Protein AF-A0A949HTH0-F1 (afdb_monomer)

Mean predicted aligned error: 7.53 Å

Secondary structure (DSSP, 8-state):
-EES----SSS-EEE-SSSEEEEEESSPP--SS-EEE-SSEEEEEEEES-----SS-EEESSEEEEEESSEEEE-S-EESSPEEEE--TT-EEEE-S-----S-EEE-TT-EEEE-STTTT-SSSPPEEE-TT-EEE-TT--B-S-EEEEES-GGGS-SEE--SS-B-SSSS-BSBSEEEEEEEEEEEESS-B-EE-TT---EEEESSSEEEEEEEEEEEEEES-EE-TTEEEEEEEEEEEEEETT---S-TTSEEEE-GGGT-EEEEESS--EE-SEEEE-TT-EEEE-SSEEEE-S-EEE-SSEEEEEE-TT-EEEE-SPEEBS-EEEE-S---EEEE-S-BTTB-S-EEESSSEEEE-SEESS-EEE-TT-EEEES-EESSEEEESSEEEESSTT---EEEESSEEEE-TT-EEEEEE-SS---SBTTB-EEEESSEEEEES--EEEEE-SSPPPSEEEEEEEESS-EEEE---EE-SS-BS-EEEEE--STTEEEEEEE--PPEEEE--TTSS-B--SSS---EEETTT-SEE---BT-EEEE-SGGGGSSS---EEE--TT-EE--SEEEE--SS-EEEEEEEEE-TT-EEEE-SSSEEEEEEEE---S-EEE-SSEEEE-S---TTS-TTS-TTSPEEE-TT-EEEE---S----

Radius of gyration: 35.37 Å; Cα contacts (8 Å, |Δi|>4): 2377; chains: 1; bounding box: 90×40×100 Å

Nearest PDB structures (foldseek):
  5awg-assembly2_F  TM=1.395E-01  e=2.732E+00  Escherichia coli K-12

Sequence (661 aa):
FTGSGSISGPTALLKQGSGALLIDNSGSNDFSGGVTIAAGTLQVGNNDTAGNLPAGAVTDNGALAFNRTDSVTVGNAVSGSGSLTQAGAAGTLLLNGANTFAGPVLVTNGSTLKLGGSSALGSGSASLTVANGSTLDANGYTASKTVILSGSGVGGNGAIVNSGGPIYDNPGPGLATNLILAGDATFSFPTRTDLGSASGGSVLTADGPHNLTLNGSGYFEWRNLSVLPPLAGITVGAGTLGVTGSTTFGDPNAALTLNGASGAALQLYGPGVFVNKQVDFQNGATIYNSSGANTMNGAMTLESGYCTFNVGNNTSLSLSNVLSGPGVFYLTGGTGTTVLWGNSPSFTGGVQLYNGQLVLNGLIGSGITSQPGTTVSGSGTANGLVDVSGELLPGGEGAAGTFTAGVGLTLESSATLTMDLSSTAGVGGGTNDLLAVTGDLTVNGNNIVINPIKGSLADGTYTLFTYTGNLNGAFGAAATAGPSRYTFTLDTGTPHQVNLVVAGQPDLLEWNNGANNGQWDVAGSLNWSNLTTHTQDQFLIPDTVLLDDSILTAANPTTSITIPAGQVVVPNVLTNDSTTNYTIGGAGKISGGASLVKLGSSTLTLSTTNDFTGNVTIGAGAVQINGVLKPTASPVGTTNGTLIVANGASLIVNLQGSYPA

Solvent-accessible surface area (backbone atoms only — not comparable to full-atom values): 29063 Å² total; per-residue (Å²): 82,71,51,73,60,57,54,72,50,78,57,55,50,75,41,67,56,75,59,76,45,53,35,36,16,68,23,75,29,60,24,58,46,19,38,35,29,68,25,25,34,43,31,32,18,80,60,33,86,28,31,60,80,42,63,47,49,31,40,29,51,24,30,45,34,38,18,29,36,47,80,44,78,40,67,41,34,34,28,45,64,16,31,42,36,40,44,4,48,70,6,33,41,32,34,49,14,77,22,50,19,31,27,37,37,40,29,24,62,29,7,34,42,30,42,56,44,77,34,32,79,29,36,61,80,39,44,34,36,27,35,62,32,2,19,38,28,32,40,40,36,50,47,80,32,39,36,36,32,13,24,37,9,46,95,63,57,11,24,35,28,32,83,35,56,63,31,45,25,70,97,39,50,14,42,35,47,35,40,33,29,76,36,45,29,24,39,24,26,78,30,40,52,12,36,8,14,87,86,36,88,15,37,40,36,30,84,44,81,25,37,40,38,36,36,28,74,41,61,30,38,34,26,23,19,44,30,35,56,38,22,27,37,37,32,35,52,19,17,31,47,32,38,23,49,72,31,50,66,24,22,44,87,27,42,39,33,28,34,11,90,54,51,3,30,43,32,37,38,47,54,64,30,55,44,52,28,20,31,40,37,28,35,52,14,38,42,36,35,68,32,35,50,30,40,38,50,22,43,32,38,26,32,72,43,53,30,36,38,29,31,20,70,91,15,34,40,35,34,60,22,38,45,30,41,58,11,24,44,31,31,33,96,20,61,10,38,37,35,37,53,23,65,10,70,72,17,59,30,33,36,39,33,67,28,19,30,42,33,35,56,19,34,37,32,18,26,39,40,36,31,66,84,16,39,43,27,17,44,16,35,28,48,18,48,31,38,34,21,12,37,42,25,35,30,33,93,85,31,37,8,37,23,32,22,48,46,13,37,35,39,38,65,72,18,43,37,47,41,27,33,31,50,54,70,51,71,20,87,54,48,9,21,18,41,41,26,36,27,37,40,35,36,47,48,31,42,38,35,45,42,45,30,72,37,62,54,51,66,44,61,34,48,44,33,39,30,73,46,53,81,42,78,44,68,49,58,55,42,50,95,53,61,48,59,58,46,60,43,79,41,72,81,52,85,50,36,34,32,38,39,37,37,60,60,60,53,50,30,32,55,33,27,67,64,68,72,40,56,55,54,70,77,73,55,34,25,22,32,27,72,83,81,73,40,77,27,53,56,38,43,42,22,29,38,36,40,51,58,66,26,81,75,34,97,39,64,67,49,62,36,29,23,49,72,87,33,75,45,34,35,28,34,41,35,34,55,12,72,59,60,34,35,41,28,45,72,13,34,43,28,56,27,22,22,41,38,31,59,15,67,19,43,42,33,42,42,34,51,45,62,15,42,14,37,28,37,31,60,23,23,31,43,33,38,52,44,79,64,50,100,87,42,37,81,70,33,31,100,85,35,55,82,45,74,35,91,88,29,45,81,45,76,52,84,71,77,96,69,89,131

Foldseek 3Di:
DAEADEAEDAAEAEADDAEEDEFFYAHYHAHNRYYEDCEHEYEAHDLEAGGDGHDEAYEDAYEYEYQYLAEDEDQHAYAYAYEYEYARANYEYEQQYQYAHAEEYEYDNLYEYEYNDQCSRHDHAYEYEQEAQAAYACQQYADEYAYEYEYCHRPSQWNYEHPHEAFDQVVDQWRYQHYEYAAATEYEYQDATEHGHPVGNREHEYPAAYEYEYHYPEEYEYENYHYAQRDAEYEDQAYEYEYEDNYEDHNQAHEHEANQVRQGEYEYDDAEAEASHEYEQEARYEYHDADYEYEYAREYEAEDHEREYEYAEPYEYEYCHAYAYQYEQEYDDHAEEYEYNHAHLHHENEYEAPHHEYEYAEEHNEEYAYADHYEYEYAYEYLYEYHDLYEYYYHDALWFHEYEYNAEYAHPPNYEYEKEAEQDQDAGPRRIHEYEYEEEYEYDQYEYAYFYAQFKHHFDKHWHYFYDYYYHDDYHYYYHPAFAQWDWDWDPPPPRTIMIGIDGIAFEWEFQCPQLPLEQASPWRQRTQGPVVRHGDHDGPAHAYEYECVLVVHPRRDQEHEYEAPGEYEYSEYEYAYQDEHEYAYAYEYAGNYEYHYQHQEEYEYHYHYQHAEEYAFNHHEYEYRYADDPQGDSRHDPRYYYHHDPHYYYHYDDDDDDDD

Structure (mmCIF, N/CA/C/O backbone):
data_AF-A0A949HTH0-F1
#
_entry.id   AF-A0A949HTH0-F1
#
loop_
_atom_site.group_PDB
_atom_site.id
_atom_site.type_symbol
_atom_site.label_atom_id
_atom_site.label_alt_id
_atom_site.label_comp_id
_atom_site.label_asym_id
_atom_site.label_entity_id
_atom_site.label_seq_id
_atom_site.pdbx_PDB_ins_code
_atom_site.Cartn_x
_atom_site.Cartn_y
_atom_site.Cartn_z
_atom_site.occupancy
_atom_site.B_iso_or_equiv
_atom_site.auth_seq_id
_atom_site.auth_comp_id
_atom_site.auth_asym_id
_atom_site.auth_atom_id
_atom_site.pdbx_PDB_model_num
ATOM 1 N N . PHE A 1 1 ? 33.588 7.694 -49.223 1.00 90.19 1 PHE A N 1
ATOM 2 C CA . PHE A 1 1 ? 34.162 9.045 -49.262 1.00 90.19 1 PHE A CA 1
ATOM 3 C C . PHE A 1 1 ? 34.963 9.237 -47.997 1.00 90.19 1 PHE A C 1
ATOM 5 O O . PHE A 1 1 ? 34.368 9.287 -46.935 1.00 90.19 1 PHE A O 1
ATOM 12 N N . THR A 1 2 ? 36.288 9.251 -48.113 1.00 90.56 2 THR A N 1
ATOM 13 C CA . THR A 1 2 ? 37.229 9.469 -47.005 1.00 90.56 2 TH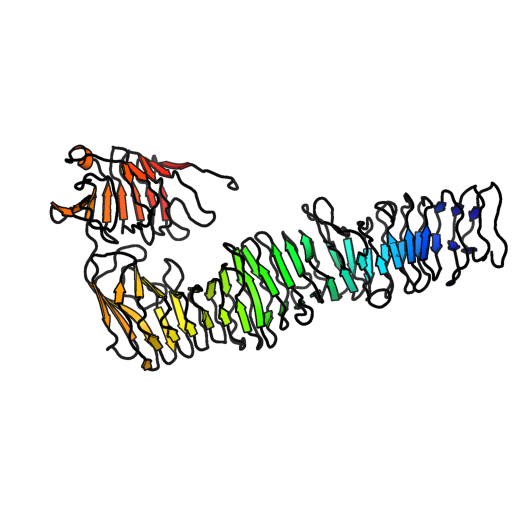R A CA 1
ATOM 14 C C . THR A 1 2 ? 38.191 10.596 -47.393 1.00 90.56 2 THR A C 1
ATOM 16 O O . THR A 1 2 ? 38.306 10.928 -48.577 1.00 90.56 2 THR A O 1
ATOM 19 N N . GLY A 1 3 ? 38.871 11.201 -46.418 1.00 91.50 3 GLY A N 1
ATOM 20 C CA . GLY A 1 3 ? 39.836 12.287 -46.643 1.00 91.50 3 GLY A CA 1
ATOM 21 C C . GLY A 1 3 ? 39.314 13.674 -46.254 1.00 91.50 3 GLY A C 1
ATOM 22 O O . GLY A 1 3 ? 38.280 13.799 -45.605 1.00 91.50 3 GLY A O 1
ATOM 23 N N . SER A 1 4 ? 40.045 14.730 -46.621 1.00 93.94 4 SER A N 1
ATOM 24 C CA . SER A 1 4 ? 39.819 16.090 -46.100 1.00 93.94 4 SER A CA 1
ATOM 25 C C . SER A 1 4 ? 38.832 16.962 -46.885 1.00 93.94 4 SER A C 1
ATOM 27 O O . SER A 1 4 ? 38.474 18.039 -46.416 1.00 93.94 4 SER A O 1
ATOM 29 N N . GLY A 1 5 ? 38.406 16.532 -48.077 1.00 93.25 5 GLY A N 1
ATOM 30 C CA . GLY A 1 5 ? 37.496 17.297 -48.941 1.00 93.25 5 GLY A CA 1
ATOM 31 C C . GLY A 1 5 ? 36.029 17.264 -48.495 1.00 93.25 5 GLY A C 1
ATOM 32 O O . GLY A 1 5 ? 35.670 16.528 -47.576 1.00 93.25 5 GLY A O 1
ATOM 33 N N . SER A 1 6 ? 35.178 18.036 -49.180 1.00 94.06 6 SER A N 1
ATOM 34 C CA . SER A 1 6 ? 33.712 18.031 -49.056 1.00 94.06 6 SER A CA 1
ATOM 35 C C . SER A 1 6 ? 33.036 17.511 -50.331 1.00 94.06 6 SER A C 1
ATOM 37 O O . SER A 1 6 ? 33.578 17.622 -51.433 1.00 94.06 6 SER A O 1
ATOM 39 N N . ILE A 1 7 ? 31.831 16.959 -50.190 1.00 93.81 7 ILE A N 1
ATOM 40 C CA . ILE A 1 7 ? 30.883 16.751 -51.290 1.00 93.81 7 ILE A CA 1
ATOM 41 C C . ILE A 1 7 ? 29.990 17.995 -51.360 1.00 93.81 7 ILE A C 1
ATOM 43 O O . ILE A 1 7 ? 29.326 18.331 -50.379 1.00 93.81 7 ILE A O 1
ATOM 47 N N . SER A 1 8 ? 29.959 18.653 -52.519 1.00 94.25 8 SER A N 1
ATOM 48 C CA . SER A 1 8 ? 29.321 19.962 -52.707 1.00 94.25 8 SER A CA 1
ATOM 49 C C . SER A 1 8 ? 28.568 20.042 -54.038 1.00 94.25 8 SER A C 1
ATOM 51 O O . SER A 1 8 ? 28.896 19.330 -54.988 1.00 94.25 8 SER A O 1
ATOM 53 N N . GLY A 1 9 ? 27.572 20.930 -54.131 1.00 94.25 9 GLY A N 1
ATOM 54 C CA . GLY A 1 9 ? 26.823 21.210 -55.367 1.00 94.25 9 GLY A CA 1
ATOM 55 C C . GLY A 1 9 ? 25.294 21.164 -55.213 1.00 94.25 9 GLY A C 1
ATOM 56 O O . GLY A 1 9 ? 24.780 20.779 -54.168 1.00 94.25 9 GLY A O 1
ATOM 57 N N . PRO A 1 10 ? 24.528 21.549 -56.250 1.00 94.12 10 PRO A N 1
ATOM 58 C CA . PRO A 1 10 ? 23.078 21.743 -56.132 1.00 94.12 10 PRO A CA 1
ATOM 59 C C . PRO A 1 10 ? 22.246 20.451 -56.216 1.00 94.12 10 PRO A C 1
ATOM 61 O O . PRO A 1 10 ? 21.024 20.500 -56.123 1.00 94.12 10 PRO A O 1
ATOM 64 N N . THR A 1 11 ? 22.876 19.302 -56.471 1.00 93.94 11 THR A N 1
ATOM 65 C CA . THR A 1 11 ? 22.174 18.041 -56.769 1.00 93.94 11 THR A CA 1
ATOM 66 C C . THR A 1 11 ? 22.086 17.122 -55.552 1.00 93.94 11 THR A C 1
ATOM 68 O O . THR A 1 11 ? 22.760 17.339 -54.545 1.00 93.94 11 THR A O 1
ATOM 71 N N . ALA A 1 12 ? 21.208 16.120 -55.630 1.00 94.81 12 ALA A N 1
ATOM 72 C CA . ALA A 1 12 ? 20.982 15.153 -54.562 1.00 94.81 12 ALA A CA 1
ATOM 73 C C . ALA A 1 12 ? 22.012 14.016 -54.589 1.00 94.81 12 ALA A C 1
ATOM 75 O O . ALA A 1 12 ? 22.471 13.604 -55.658 1.00 94.81 12 ALA A O 1
ATOM 76 N N . LEU A 1 13 ? 22.293 13.431 -53.422 1.00 97.12 13 LEU A N 1
ATOM 77 C CA . LEU A 1 13 ? 22.980 12.142 -53.339 1.00 97.12 13 LEU A CA 1
ATOM 78 C C . LEU A 1 13 ? 21.956 11.006 -53.475 1.00 97.12 13 LEU A C 1
ATOM 80 O O . LEU A 1 13 ? 21.126 10.815 -52.589 1.00 97.12 13 LEU A O 1
ATOM 84 N N . LEU A 1 14 ? 22.046 10.221 -54.552 1.00 97.06 14 LEU A N 1
ATOM 85 C CA . LEU A 1 14 ? 21.239 9.014 -54.757 1.00 97.06 14 LEU A CA 1
ATOM 86 C C . LEU A 1 14 ? 22.082 7.751 -54.520 1.00 97.06 14 LEU A C 1
ATOM 88 O O . LEU A 1 14 ? 22.918 7.380 -55.347 1.00 97.06 14 LEU A O 1
ATOM 92 N N . LYS A 1 15 ? 21.835 7.055 -53.408 1.00 97.94 15 LYS A N 1
ATOM 93 C CA . LYS A 1 15 ? 22.457 5.768 -53.084 1.00 97.94 15 LYS A CA 1
ATOM 94 C C . LYS A 1 15 ? 21.632 4.611 -53.662 1.00 97.94 15 LYS A C 1
ATOM 96 O O . LYS A 1 15 ? 20.517 4.353 -53.220 1.00 97.94 15 LYS A O 1
ATOM 101 N N . GLN A 1 16 ? 22.208 3.893 -54.629 1.00 96.62 16 GLN A N 1
ATOM 102 C CA . GLN A 1 16 ? 21.619 2.710 -55.279 1.00 96.62 16 GLN A CA 1
ATOM 103 C C . GLN A 1 16 ? 22.417 1.430 -54.964 1.00 96.62 16 GLN A C 1
ATOM 105 O O . GLN A 1 16 ? 23.535 1.496 -54.444 1.00 96.62 16 GLN A O 1
ATOM 110 N N . GLY A 1 17 ? 21.850 0.262 -55.289 1.00 96.81 17 GLY A N 1
ATOM 111 C CA . GLY A 1 17 ? 22.484 -1.053 -55.109 1.00 96.81 17 GLY A CA 1
ATOM 112 C C . GLY A 1 17 ? 22.542 -1.536 -53.653 1.00 96.81 17 GLY A C 1
ATOM 113 O O . GLY A 1 17 ? 22.360 -0.759 -52.723 1.00 96.81 17 GLY A O 1
ATOM 114 N N . SER A 1 18 ? 22.808 -2.825 -53.439 1.00 96.75 18 SER A N 1
ATOM 115 C CA . SER A 1 18 ? 22.728 -3.468 -52.114 1.00 96.75 18 SER A CA 1
ATOM 116 C C . SER A 1 18 ? 23.899 -3.173 -51.167 1.00 96.75 18 SER A C 1
ATOM 118 O O . SER A 1 18 ? 23.766 -3.383 -49.967 1.00 96.75 18 SER A O 1
ATOM 120 N N . GLY A 1 19 ? 25.038 -2.687 -51.674 1.00 97.62 19 GLY A N 1
ATOM 121 C CA . GLY A 1 19 ? 26.237 -2.426 -50.866 1.00 97.62 19 GLY A CA 1
ATOM 122 C C . GLY A 1 19 ? 26.130 -1.203 -49.946 1.00 97.62 19 GLY A C 1
ATOM 123 O O . GLY A 1 19 ? 25.167 -0.436 -50.017 1.00 97.62 19 GLY A O 1
ATOM 124 N N . ALA A 1 20 ? 27.151 -0.990 -49.116 1.00 97.75 20 ALA A N 1
ATOM 125 C CA . ALA A 1 20 ? 27.270 0.189 -48.262 1.00 97.75 20 ALA A CA 1
ATOM 126 C C . ALA A 1 20 ? 28.015 1.331 -48.972 1.00 97.75 20 ALA A C 1
ATOM 128 O O . ALA A 1 20 ? 29.019 1.110 -49.649 1.00 97.75 20 ALA A O 1
ATOM 129 N N . LEU A 1 21 ? 27.537 2.561 -48.793 1.00 97.88 21 LEU A N 1
ATOM 130 C CA . LEU A 1 21 ? 28.259 3.783 -49.123 1.00 97.88 21 LEU A CA 1
ATOM 131 C C . LEU A 1 21 ? 28.668 4.476 -47.827 1.00 97.88 21 LEU A C 1
ATOM 133 O O . LEU A 1 21 ? 27.811 4.884 -47.050 1.00 97.88 21 LEU A O 1
ATOM 137 N N . LEU A 1 22 ? 29.973 4.619 -47.623 1.00 97.81 22 LEU A N 1
ATOM 138 C CA . LEU A 1 22 ? 30.549 5.284 -46.459 1.00 97.81 22 LEU A CA 1
ATOM 139 C C . LEU A 1 22 ? 30.788 6.777 -46.742 1.00 97.81 22 LEU A C 1
ATOM 141 O O . LEU A 1 22 ? 31.447 7.109 -47.733 1.00 97.81 22 LEU A O 1
ATOM 145 N N . ILE A 1 23 ? 30.295 7.660 -45.874 1.00 97.62 23 ILE A N 1
ATOM 146 C CA . ILE A 1 23 ? 30.608 9.094 -45.800 1.00 97.62 23 ILE A CA 1
ATOM 147 C C . ILE A 1 23 ? 31.412 9.327 -44.523 1.00 97.62 23 ILE A C 1
ATOM 149 O O . ILE A 1 23 ? 30.853 9.332 -43.435 1.00 97.62 23 ILE A O 1
ATOM 153 N N . ASP A 1 24 ? 32.715 9.519 -44.674 1.00 97.19 24 ASP A N 1
ATOM 154 C CA . ASP A 1 24 ? 33.711 9.533 -43.597 1.00 97.19 24 ASP A CA 1
ATOM 155 C C . ASP A 1 24 ? 34.837 10.539 -43.911 1.00 97.19 24 ASP A C 1
ATOM 157 O O . ASP A 1 24 ? 36.018 10.358 -43.627 1.00 97.19 24 ASP A O 1
ATOM 161 N N . ASN A 1 25 ? 34.489 11.603 -44.632 1.00 96.25 25 ASN A N 1
ATOM 162 C CA . ASN A 1 25 ? 35.382 12.717 -44.905 1.00 96.25 25 ASN A CA 1
ATOM 163 C C . ASN A 1 25 ? 35.319 13.744 -43.767 1.00 96.25 25 ASN A C 1
ATOM 165 O O . ASN A 1 25 ? 34.270 13.941 -43.156 1.00 96.25 25 ASN A O 1
ATOM 169 N N . SER A 1 26 ? 36.436 14.412 -43.478 1.00 94.62 26 SER A N 1
ATOM 170 C CA . SER A 1 26 ? 36.498 15.418 -42.409 1.00 94.62 26 SER A CA 1
ATOM 171 C C . SER A 1 26 ? 35.981 16.792 -42.847 1.00 94.62 26 SER A C 1
ATOM 173 O O . SER A 1 26 ? 35.695 17.636 -42.002 1.00 94.62 26 SER A O 1
ATOM 175 N N . GLY A 1 27 ? 35.901 17.048 -44.158 1.00 94.44 27 GLY A N 1
ATOM 176 C CA . GLY A 1 27 ? 35.299 18.265 -44.701 1.00 94.44 27 GLY A CA 1
ATOM 177 C C . GLY A 1 27 ? 33.772 18.217 -44.625 1.00 94.44 27 GLY A C 1
ATOM 178 O O . GLY A 1 27 ? 33.173 17.167 -44.833 1.00 94.44 27 GLY A O 1
ATOM 179 N N . SER A 1 28 ? 33.126 19.355 -44.360 1.00 94.06 28 SER A N 1
ATOM 180 C CA . SER A 1 28 ? 31.662 19.419 -44.268 1.00 94.06 28 SER A CA 1
ATOM 181 C C . SER A 1 28 ? 31.017 19.270 -45.644 1.00 94.06 28 SER A C 1
ATOM 183 O O . SER A 1 28 ? 31.195 20.127 -46.505 1.00 94.06 28 SER A O 1
ATOM 185 N N . ASN A 1 29 ? 30.230 18.218 -45.842 1.00 95.94 29 ASN A N 1
ATOM 186 C CA . ASN A 1 29 ? 29.376 18.058 -47.018 1.00 95.94 29 ASN A CA 1
ATOM 187 C C . ASN A 1 29 ? 28.229 19.083 -46.987 1.00 95.94 29 ASN A C 1
ATOM 189 O O . ASN A 1 29 ? 27.552 19.198 -45.963 1.00 95.94 29 ASN A O 1
ATOM 193 N N . ASP A 1 30 ? 28.003 19.803 -48.089 1.00 95.19 30 ASP A N 1
ATOM 194 C CA . ASP A 1 30 ? 27.068 20.943 -48.180 1.00 95.19 30 ASP A CA 1
ATOM 195 C C . ASP A 1 30 ? 26.184 20.926 -49.444 1.00 95.19 30 ASP A C 1
ATOM 197 O O . ASP A 1 30 ? 25.551 21.925 -49.792 1.00 95.19 30 ASP A O 1
ATOM 201 N N . PHE A 1 31 ? 26.110 19.788 -50.138 1.00 95.31 31 PHE A N 1
ATOM 202 C CA . PHE A 1 31 ? 25.226 19.640 -51.292 1.00 95.31 31 PHE A CA 1
ATOM 203 C C . PHE A 1 31 ? 23.745 19.813 -50.911 1.00 95.31 31 PHE A C 1
ATOM 205 O O . PHE A 1 31 ? 23.287 19.290 -49.899 1.00 95.31 31 PHE A O 1
ATOM 212 N N . SER A 1 32 ? 22.976 20.546 -51.720 1.00 94.25 32 SER A N 1
ATOM 213 C CA . SER A 1 32 ? 21.646 21.038 -51.318 1.00 94.25 32 SER A CA 1
ATOM 214 C C . SER A 1 32 ? 20.459 20.207 -51.811 1.00 94.25 32 SER A C 1
ATOM 216 O O . SER A 1 32 ? 19.329 20.453 -51.389 1.00 94.25 32 SER A O 1
ATOM 218 N N . GLY A 1 33 ? 20.677 19.213 -52.679 1.00 93.88 33 GLY A N 1
ATOM 219 C CA . GLY A 1 33 ? 19.592 18.394 -53.233 1.00 93.88 33 GLY A CA 1
ATOM 220 C C . GLY A 1 33 ? 19.018 17.343 -52.273 1.00 93.88 33 GLY A C 1
ATOM 221 O O . GLY A 1 33 ? 18.095 16.625 -52.649 1.00 93.88 33 GLY A O 1
ATOM 222 N N . GLY A 1 34 ? 19.550 17.232 -51.052 1.00 96.19 34 GLY A N 1
ATOM 223 C CA . GLY A 1 34 ? 19.162 16.205 -50.085 1.00 96.19 34 GLY A CA 1
ATOM 224 C C . GLY A 1 34 ? 19.714 14.816 -50.421 1.00 96.19 34 GLY A C 1
ATOM 225 O O . GLY A 1 34 ? 20.602 14.654 -51.265 1.00 96.19 34 GLY A O 1
ATOM 226 N N . VAL A 1 35 ? 19.202 13.799 -49.729 1.00 98.44 35 VAL A N 1
ATOM 227 C CA . VAL A 1 35 ? 19.693 12.416 -49.819 1.00 98.44 35 VAL A CA 1
ATOM 228 C C . VAL A 1 35 ? 18.541 11.462 -50.115 1.00 98.44 35 VAL A C 1
ATOM 230 O O . VAL A 1 35 ? 17.493 11.517 -49.477 1.00 98.44 35 VAL A O 1
ATOM 233 N N . THR A 1 36 ? 18.738 10.542 -51.055 1.00 98.44 36 THR A N 1
ATOM 234 C CA . THR A 1 36 ? 17.836 9.410 -51.300 1.00 98.44 36 THR A CA 1
ATOM 235 C C . THR A 1 36 ? 18.615 8.103 -51.227 1.00 98.44 36 THR A C 1
ATOM 237 O O . THR A 1 36 ? 19.572 7.900 -51.974 1.00 98.44 36 THR A O 1
ATOM 240 N N . ILE A 1 37 ? 18.190 7.191 -50.357 1.00 98.75 37 ILE A N 1
ATOM 241 C CA . ILE A 1 37 ? 18.724 5.834 -50.229 1.00 98.75 37 ILE A CA 1
ATOM 242 C C . ILE A 1 37 ? 17.697 4.892 -50.852 1.00 98.75 37 ILE A C 1
ATOM 244 O O . ILE A 1 37 ? 16.689 4.563 -50.238 1.00 98.75 37 ILE A O 1
ATOM 248 N N . ALA A 1 38 ? 17.925 4.486 -52.099 1.00 98.50 38 ALA A N 1
ATOM 249 C CA . ALA A 1 38 ? 17.022 3.582 -52.809 1.00 98.50 38 ALA A CA 1
ATOM 250 C C . ALA A 1 38 ? 17.222 2.113 -52.395 1.00 98.50 38 ALA A C 1
ATOM 252 O O . ALA A 1 38 ? 16.267 1.344 -52.412 1.00 98.50 38 ALA A O 1
ATOM 253 N N . ALA A 1 39 ? 18.457 1.723 -52.054 1.00 97.94 39 ALA A N 1
ATOM 254 C CA . ALA A 1 39 ? 18.810 0.387 -51.570 1.00 97.94 39 ALA A CA 1
ATOM 255 C C . ALA A 1 39 ? 20.175 0.386 -50.851 1.00 97.94 39 ALA A C 1
ATOM 257 O O . ALA A 1 39 ? 21.004 1.287 -51.045 1.00 97.94 39 ALA A O 1
ATOM 258 N N . GLY A 1 40 ? 20.434 -0.670 -50.072 1.00 98.38 40 GLY A N 1
ATOM 259 C CA . GLY A 1 40 ? 21.675 -0.847 -49.309 1.00 98.38 40 GLY A CA 1
ATOM 260 C C . GLY A 1 40 ? 21.826 0.180 -48.186 1.00 98.38 40 GLY A C 1
ATOM 261 O O . GLY A 1 40 ? 20.846 0.792 -47.769 1.00 98.38 40 GLY A O 1
ATOM 262 N N . THR A 1 41 ? 23.056 0.386 -47.717 1.00 98.69 41 THR A N 1
ATOM 263 C CA . THR A 1 41 ? 23.335 1.258 -46.563 1.00 98.69 41 THR A CA 1
ATOM 264 C C . THR A 1 41 ? 24.002 2.562 -46.989 1.00 98.69 41 THR A C 1
ATOM 266 O O . THR A 1 41 ? 24.933 2.548 -47.797 1.00 98.69 41 THR A O 1
ATOM 269 N N . LEU A 1 42 ? 23.580 3.685 -46.413 1.00 98.62 42 LEU A N 1
ATOM 270 C CA . LEU A 1 42 ? 24.378 4.905 -46.316 1.00 98.62 42 LEU A CA 1
ATOM 271 C C . LEU A 1 42 ? 24.884 5.034 -44.877 1.00 98.62 42 LEU A C 1
ATOM 273 O O . LEU A 1 42 ? 24.077 5.171 -43.962 1.00 98.62 42 LEU A O 1
ATOM 277 N N . GLN A 1 43 ? 26.199 4.982 -44.681 1.00 98.62 43 GLN A N 1
ATOM 278 C CA . GLN A 1 43 ? 26.822 5.112 -43.366 1.00 98.62 43 GLN A CA 1
ATOM 279 C C . GLN A 1 43 ? 27.534 6.459 -43.245 1.00 98.62 43 GLN A C 1
ATOM 281 O O . GLN A 1 43 ? 28.334 6.811 -44.109 1.00 98.62 43 GLN A O 1
ATOM 286 N N . VAL A 1 44 ? 27.260 7.186 -42.167 1.00 98.38 44 VAL A N 1
ATOM 287 C CA . VAL A 1 44 ? 27.903 8.451 -41.801 1.00 98.38 44 VAL A CA 1
ATOM 288 C C . VAL A 1 44 ? 28.862 8.194 -40.639 1.00 98.38 44 VAL A C 1
ATOM 290 O O . VAL A 1 44 ? 28.420 7.804 -39.557 1.00 98.38 44 VAL A O 1
ATOM 293 N N . GLY A 1 45 ? 30.153 8.413 -40.874 1.00 97.50 45 GLY A N 1
ATOM 294 C CA . GLY A 1 45 ? 31.255 8.116 -39.958 1.00 97.50 45 GLY A CA 1
ATOM 295 C C . GLY A 1 45 ? 31.686 6.649 -39.956 1.00 97.50 45 GLY A C 1
ATOM 296 O O . GLY A 1 45 ? 30.981 5.765 -40.465 1.00 97.50 45 GLY A O 1
ATOM 297 N N . ASN A 1 46 ? 32.855 6.378 -39.374 1.00 96.38 46 ASN A N 1
ATOM 298 C CA . ASN A 1 46 ? 33.421 5.034 -39.253 1.00 96.38 46 ASN A CA 1
ATOM 299 C C . ASN A 1 46 ? 33.978 4.738 -37.846 1.00 96.38 46 ASN A C 1
ATOM 301 O O . ASN A 1 46 ? 35.096 4.250 -37.683 1.00 96.38 46 ASN A O 1
ATOM 305 N N . ASN A 1 47 ? 33.158 5.004 -36.828 1.00 96.62 47 ASN A N 1
ATOM 306 C CA . ASN A 1 47 ? 33.485 4.958 -35.401 1.00 96.62 47 ASN A CA 1
ATOM 307 C C . ASN A 1 47 ? 34.561 5.983 -35.008 1.00 96.62 47 ASN A C 1
ATOM 309 O O . ASN A 1 47 ? 35.480 5.701 -34.239 1.00 96.62 47 ASN A O 1
ATOM 313 N N . ASP A 1 48 ? 34.412 7.193 -35.536 1.00 95.38 48 ASP A N 1
ATOM 314 C CA . ASP A 1 48 ? 35.234 8.368 -35.269 1.00 95.38 48 ASP A CA 1
ATOM 315 C C . ASP A 1 48 ? 34.362 9.642 -35.299 1.00 95.38 48 ASP A C 1
ATOM 317 O O . ASP A 1 48 ? 33.147 9.576 -35.110 1.00 95.38 48 ASP A O 1
ATOM 321 N N . THR A 1 49 ? 34.966 10.813 -35.509 1.00 96.62 49 THR A N 1
ATOM 322 C CA . THR A 1 49 ? 34.262 12.101 -35.601 1.00 96.62 49 THR A CA 1
ATOM 323 C C . THR A 1 49 ? 34.175 12.643 -37.035 1.00 96.62 49 THR A C 1
ATOM 325 O O . THR A 1 49 ? 33.915 13.837 -37.232 1.00 96.62 49 THR A O 1
ATOM 328 N N . ALA A 1 50 ? 34.374 11.815 -38.064 1.00 96.44 50 ALA A N 1
ATOM 329 C CA . ALA A 1 50 ? 34.302 12.224 -39.467 1.00 96.44 50 ALA A CA 1
ATOM 330 C C . ALA A 1 50 ? 32.934 11.912 -40.112 1.00 96.44 50 ALA A C 1
ATOM 332 O O . ALA A 1 50 ? 32.114 11.157 -39.590 1.00 96.44 50 ALA A O 1
ATOM 333 N N . GLY A 1 51 ? 32.642 12.582 -41.231 1.00 96.50 51 GLY A N 1
ATOM 334 C CA . GLY A 1 51 ? 31.416 12.412 -42.017 1.00 96.50 51 GLY A CA 1
ATOM 335 C C . GLY A 1 51 ? 30.185 13.161 -41.494 1.00 96.50 51 GLY A C 1
ATOM 336 O O . GLY A 1 51 ? 29.836 13.093 -40.323 1.00 96.50 51 GLY A O 1
ATOM 337 N N . ASN A 1 52 ? 29.455 13.838 -42.378 1.00 96.00 52 ASN A N 1
ATOM 338 C CA . ASN A 1 52 ? 28.184 14.489 -42.050 1.00 96.00 52 ASN A CA 1
ATOM 339 C C . ASN A 1 52 ? 27.159 14.324 -43.179 1.00 96.00 52 ASN A C 1
ATOM 341 O O . ASN A 1 52 ? 27.526 14.167 -44.349 1.00 96.00 52 ASN A O 1
ATOM 345 N N . LEU A 1 53 ? 25.874 14.429 -42.827 1.00 96.81 53 LEU A N 1
ATOM 346 C CA . LEU A 1 53 ? 24.813 14.724 -43.790 1.00 96.81 53 LEU A CA 1
ATOM 347 C C . LEU A 1 53 ? 24.757 16.240 -44.045 1.00 96.81 53 LEU A C 1
ATOM 349 O O . LEU A 1 53 ? 25.002 17.014 -43.112 1.00 96.81 53 LEU A O 1
ATOM 353 N N . PRO A 1 54 ? 24.432 16.688 -45.269 1.00 94.38 54 PRO A N 1
ATOM 354 C CA . PRO A 1 54 ? 24.139 18.094 -45.519 1.00 94.38 54 PRO A CA 1
ATOM 355 C C . PRO A 1 54 ? 22.739 18.462 -45.003 1.00 94.38 54 PRO A C 1
ATOM 357 O O . PRO A 1 54 ? 21.970 17.607 -44.556 1.00 94.38 54 PRO A O 1
ATOM 360 N N . ALA A 1 55 ? 22.367 19.738 -45.122 1.00 91.69 55 ALA A N 1
ATOM 361 C CA . ALA A 1 55 ? 20.985 20.168 -44.927 1.00 91.69 55 ALA A CA 1
ATOM 362 C C . ALA A 1 55 ? 20.042 19.575 -45.999 1.00 91.69 55 ALA A C 1
ATOM 364 O O . ALA A 1 55 ? 20.453 19.297 -47.124 1.00 91.69 55 ALA A O 1
ATOM 365 N N . GLY A 1 56 ? 18.757 19.422 -45.660 1.00 94.94 56 GLY A N 1
ATOM 366 C CA . GLY A 1 56 ? 17.713 18.939 -46.576 1.00 94.94 56 GLY A CA 1
ATOM 367 C C . GLY A 1 56 ? 17.032 17.647 -46.116 1.00 94.94 56 GLY A C 1
ATOM 368 O O . GLY A 1 56 ? 17.332 17.112 -45.050 1.00 94.94 56 GLY A O 1
ATOM 369 N N . ALA A 1 57 ? 16.075 17.153 -46.901 1.00 97.44 57 ALA A N 1
ATOM 370 C CA . ALA A 1 57 ? 15.359 15.917 -46.585 1.00 97.44 57 ALA A CA 1
ATOM 371 C C . ALA A 1 57 ? 16.213 14.669 -46.865 1.00 97.44 57 ALA A C 1
ATOM 373 O O . ALA A 1 57 ? 17.059 14.663 -47.767 1.00 97.44 57 ALA A O 1
ATOM 374 N N . VAL A 1 58 ? 15.949 13.602 -46.108 1.00 98.69 58 VAL A N 1
ATOM 375 C CA . VAL A 1 58 ? 16.488 12.261 -46.352 1.00 98.69 58 VAL A CA 1
ATOM 376 C C . VAL A 1 58 ? 15.319 11.317 -46.628 1.00 98.69 58 VAL A C 1
ATOM 378 O O . VAL A 1 58 ? 14.448 11.120 -45.781 1.00 98.69 58 VAL A O 1
ATOM 381 N N . THR A 1 59 ? 15.285 10.721 -47.815 1.00 98.62 59 THR A N 1
ATOM 382 C CA . THR A 1 59 ? 14.357 9.630 -48.142 1.00 98.62 59 THR A CA 1
ATOM 383 C C . THR A 1 59 ? 15.110 8.311 -48.047 1.00 98.62 59 THR A C 1
ATOM 385 O O . THR A 1 59 ? 15.921 7.996 -48.916 1.00 98.62 59 THR A O 1
ATOM 388 N N . ASP A 1 60 ? 14.862 7.552 -46.987 1.00 98.62 60 ASP A N 1
ATOM 389 C CA . ASP A 1 60 ? 15.490 6.266 -46.710 1.00 98.62 60 ASP A CA 1
ATOM 390 C C . ASP A 1 60 ? 14.544 5.099 -47.022 1.00 98.62 60 ASP A C 1
ATOM 392 O O . ASP A 1 60 ? 13.566 4.864 -46.316 1.00 98.62 60 ASP A O 1
ATOM 396 N N . ASN A 1 61 ? 14.846 4.349 -48.083 1.00 98.38 61 ASN A N 1
ATOM 397 C CA . ASN A 1 61 ? 14.196 3.080 -48.429 1.00 98.38 61 ASN A CA 1
ATOM 398 C C . ASN A 1 61 ? 15.156 1.881 -48.290 1.00 98.38 61 ASN A C 1
ATOM 400 O O . ASN A 1 61 ? 14.812 0.771 -48.693 1.00 98.38 61 ASN A O 1
ATOM 404 N N . GLY A 1 62 ? 16.361 2.104 -47.755 1.00 98.50 62 GLY A N 1
ATOM 405 C CA . GLY A 1 62 ? 17.370 1.084 -47.488 1.00 98.50 62 GLY A CA 1
ATOM 406 C C . GLY A 1 62 ? 17.732 1.095 -46.008 1.00 98.50 62 GLY A C 1
ATOM 407 O O . GLY A 1 62 ? 16.916 0.717 -45.168 1.00 98.50 62 GLY A O 1
ATOM 408 N N . ALA A 1 63 ? 18.957 1.511 -45.697 1.00 98.69 63 ALA A N 1
ATOM 409 C CA . ALA A 1 63 ? 19.390 1.756 -44.331 1.00 98.69 63 ALA A CA 1
ATOM 410 C C . ALA A 1 63 ? 20.225 3.036 -44.215 1.00 98.69 63 ALA A C 1
ATOM 412 O O . ALA A 1 63 ? 21.202 3.218 -44.948 1.00 98.69 63 ALA A O 1
ATOM 413 N N . LEU A 1 64 ? 19.903 3.871 -43.230 1.00 98.81 64 LEU A N 1
ATOM 414 C CA . LEU A 1 64 ? 20.716 4.999 -42.788 1.00 98.81 64 LEU A CA 1
ATOM 415 C C . LEU A 1 64 ? 21.430 4.650 -41.476 1.00 98.81 64 LEU A C 1
ATOM 417 O O . LEU A 1 64 ? 20.788 4.413 -40.455 1.00 98.81 64 LEU A O 1
ATOM 421 N N . ALA A 1 65 ? 22.760 4.643 -41.483 1.00 98.69 65 ALA A N 1
ATOM 422 C CA . ALA A 1 65 ? 23.573 4.335 -40.311 1.00 98.69 65 ALA A CA 1
ATOM 423 C C . ALA A 1 65 ? 24.442 5.526 -39.895 1.00 98.69 65 ALA A C 1
ATOM 425 O O . ALA A 1 65 ? 25.096 6.150 -40.727 1.00 98.69 65 ALA A O 1
ATOM 426 N N . PHE A 1 66 ? 24.501 5.795 -38.597 1.00 98.75 66 PHE A N 1
ATOM 427 C CA . PHE A 1 66 ? 25.428 6.729 -37.974 1.00 98.75 66 PHE A CA 1
ATOM 428 C C . PHE A 1 66 ? 26.416 5.931 -37.131 1.00 98.75 66 PHE A C 1
ATOM 430 O O . PHE A 1 66 ? 26.033 5.196 -36.223 1.00 98.75 66 PHE A O 1
ATOM 437 N N . ASN A 1 67 ? 27.697 6.055 -37.448 1.00 98.31 67 ASN A N 1
ATOM 438 C CA . ASN A 1 67 ? 28.784 5.418 -36.725 1.00 98.31 67 ASN A CA 1
ATOM 439 C C . ASN A 1 67 ? 29.783 6.501 -36.313 1.00 98.31 67 ASN A C 1
ATOM 441 O O . ASN A 1 67 ? 30.892 6.572 -36.831 1.00 98.31 67 ASN A O 1
ATOM 445 N N . ARG A 1 68 ? 29.330 7.402 -35.437 1.00 97.81 68 ARG A N 1
ATOM 446 C CA . ARG A 1 68 ? 30.093 8.553 -34.949 1.00 97.81 68 ARG A CA 1
ATOM 447 C C . ARG A 1 68 ? 30.252 8.518 -33.436 1.00 97.81 68 ARG A C 1
ATOM 449 O O . ARG A 1 68 ? 29.275 8.250 -32.744 1.00 97.81 68 ARG A O 1
ATOM 456 N N . THR A 1 69 ? 31.456 8.779 -32.935 1.00 97.62 69 THR A N 1
ATOM 457 C CA . THR A 1 69 ? 31.803 8.694 -31.501 1.00 97.62 69 THR A CA 1
ATOM 458 C C . THR A 1 69 ? 31.528 9.979 -30.723 1.00 97.62 69 THR A C 1
ATOM 460 O O . THR A 1 69 ? 31.577 9.981 -29.495 1.00 97.62 69 THR A O 1
ATOM 463 N N . ASP A 1 70 ? 31.223 11.078 -31.411 1.00 97.38 70 ASP A N 1
ATOM 464 C CA . ASP A 1 70 ? 30.813 12.341 -30.809 1.00 97.38 70 ASP A CA 1
ATOM 465 C C . ASP A 1 70 ? 29.284 12.510 -30.775 1.00 97.38 70 ASP A C 1
ATOM 467 O O . ASP A 1 70 ? 28.511 11.599 -31.079 1.00 97.38 70 ASP A O 1
ATOM 471 N N . SER A 1 71 ? 28.831 13.683 -30.327 1.00 97.38 71 SER A N 1
ATOM 472 C CA . SER A 1 71 ? 27.409 14.030 -30.312 1.00 97.38 71 SER A CA 1
ATOM 473 C C . SER A 1 71 ? 27.003 14.707 -31.616 1.00 97.38 71 SER A C 1
ATOM 475 O O . SER A 1 71 ? 27.549 15.750 -31.971 1.00 97.38 71 SER A O 1
ATOM 477 N N . VAL A 1 72 ? 26.012 14.146 -32.303 1.00 96.94 72 VAL A N 1
ATOM 478 C CA . VAL A 1 72 ? 25.559 14.601 -33.622 1.00 96.94 72 VAL A CA 1
ATOM 479 C C . VAL A 1 72 ? 24.075 14.916 -33.581 1.00 96.94 72 VAL A C 1
ATOM 481 O O . VAL A 1 72 ? 23.262 14.066 -33.225 1.00 96.94 72 VAL A O 1
ATOM 484 N N . THR A 1 73 ? 23.708 16.122 -34.009 1.00 97.56 73 THR A N 1
ATOM 485 C CA . THR A 1 73 ? 22.308 16.508 -34.207 1.00 97.56 73 THR A CA 1
ATOM 486 C C . THR A 1 73 ? 21.902 16.274 -35.653 1.00 97.56 73 THR A C 1
ATOM 488 O O . THR A 1 73 ? 22.444 16.897 -36.565 1.00 97.56 73 THR A O 1
ATOM 491 N N . VAL A 1 74 ? 20.894 15.430 -35.864 1.00 97.56 74 VAL A N 1
ATOM 492 C CA . VAL A 1 74 ? 20.272 15.219 -37.175 1.00 97.56 74 VAL A CA 1
ATOM 493 C C . VAL A 1 74 ? 18.969 15.999 -37.227 1.00 97.56 74 VAL A C 1
ATOM 495 O O . VAL A 1 74 ? 17.945 15.572 -36.693 1.00 97.56 74 VAL A O 1
ATOM 498 N N . GLY A 1 75 ? 19.027 17.172 -37.860 1.00 96.94 75 GLY A N 1
ATOM 499 C CA . GLY A 1 75 ? 17.860 18.023 -38.117 1.00 96.94 75 GLY A CA 1
ATOM 500 C C . GLY A 1 75 ? 17.105 17.673 -39.404 1.00 96.94 75 GLY A C 1
ATOM 501 O O . GLY A 1 75 ? 16.050 18.244 -39.668 1.00 96.94 75 GLY A O 1
ATOM 502 N N . ASN A 1 76 ? 17.637 16.761 -40.221 1.00 97.88 76 ASN A N 1
ATOM 503 C CA . ASN A 1 76 ? 17.009 16.335 -41.467 1.00 97.88 76 ASN A CA 1
ATOM 504 C C . ASN A 1 76 ? 15.666 15.646 -41.196 1.00 97.88 76 ASN A C 1
ATOM 506 O O . ASN A 1 76 ? 15.580 14.793 -40.317 1.00 97.88 76 ASN A O 1
ATOM 510 N N . ALA A 1 77 ? 14.644 15.950 -41.998 1.00 98.12 77 ALA A N 1
ATOM 511 C CA . ALA A 1 77 ? 13.428 15.144 -42.026 1.00 98.12 77 ALA A CA 1
ATOM 512 C C . ALA A 1 77 ? 13.724 13.813 -42.732 1.00 98.12 77 ALA A C 1
ATOM 514 O O . ALA A 1 77 ? 13.993 13.797 -43.938 1.00 98.12 77 ALA A O 1
ATOM 515 N N . VAL A 1 78 ? 13.691 12.713 -41.977 1.00 98.62 78 VAL A N 1
ATOM 516 C CA . VAL A 1 78 ? 13.905 11.354 -42.488 1.00 98.62 78 VAL A CA 1
ATOM 517 C C . VAL A 1 78 ? 12.554 10.694 -42.777 1.00 98.62 78 VAL A C 1
ATOM 519 O O . VAL A 1 78 ? 11.683 10.619 -41.910 1.00 98.62 78 VAL A O 1
ATOM 522 N N . SER A 1 79 ? 12.371 10.214 -44.003 1.00 98.62 79 SER A N 1
ATOM 523 C CA . SER A 1 79 ? 11.143 9.584 -44.518 1.00 98.62 79 SER A CA 1
ATOM 524 C C . SER A 1 79 ? 11.455 8.242 -45.188 1.00 98.62 79 SER A C 1
ATOM 526 O O . SER A 1 79 ? 12.621 7.950 -45.421 1.00 98.62 79 SER A O 1
ATOM 528 N N . GLY A 1 80 ? 10.435 7.449 -45.535 1.00 98.31 80 GLY A N 1
ATOM 529 C CA . GLY A 1 80 ? 10.589 6.190 -46.284 1.00 98.31 80 GLY A CA 1
ATOM 530 C C . GLY A 1 80 ? 10.449 4.920 -45.435 1.00 98.31 80 GLY A C 1
ATOM 531 O O . GLY A 1 80 ? 10.054 4.972 -44.271 1.00 98.31 80 GLY A O 1
ATOM 532 N N . SER A 1 81 ? 10.694 3.755 -46.036 1.00 97.19 81 SER A N 1
ATOM 533 C CA . SER A 1 81 ? 10.508 2.444 -45.386 1.00 97.19 81 SER A CA 1
ATOM 534 C C . SER A 1 81 ? 11.775 1.857 -44.752 1.00 97.19 81 SER A C 1
ATOM 536 O O . SER A 1 81 ? 11.708 0.777 -44.168 1.00 97.19 81 SER A O 1
ATOM 538 N N . GLY A 1 82 ? 12.919 2.522 -44.914 1.00 98.06 82 GLY A N 1
ATOM 539 C CA . GLY A 1 82 ? 14.237 2.048 -44.500 1.00 98.06 82 GLY A CA 1
ATOM 540 C C . GLY A 1 82 ? 14.474 2.064 -42.990 1.00 98.06 82 GLY A C 1
ATOM 541 O O . GLY A 1 82 ? 13.668 2.584 -42.212 1.00 98.06 82 GLY A O 1
ATOM 542 N N . SER A 1 83 ? 15.578 1.440 -42.579 1.00 98.44 83 SER A N 1
ATOM 543 C CA . SER A 1 83 ? 15.987 1.311 -41.175 1.00 98.44 83 SER A CA 1
ATOM 544 C C . SER A 1 83 ? 17.006 2.369 -40.759 1.00 98.44 83 SER A C 1
ATOM 546 O O . SER A 1 83 ? 17.964 2.615 -41.492 1.00 98.44 83 SER A O 1
ATOM 548 N N . LEU A 1 84 ? 16.908 2.866 -39.525 1.00 98.75 84 LEU A N 1
ATOM 549 C CA . LEU A 1 84 ? 17.913 3.751 -38.930 1.00 98.75 84 LEU A CA 1
ATOM 550 C C . LEU A 1 84 ? 18.800 2.986 -37.938 1.00 98.75 84 LEU A C 1
ATOM 552 O O . LEU A 1 84 ? 18.299 2.249 -37.095 1.00 98.75 84 LEU A O 1
ATOM 556 N N . THR A 1 85 ? 20.119 3.168 -38.002 1.00 98.75 85 THR A N 1
ATOM 557 C CA . THR A 1 85 ? 21.078 2.571 -37.055 1.00 98.75 85 THR A CA 1
ATOM 558 C C . THR A 1 85 ? 21.959 3.639 -36.411 1.00 98.75 85 THR A C 1
ATOM 560 O O . THR A 1 85 ? 22.565 4.438 -37.118 1.00 98.75 85 THR A O 1
ATOM 563 N N . GLN A 1 86 ? 22.078 3.623 -35.084 1.00 98.56 86 GLN A N 1
ATOM 564 C CA . GLN A 1 86 ? 23.065 4.376 -34.306 1.00 98.56 86 GLN A CA 1
ATOM 565 C C . GLN A 1 86 ? 24.079 3.388 -33.709 1.00 98.56 86 GLN A C 1
ATOM 567 O O . GLN A 1 86 ? 23.695 2.470 -32.987 1.00 98.56 86 GLN A O 1
ATOM 572 N N . ALA A 1 87 ? 25.357 3.527 -34.069 1.00 97.88 87 ALA A N 1
ATOM 573 C CA . ALA A 1 87 ? 26.395 2.514 -33.836 1.00 97.88 87 ALA A CA 1
ATOM 574 C C . ALA A 1 87 ? 27.771 3.073 -33.432 1.00 97.88 87 ALA A C 1
ATOM 576 O O . ALA A 1 87 ? 28.714 2.299 -33.297 1.00 97.88 87 ALA A O 1
ATOM 577 N N . GLY A 1 88 ? 27.930 4.386 -33.257 1.00 96.44 88 GLY A N 1
ATOM 578 C CA . GLY A 1 88 ? 29.222 4.951 -32.855 1.00 96.44 88 GLY A CA 1
ATOM 579 C C . GLY A 1 88 ? 29.447 4.860 -31.349 1.00 96.44 88 GLY A C 1
ATOM 580 O O . GLY A 1 88 ? 28.638 5.369 -30.574 1.00 96.44 88 GLY A O 1
ATOM 581 N N . ALA A 1 89 ? 30.533 4.212 -30.929 1.00 95.19 89 ALA A N 1
ATOM 582 C CA . ALA A 1 89 ? 30.786 3.920 -29.520 1.00 95.19 89 ALA A CA 1
ATOM 583 C C . ALA A 1 89 ? 30.873 5.196 -28.674 1.00 95.19 89 ALA A C 1
ATOM 585 O O . ALA A 1 89 ? 31.576 6.137 -29.039 1.00 95.19 89 ALA A O 1
ATOM 586 N N . ALA A 1 90 ? 30.136 5.222 -27.557 1.00 94.00 90 ALA A N 1
ATOM 587 C CA . ALA A 1 90 ? 29.924 6.379 -26.678 1.00 94.00 90 ALA A CA 1
ATOM 588 C C . ALA A 1 90 ? 29.311 7.630 -27.350 1.00 94.00 90 ALA A C 1
ATOM 590 O O . ALA A 1 90 ? 29.014 8.613 -26.667 1.00 94.00 90 ALA A O 1
ATOM 591 N N . GLY A 1 91 ? 29.076 7.595 -28.664 1.00 97.56 91 GLY A N 1
ATOM 592 C CA . GLY A 1 91 ? 28.501 8.691 -29.424 1.00 97.56 91 GLY A CA 1
ATOM 593 C C . GLY A 1 91 ? 27.007 8.838 -29.179 1.00 97.56 91 GLY A C 1
ATOM 594 O O . GLY A 1 91 ? 26.288 7.863 -28.937 1.00 97.56 91 GLY A O 1
ATOM 595 N N . THR A 1 92 ? 26.527 10.075 -29.272 1.00 98.62 92 THR A N 1
ATOM 596 C CA . THR A 1 92 ? 25.111 10.407 -29.076 1.00 98.62 92 THR A CA 1
ATOM 597 C C . THR A 1 92 ? 24.511 10.940 -30.364 1.00 98.62 92 THR A C 1
ATOM 599 O O . THR A 1 92 ? 24.930 11.978 -30.866 1.00 98.62 92 THR A O 1
ATOM 602 N N . LEU A 1 93 ? 23.480 10.277 -30.877 1.00 98.69 93 LEU A N 1
ATOM 603 C CA . LEU A 1 93 ? 22.692 10.781 -31.995 1.00 98.69 93 LEU A CA 1
ATOM 604 C C . LEU A 1 93 ? 21.443 11.485 -31.464 1.00 98.69 93 LEU A C 1
ATOM 606 O O . LEU A 1 93 ? 20.520 10.822 -30.998 1.00 98.69 93 LEU A O 1
ATOM 610 N N . LEU A 1 94 ? 21.394 12.814 -31.549 1.00 98.62 94 LEU A N 1
ATOM 611 C CA . LEU A 1 94 ? 20.179 13.587 -31.301 1.00 98.62 94 LEU A CA 1
ATOM 612 C C . LEU A 1 94 ? 19.333 13.630 -32.576 1.00 98.62 94 LEU A C 1
ATOM 614 O O . LEU A 1 94 ? 19.645 14.351 -33.528 1.00 98.62 94 LEU A O 1
ATOM 618 N N . LEU A 1 95 ? 18.242 12.871 -32.588 1.00 98.19 95 LEU A N 1
ATOM 619 C CA . LEU A 1 95 ? 17.346 12.765 -33.733 1.00 98.19 95 LEU A CA 1
ATOM 620 C C . LEU A 1 95 ? 16.227 13.815 -33.624 1.00 98.19 95 LEU A C 1
ATOM 622 O O . LEU A 1 95 ? 15.236 13.609 -32.926 1.00 98.19 95 LEU A O 1
ATOM 626 N N . ASN A 1 96 ? 16.419 14.961 -34.285 1.00 96.62 96 ASN A N 1
ATOM 627 C CA . ASN A 1 96 ? 15.631 16.189 -34.094 1.00 96.62 96 ASN A CA 1
ATOM 628 C C . ASN A 1 96 ? 14.740 16.568 -35.293 1.00 96.62 96 ASN A C 1
ATOM 630 O O . ASN A 1 96 ? 14.026 17.568 -35.255 1.00 96.62 96 ASN A O 1
ATOM 634 N N . GLY A 1 97 ? 14.804 15.801 -36.380 1.00 96.31 97 GLY A N 1
ATOM 635 C CA . GLY A 1 97 ? 13.975 16.014 -37.562 1.00 96.31 97 GLY A CA 1
ATOM 636 C C . GLY A 1 97 ? 12.488 15.707 -37.349 1.00 96.31 97 GLY A C 1
ATOM 637 O O . GLY A 1 97 ? 12.095 14.912 -36.490 1.00 96.31 97 GLY A O 1
ATOM 638 N N . ALA A 1 98 ? 11.648 16.288 -38.211 1.00 96.75 98 ALA A N 1
ATOM 639 C CA . ALA A 1 98 ? 10.242 15.913 -38.367 1.00 96.75 98 ALA A CA 1
ATOM 640 C C . ALA A 1 98 ? 10.130 14.577 -39.127 1.00 96.75 98 ALA A C 1
ATOM 642 O O . ALA A 1 98 ? 9.781 14.537 -40.309 1.00 96.75 98 ALA A O 1
ATOM 643 N N . ASN A 1 99 ? 10.529 13.486 -38.475 1.00 98.31 99 ASN A N 1
ATOM 644 C CA . ASN A 1 99 ? 10.685 12.197 -39.136 1.00 98.31 99 ASN A CA 1
ATOM 645 C C . ASN A 1 99 ? 9.346 11.487 -39.361 1.00 98.31 99 ASN A C 1
ATOM 647 O O . ASN A 1 99 ? 8.423 11.562 -38.554 1.00 98.31 99 ASN A O 1
ATOM 651 N N . THR A 1 100 ? 9.268 10.752 -40.468 1.00 98.00 100 THR A N 1
ATOM 652 C CA . THR A 1 100 ? 8.103 9.953 -40.880 1.00 98.00 100 THR A CA 1
ATOM 653 C C . THR A 1 100 ? 8.480 8.548 -41.347 1.00 98.00 100 THR A C 1
ATOM 655 O O . THR A 1 100 ? 7.591 7.795 -41.741 1.00 98.00 100 THR A O 1
ATOM 658 N N . PHE A 1 101 ? 9.761 8.163 -41.292 1.00 98.38 101 PHE A N 1
ATOM 659 C CA . PHE A 1 101 ? 10.197 6.822 -41.691 1.00 98.38 101 PHE A CA 1
ATOM 660 C C . PHE A 1 101 ? 9.463 5.726 -40.903 1.00 98.38 101 PHE A C 1
ATOM 662 O O . PHE A 1 101 ? 9.163 5.899 -39.723 1.00 98.38 101 PHE A O 1
ATOM 669 N N . ALA A 1 102 ? 9.152 4.613 -41.567 1.00 97.38 102 ALA A N 1
ATOM 670 C CA . ALA A 1 102 ? 8.339 3.536 -40.999 1.00 97.38 102 ALA A CA 1
ATOM 671 C C . ALA A 1 102 ? 9.164 2.367 -40.435 1.00 97.38 102 ALA A C 1
ATOM 673 O O . ALA A 1 102 ? 8.649 1.579 -39.635 1.00 97.38 102 ALA A O 1
ATOM 674 N N . GLY A 1 103 ? 10.423 2.235 -40.863 1.00 98.25 103 GLY A N 1
ATOM 675 C CA . GLY A 1 103 ? 11.267 1.086 -40.555 1.00 98.25 103 GLY A CA 1
ATOM 676 C C . GLY A 1 103 ? 11.768 1.024 -39.107 1.00 98.25 103 GLY A C 1
ATOM 677 O O . GLY A 1 103 ? 11.416 1.865 -38.267 1.00 98.25 103 GLY A O 1
ATOM 67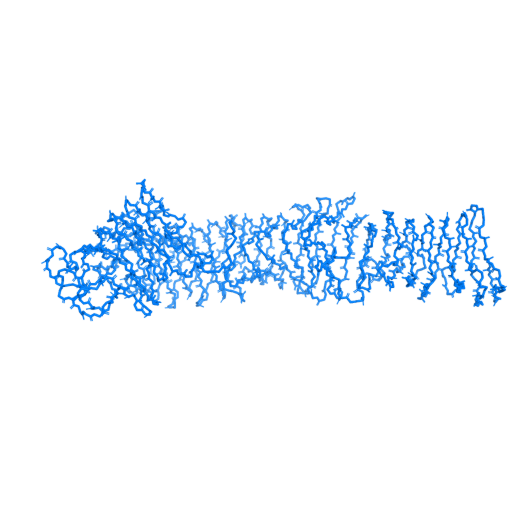8 N N . PRO A 1 104 ? 12.544 -0.026 -38.786 1.00 98.44 104 PRO A N 1
ATOM 679 C CA . PRO A 1 104 ? 13.070 -0.244 -37.447 1.00 98.44 104 PRO A CA 1
ATOM 680 C C . PRO A 1 104 ? 14.218 0.716 -37.126 1.00 98.44 104 PRO A C 1
ATOM 682 O O . PRO A 1 104 ? 14.895 1.233 -38.020 1.00 98.44 104 PRO A O 1
ATOM 685 N N . VAL A 1 105 ? 14.457 0.903 -35.830 1.00 98.81 105 VAL A N 1
ATOM 686 C CA . VAL A 1 105 ? 15.605 1.651 -35.310 1.00 98.81 105 VAL A CA 1
ATOM 687 C C . VAL A 1 105 ? 16.481 0.711 -34.490 1.00 98.81 105 VAL A C 1
ATOM 689 O O . VAL A 1 105 ? 15.969 0.001 -33.629 1.00 98.81 105 VAL A O 1
ATOM 692 N N . LEU A 1 106 ? 17.790 0.710 -34.728 1.00 98.88 106 LEU A N 1
ATOM 693 C CA . LEU A 1 106 ? 18.767 -0.058 -33.955 1.00 98.88 106 LEU A CA 1
ATOM 694 C C . LEU A 1 106 ? 19.758 0.885 -33.269 1.00 98.88 106 LEU A C 1
ATOM 696 O O . LEU A 1 106 ? 20.402 1.693 -33.931 1.00 98.88 106 LEU A O 1
ATOM 700 N N . VAL A 1 107 ? 19.921 0.745 -31.957 1.00 98.94 107 VAL A N 1
ATOM 701 C CA . VAL A 1 107 ? 20.959 1.414 -31.162 1.00 98.94 107 VAL A CA 1
ATOM 702 C C . VAL A 1 107 ? 21.917 0.340 -30.671 1.00 98.94 107 VAL A C 1
ATOM 704 O O . VAL A 1 107 ? 21.492 -0.614 -30.021 1.00 98.94 107 VAL A O 1
ATOM 707 N N . THR A 1 108 ? 23.191 0.443 -31.033 1.00 98.75 108 THR A N 1
ATOM 708 C CA . THR A 1 108 ? 24.175 -0.621 -30.802 1.00 98.75 108 THR A CA 1
ATOM 709 C C . THR A 1 108 ? 25.569 -0.078 -30.500 1.00 98.75 108 THR A C 1
ATOM 711 O O . THR A 1 108 ? 25.797 1.129 -30.542 1.00 98.75 108 THR A O 1
ATOM 714 N N . ASN A 1 109 ? 26.513 -0.976 -30.210 1.00 97.50 109 ASN A N 1
ATOM 715 C CA . ASN A 1 109 ? 27.933 -0.675 -30.011 1.00 97.50 109 ASN A CA 1
ATOM 716 C C . ASN A 1 109 ? 28.203 0.350 -28.890 1.00 97.50 109 ASN A C 1
ATOM 718 O O . ASN A 1 109 ? 29.093 1.185 -29.002 1.00 97.50 109 ASN A O 1
ATOM 722 N N . GLY A 1 110 ? 27.418 0.314 -27.810 1.00 97.88 110 GLY A N 1
ATOM 723 C CA . GLY A 1 110 ? 27.614 1.216 -26.673 1.00 97.88 110 GLY A CA 1
ATOM 724 C C . GLY A 1 110 ? 27.350 2.683 -27.009 1.00 97.88 110 GLY A C 1
ATOM 725 O O . GLY A 1 110 ? 28.034 3.567 -26.496 1.00 97.88 110 GLY A O 1
ATOM 726 N N . SER A 1 111 ? 26.405 2.934 -27.914 1.00 98.69 111 SER A N 1
ATOM 727 C CA . SER A 1 111 ? 26.004 4.273 -28.348 1.00 98.69 111 SER A CA 1
ATOM 728 C C . SER A 1 111 ? 24.703 4.727 -27.681 1.00 98.69 111 SER A C 1
ATOM 730 O O . SER A 1 111 ? 23.962 3.924 -27.105 1.00 98.69 111 SER A O 1
ATOM 732 N N . THR A 1 112 ? 24.411 6.023 -27.790 1.00 98.88 112 THR A N 1
ATOM 733 C CA . THR A 1 112 ? 23.173 6.630 -27.292 1.00 98.88 112 THR A CA 1
ATOM 734 C C . THR A 1 112 ? 22.345 7.189 -28.445 1.00 98.88 112 THR A C 1
ATOM 736 O O . THR A 1 112 ? 22.841 7.973 -29.257 1.00 98.88 112 THR A O 1
ATOM 739 N N . LEU A 1 113 ? 21.060 6.839 -28.501 1.00 98.81 113 LEU A N 1
ATOM 740 C CA . LEU A 1 113 ? 20.064 7.550 -29.306 1.00 98.81 113 LEU A CA 1
ATOM 741 C C . LEU A 1 113 ? 19.278 8.488 -28.395 1.00 98.81 113 LEU A C 1
ATOM 743 O O . LEU A 1 113 ? 18.642 8.032 -27.449 1.00 98.81 113 LEU A O 1
ATOM 747 N N . LYS A 1 114 ? 19.284 9.782 -28.705 1.00 98.81 114 LYS A N 1
ATOM 748 C CA . LYS A 1 114 ? 18.558 10.815 -27.968 1.00 98.81 114 LYS A CA 1
ATOM 749 C C . LYS A 1 114 ? 17.404 11.364 -28.801 1.00 98.81 114 LYS A C 1
ATOM 751 O O . LYS A 1 114 ? 17.602 11.772 -29.948 1.00 98.81 114 LYS A O 1
ATOM 756 N N . LEU A 1 115 ? 16.199 11.404 -28.234 1.00 98.69 115 LEU A N 1
ATOM 757 C CA . LEU A 1 115 ? 15.024 11.939 -28.928 1.00 98.69 115 LEU A CA 1
ATOM 758 C C . LEU A 1 115 ? 15.043 13.476 -28.930 1.00 98.69 115 LEU A C 1
ATOM 760 O O . LEU A 1 115 ? 15.200 14.108 -27.887 1.00 98.69 115 LEU A O 1
ATOM 764 N N . GLY A 1 116 ? 14.878 14.094 -30.101 1.00 98.00 116 GLY A N 1
ATOM 765 C CA . GLY A 1 116 ? 14.765 15.554 -30.228 1.00 98.00 116 GLY A CA 1
ATOM 766 C C . GLY A 1 116 ? 13.328 16.083 -30.217 1.00 98.00 116 GLY A C 1
ATOM 767 O O . GLY A 1 116 ? 13.118 17.267 -29.974 1.00 98.00 116 GLY A O 1
ATOM 768 N N . GLY A 1 117 ? 12.335 15.215 -30.429 1.00 96.75 117 GLY A N 1
ATOM 769 C CA . GLY A 1 117 ? 10.919 15.578 -30.493 1.00 96.75 117 GLY A CA 1
ATOM 770 C C . GLY A 1 117 ? 9.998 14.359 -30.552 1.00 96.75 117 GLY A C 1
ATOM 771 O O . GLY A 1 117 ? 10.458 13.227 -30.697 1.00 96.75 117 GLY A O 1
ATOM 772 N N . SER A 1 118 ? 8.682 14.585 -30.513 1.00 94.31 118 SER A N 1
ATOM 773 C CA . SER A 1 118 ? 7.660 13.521 -30.557 1.00 94.31 118 SER A CA 1
ATOM 774 C C . SER A 1 118 ? 7.666 12.699 -31.852 1.00 94.31 118 SER A C 1
ATOM 776 O O . SER A 1 118 ? 7.264 11.540 -31.851 1.00 94.31 118 SER A O 1
ATOM 778 N N . SER A 1 119 ? 8.150 13.274 -32.955 1.00 96.06 119 SER A N 1
ATOM 779 C CA . SER A 1 119 ? 8.316 12.591 -34.240 1.00 96.06 119 SER A CA 1
ATOM 780 C C . SER A 1 119 ? 9.685 11.935 -34.413 1.00 96.06 119 SER A C 1
ATOM 782 O O . SER A 1 119 ? 9.949 11.411 -35.488 1.00 96.06 119 SER A O 1
ATOM 784 N N . ALA A 1 120 ? 10.584 11.978 -33.419 1.00 97.81 120 ALA A N 1
ATOM 785 C CA . ALA A 1 120 ? 11.979 11.560 -33.589 1.00 97.81 120 ALA A CA 1
ATOM 786 C C . ALA A 1 120 ? 12.103 10.136 -34.152 1.00 97.81 120 ALA A C 1
ATOM 788 O O . ALA A 1 120 ? 12.830 9.926 -35.118 1.00 97.81 120 ALA A O 1
ATOM 789 N N . LEU A 1 121 ? 11.338 9.180 -33.620 1.00 97.62 121 LEU A N 1
ATOM 790 C CA . LEU A 1 121 ? 11.365 7.782 -34.061 1.00 97.62 121 LEU A CA 1
ATOM 791 C C . LEU A 1 121 ? 10.594 7.519 -35.365 1.00 97.62 121 LEU A C 1
ATOM 793 O O . LEU A 1 121 ? 10.509 6.372 -35.785 1.00 97.62 121 LEU A O 1
ATOM 797 N N . GLY A 1 122 ? 10.043 8.541 -36.019 1.00 97.00 122 GLY A N 1
ATOM 798 C CA . GLY A 1 122 ? 9.245 8.365 -37.225 1.00 97.00 122 GLY A CA 1
ATOM 799 C C . GLY A 1 122 ? 7.855 7.793 -36.944 1.00 97.00 122 GLY A C 1
ATOM 800 O O . GLY A 1 122 ? 7.283 7.976 -35.866 1.00 97.00 122 GLY A O 1
ATOM 801 N N . SER A 1 123 ? 7.298 7.118 -37.947 1.00 92.94 123 SER A N 1
ATOM 802 C CA . SER A 1 123 ? 5.957 6.533 -37.921 1.00 92.94 123 SER A CA 1
ATOM 803 C C . SER A 1 123 ? 6.007 4.997 -37.947 1.00 92.94 123 SER A C 1
ATOM 805 O O . SER A 1 123 ? 7.078 4.385 -37.973 1.00 92.94 123 SER A O 1
ATOM 807 N N . GLY A 1 124 ? 4.840 4.350 -37.921 1.00 89.00 124 GLY A N 1
ATOM 808 C CA . GLY A 1 124 ? 4.715 2.898 -38.079 1.00 89.00 124 GLY A CA 1
ATOM 809 C C . GLY A 1 124 ? 5.095 2.066 -36.848 1.00 89.00 124 GLY A C 1
ATOM 810 O O . GLY A 1 124 ? 5.649 2.558 -35.868 1.00 89.00 124 GLY A O 1
ATOM 811 N N . SER A 1 125 ? 4.790 0.769 -36.920 1.00 90.19 125 SER A N 1
ATOM 812 C CA . SER A 1 125 ? 4.841 -0.163 -35.780 1.00 90.19 125 SER A CA 1
ATOM 813 C C . SER A 1 125 ? 6.125 -0.997 -35.684 1.00 90.19 125 SER A C 1
ATOM 815 O O . SER A 1 125 ? 6.201 -1.890 -34.844 1.00 90.19 125 SER A O 1
ATOM 817 N N . ALA A 1 126 ? 7.125 -0.750 -36.540 1.00 96.62 126 ALA A N 1
ATOM 818 C CA . ALA A 1 126 ? 8.424 -1.417 -36.430 1.00 96.62 126 ALA A CA 1
ATOM 819 C C . ALA A 1 126 ? 9.103 -1.085 -35.090 1.00 96.62 126 ALA A C 1
ATOM 821 O O . ALA A 1 126 ? 8.865 -0.017 -34.527 1.00 96.62 126 ALA A O 1
ATOM 822 N N . SER A 1 127 ? 9.950 -1.983 -34.588 1.00 97.75 127 SER A N 1
ATOM 823 C CA . SER A 1 127 ? 10.576 -1.842 -33.272 1.00 97.75 127 SER A CA 1
ATOM 824 C C . SER A 1 127 ? 11.735 -0.842 -33.248 1.00 97.75 127 SER A C 1
ATOM 826 O O . SER A 1 127 ? 12.423 -0.614 -34.246 1.00 97.75 127 SER A O 1
ATOM 828 N N . LEU A 1 128 ? 11.978 -0.294 -32.060 1.00 98.75 128 LEU A N 1
ATOM 829 C CA . LEU A 1 128 ? 13.253 0.277 -31.644 1.00 98.75 128 LEU A CA 1
ATOM 830 C C . LEU A 1 128 ? 13.987 -0.780 -30.810 1.00 98.75 128 LEU A C 1
ATOM 832 O O . LEU A 1 128 ? 13.473 -1.208 -29.782 1.00 98.75 128 LEU A O 1
ATOM 836 N N . THR A 1 129 ? 15.177 -1.196 -31.230 1.00 98.88 129 THR A N 1
ATOM 837 C CA . THR A 1 129 ? 16.012 -2.150 -30.495 1.00 98.88 129 THR A CA 1
ATOM 838 C C . THR A 1 129 ? 17.224 -1.442 -29.903 1.00 98.88 129 THR A C 1
ATOM 840 O O . THR A 1 129 ? 18.010 -0.845 -30.634 1.00 98.88 129 THR A O 1
ATOM 843 N N . VAL A 1 130 ? 17.395 -1.536 -28.588 1.00 98.88 130 VAL A N 1
ATOM 844 C CA . VAL A 1 130 ? 18.556 -1.047 -27.841 1.00 98.88 130 VAL A CA 1
ATOM 845 C C . VAL A 1 130 ? 19.394 -2.255 -27.431 1.00 98.88 130 VAL A C 1
ATOM 847 O O . VAL A 1 130 ? 19.035 -3.011 -26.528 1.00 98.88 130 VAL A O 1
ATOM 850 N N . ALA A 1 131 ? 20.497 -2.481 -28.140 1.00 98.62 131 ALA A N 1
ATOM 851 C CA . ALA A 1 131 ? 21.392 -3.593 -27.859 1.00 98.62 131 ALA A CA 1
ATOM 852 C C . ALA A 1 131 ? 22.091 -3.414 -26.504 1.00 98.62 131 ALA A C 1
ATOM 854 O O . ALA A 1 131 ? 22.259 -2.293 -26.015 1.00 98.62 131 ALA A O 1
ATOM 855 N N . ASN A 1 132 ? 22.549 -4.528 -25.932 1.00 98.25 132 ASN A N 1
ATOM 856 C CA . ASN A 1 132 ? 23.253 -4.541 -24.655 1.00 98.25 132 ASN A CA 1
ATOM 857 C C . ASN A 1 132 ? 24.393 -3.502 -24.624 1.00 98.25 132 ASN A C 1
ATOM 859 O O . ASN A 1 132 ? 25.174 -3.382 -25.570 1.00 98.25 132 ASN A O 1
ATOM 863 N N . GLY A 1 133 ? 24.441 -2.719 -23.545 1.00 97.94 133 GLY A N 1
ATOM 864 C CA . GLY A 1 133 ? 25.423 -1.651 -23.340 1.00 97.94 133 GLY A CA 1
ATOM 865 C C . GLY A 1 133 ? 25.103 -0.328 -24.045 1.00 97.94 133 GLY A C 1
ATOM 866 O O . GLY A 1 133 ? 25.831 0.637 -23.839 1.00 97.94 133 GLY A O 1
ATOM 867 N N . SER A 1 134 ? 24.027 -0.250 -24.836 1.00 98.81 134 SER A N 1
ATOM 868 C CA . SER A 1 134 ? 23.578 0.976 -25.523 1.00 98.81 134 SER A CA 1
ATOM 869 C C . SER A 1 134 ? 22.405 1.635 -24.788 1.00 98.81 134 SER A C 1
ATOM 871 O O . SER A 1 134 ? 21.769 1.002 -23.946 1.00 98.81 134 SER A O 1
ATOM 873 N N . THR A 1 135 ? 22.098 2.897 -25.099 1.00 98.88 135 THR A N 1
ATOM 874 C CA . THR A 1 135 ? 21.082 3.679 -24.371 1.00 98.88 135 THR A CA 1
ATOM 875 C C . THR A 1 135 ? 20.086 4.362 -25.306 1.00 98.88 135 THR A C 1
ATOM 877 O O . THR A 1 135 ? 20.460 5.003 -26.289 1.00 98.88 135 THR A O 1
ATOM 880 N N . LEU A 1 136 ? 18.803 4.288 -24.954 1.00 98.88 136 LEU A N 1
ATOM 881 C CA . LEU A 1 136 ? 17.782 5.238 -25.393 1.00 98.88 136 LEU A CA 1
ATOM 882 C C . LEU A 1 136 ? 17.664 6.366 -24.359 1.00 98.88 136 LEU A C 1
ATOM 884 O O . LEU A 1 136 ? 17.288 6.116 -23.217 1.00 98.88 136 LEU A O 1
ATOM 888 N N . ASP A 1 137 ? 17.934 7.603 -24.766 1.00 98.69 137 ASP A N 1
ATOM 889 C CA . ASP A 1 137 ? 17.624 8.807 -23.994 1.00 98.69 137 ASP A CA 1
ATOM 890 C C . ASP A 1 137 ? 16.316 9.427 -24.508 1.00 98.69 137 ASP A C 1
ATOM 892 O O . ASP A 1 137 ? 16.268 10.058 -25.569 1.00 98.69 137 ASP A O 1
ATOM 896 N N . ALA A 1 138 ? 15.243 9.233 -23.743 1.00 98.25 138 ALA A N 1
ATOM 897 C CA . ALA A 1 138 ? 13.899 9.709 -24.050 1.00 98.25 138 ALA A CA 1
ATOM 898 C C . ALA A 1 138 ? 13.809 11.240 -24.090 1.00 98.25 138 ALA A C 1
ATOM 900 O O . ALA A 1 138 ? 12.980 11.785 -24.814 1.00 98.25 138 ALA A O 1
ATOM 901 N N . ASN A 1 139 ? 14.674 11.935 -23.342 1.00 97.88 139 ASN A N 1
ATOM 902 C CA . ASN A 1 139 ? 14.797 13.392 -23.359 1.00 97.88 139 ASN A CA 1
ATOM 903 C C . ASN A 1 139 ? 13.457 14.156 -23.221 1.00 97.88 139 ASN A C 1
ATOM 905 O O . ASN A 1 139 ? 13.249 15.193 -23.848 1.00 97.88 139 ASN A O 1
ATOM 909 N N . GLY A 1 140 ? 12.538 13.647 -22.400 1.00 96.94 140 GLY A N 1
ATOM 910 C CA . GLY A 1 140 ? 11.211 14.219 -22.163 1.00 96.94 140 GLY A CA 1
ATOM 911 C C . GLY A 1 140 ? 10.150 13.857 -23.203 1.00 96.94 140 GLY A C 1
ATOM 912 O O . GLY A 1 140 ? 9.060 14.423 -23.175 1.00 96.94 140 GLY A O 1
ATOM 913 N N . TYR A 1 141 ? 10.439 12.922 -24.110 1.00 97.25 141 TYR A N 1
ATOM 914 C CA . TYR A 1 141 ? 9.522 12.477 -25.155 1.00 97.25 141 TYR A CA 1
ATOM 915 C C . TYR A 1 141 ? 9.173 10.992 -25.024 1.00 97.25 141 TYR A C 1
ATOM 917 O O . TYR A 1 141 ? 10.015 10.155 -24.708 1.00 97.25 141 TYR A O 1
ATOM 925 N N . THR A 1 142 ? 7.923 10.656 -25.334 1.00 95.94 142 THR A N 1
ATOM 926 C CA . THR A 1 142 ? 7.448 9.273 -25.460 1.00 95.94 142 THR A CA 1
ATOM 927 C C . THR A 1 142 ? 8.085 8.582 -26.671 1.00 95.94 142 THR A C 1
ATOM 929 O O . THR A 1 142 ? 8.149 9.147 -27.765 1.00 95.94 142 THR A O 1
ATOM 932 N N . ALA A 1 143 ? 8.488 7.324 -26.506 1.00 95.88 143 ALA A N 1
ATOM 933 C CA . ALA A 1 143 ? 8.876 6.445 -27.598 1.00 95.88 143 ALA A CA 1
ATOM 934 C C . ALA A 1 143 ? 7.625 5.878 -28.297 1.00 95.88 143 ALA A C 1
ATOM 936 O O . ALA A 1 143 ? 6.854 5.115 -27.717 1.00 95.88 143 ALA A O 1
ATOM 937 N N . SER A 1 144 ? 7.428 6.243 -29.566 1.00 93.00 144 SER A N 1
ATOM 938 C CA . SER A 1 144 ? 6.262 5.847 -30.374 1.00 93.00 144 SER A CA 1
ATOM 939 C C . SER A 1 144 ? 6.312 4.411 -30.916 1.00 93.00 144 SER A C 1
ATOM 941 O O . SER A 1 144 ? 5.312 3.914 -31.432 1.00 93.00 144 SER A O 1
ATOM 943 N N . LYS A 1 145 ? 7.464 3.741 -30.812 1.00 96.00 145 LYS A N 1
ATOM 944 C CA . LYS A 1 145 ? 7.693 2.361 -31.266 1.00 96.00 145 LYS A CA 1
ATOM 945 C C . LYS A 1 145 ? 7.768 1.412 -30.073 1.00 96.00 145 LYS A C 1
ATOM 947 O O . LYS A 1 145 ? 8.163 1.819 -28.984 1.00 96.00 145 LYS A O 1
ATOM 952 N N . THR A 1 146 ? 7.469 0.131 -30.296 1.00 97.56 146 THR A N 1
ATOM 953 C CA . THR A 1 146 ? 7.807 -0.926 -29.329 1.00 97.56 146 THR A CA 1
ATOM 954 C C . THR A 1 146 ? 9.311 -0.916 -29.080 1.00 97.56 146 THR A C 1
ATOM 956 O O . THR A 1 146 ? 10.083 -1.005 -30.039 1.00 97.56 146 THR A O 1
ATOM 959 N N . VAL A 1 147 ? 9.721 -0.822 -27.816 1.00 98.69 147 VAL A N 1
ATOM 960 C CA . VAL A 1 147 ? 11.137 -0.786 -27.434 1.00 98.69 147 VAL A CA 1
ATOM 961 C C . VAL A 1 147 ? 11.561 -2.163 -26.940 1.00 98.69 147 VAL A C 1
ATOM 963 O O . VAL A 1 147 ? 10.999 -2.682 -25.980 1.00 98.69 147 VAL A O 1
ATOM 966 N N . ILE A 1 148 ? 12.561 -2.745 -27.594 1.00 98.81 148 ILE A N 1
ATOM 967 C CA . ILE A 1 148 ? 13.210 -4.000 -27.205 1.00 98.81 148 ILE A CA 1
ATOM 968 C C . ILE A 1 148 ? 14.597 -3.643 -26.685 1.00 98.81 148 ILE A C 1
ATOM 970 O O . ILE A 1 148 ? 15.349 -2.983 -27.398 1.00 98.81 148 ILE A O 1
ATOM 974 N N . LEU A 1 149 ? 14.954 -4.034 -25.469 1.00 98.75 149 LEU A N 1
ATOM 975 C CA . LEU A 1 149 ? 16.174 -3.534 -24.834 1.00 98.75 149 LEU A CA 1
ATOM 976 C C . LEU A 1 149 ? 16.826 -4.544 -23.896 1.00 98.75 149 LEU A C 1
ATOM 978 O O . LEU A 1 149 ? 16.167 -5.437 -23.376 1.00 98.75 149 LEU A O 1
ATOM 982 N N . SER A 1 150 ? 18.122 -4.375 -23.649 1.00 98.38 150 SER A N 1
ATOM 983 C CA . SER A 1 150 ? 18.856 -5.146 -22.642 1.00 98.38 150 SER A CA 1
ATOM 984 C C . SER A 1 150 ? 20.052 -4.359 -22.105 1.00 98.38 150 SER A C 1
ATOM 986 O O . SER A 1 150 ? 20.546 -3.422 -22.736 1.00 98.38 150 SER A O 1
ATOM 988 N N . GLY A 1 151 ? 20.559 -4.783 -20.954 1.00 98.38 151 GLY A N 1
ATOM 989 C CA . GLY A 1 151 ? 21.778 -4.287 -20.333 1.00 98.38 151 GLY A CA 1
ATOM 990 C C . GLY A 1 151 ? 21.595 -3.030 -19.482 1.00 98.38 151 GLY A C 1
ATOM 991 O O . GLY A 1 151 ? 20.512 -2.467 -19.328 1.00 98.38 151 GLY A O 1
ATOM 992 N N . SER A 1 152 ? 22.711 -2.573 -18.925 1.00 97.50 152 SER A N 1
ATOM 993 C CA . SER A 1 152 ? 22.787 -1.383 -18.076 1.00 97.50 152 SER A CA 1
ATOM 994 C C . SER A 1 152 ? 23.038 -0.091 -18.861 1.00 97.50 152 SER A C 1
ATOM 996 O O . SER A 1 152 ? 23.205 0.962 -18.258 1.00 97.50 152 SER A O 1
ATOM 998 N N . GLY A 1 153 ? 23.066 -0.153 -20.194 1.00 98.19 153 GLY A N 1
ATOM 999 C CA . GLY A 1 153 ? 23.341 0.977 -21.081 1.00 98.19 153 GLY A CA 1
ATOM 1000 C C . GLY A 1 153 ? 24.735 1.596 -20.951 1.00 98.19 153 GLY A C 1
ATOM 1001 O O . GLY A 1 153 ? 25.631 1.059 -20.292 1.00 98.19 153 GLY A O 1
ATOM 1002 N N . VAL A 1 154 ? 24.930 2.737 -21.613 1.00 97.69 154 VAL A N 1
ATOM 1003 C CA . VAL A 1 154 ? 26.232 3.402 -21.735 1.00 97.69 154 VAL A CA 1
ATOM 1004 C C . VAL A 1 154 ? 26.716 3.871 -20.363 1.00 97.69 154 VAL A C 1
ATOM 1006 O O . VAL A 1 154 ? 26.054 4.652 -19.676 1.00 97.69 154 VAL A O 1
ATOM 1009 N N . GLY A 1 155 ? 27.886 3.378 -19.951 1.00 96.00 155 GLY A N 1
ATOM 1010 C CA . GLY A 1 155 ? 28.481 3.692 -18.648 1.00 96.00 155 GLY A CA 1
ATOM 1011 C C . GLY A 1 155 ? 27.705 3.146 -17.443 1.00 96.00 155 GLY A C 1
ATOM 1012 O O . GLY A 1 155 ? 27.962 3.584 -16.328 1.00 96.00 155 GLY A O 1
ATOM 1013 N N . GLY A 1 156 ? 26.758 2.222 -17.649 1.00 95.75 156 GLY A N 1
ATOM 1014 C CA . GLY A 1 156 ? 25.904 1.694 -16.581 1.00 95.75 156 GLY A CA 1
ATOM 1015 C C . GLY A 1 156 ? 24.755 2.620 -16.169 1.00 95.75 156 GLY A C 1
ATOM 1016 O O . GLY A 1 156 ? 24.114 2.379 -15.150 1.00 95.75 156 GLY A O 1
ATOM 1017 N N . ASN A 1 157 ? 24.485 3.674 -16.947 1.00 94.25 157 ASN A N 1
ATOM 1018 C CA . ASN A 1 157 ? 23.500 4.702 -16.601 1.00 94.25 157 ASN A CA 1
ATOM 1019 C C . ASN A 1 157 ? 22.054 4.342 -16.960 1.00 94.25 157 ASN A C 1
ATOM 1021 O O . ASN A 1 157 ? 21.155 5.107 -16.639 1.00 94.25 157 ASN A O 1
ATOM 1025 N N . GLY A 1 158 ? 21.807 3.205 -17.601 1.00 97.75 158 GLY A N 1
ATOM 1026 C CA . GLY A 1 158 ? 20.493 2.719 -18.010 1.00 97.75 158 GLY A CA 1
ATOM 1027 C C . GLY A 1 158 ? 20.413 2.446 -19.511 1.00 97.75 158 GLY A C 1
ATOM 1028 O O . GLY A 1 158 ? 20.837 3.264 -20.331 1.00 97.75 158 GLY A O 1
ATOM 1029 N N . ALA A 1 159 ? 19.822 1.309 -19.886 1.00 98.69 159 ALA A N 1
ATOM 1030 C CA . ALA A 1 159 ? 19.401 1.057 -21.267 1.00 98.69 159 ALA A CA 1
ATOM 1031 C C . ALA A 1 159 ? 18.295 2.035 -21.701 1.00 98.69 159 ALA A C 1
ATOM 1033 O O . ALA A 1 159 ? 18.166 2.349 -22.885 1.00 98.69 159 ALA A O 1
ATOM 1034 N N . ILE A 1 160 ? 17.544 2.566 -20.732 1.00 98.56 160 ILE A N 1
ATOM 1035 C CA . ILE A 1 160 ? 16.674 3.730 -20.890 1.00 98.56 160 ILE A CA 1
ATOM 1036 C C . ILE A 1 160 ? 17.083 4.800 -19.879 1.00 98.56 160 ILE A C 1
ATOM 1038 O O . ILE A 1 160 ? 17.234 4.513 -18.689 1.00 98.56 160 ILE A O 1
ATOM 1042 N N . VAL A 1 161 ? 17.182 6.039 -20.360 1.00 98.19 161 VAL A N 1
ATOM 1043 C CA . VAL A 1 161 ? 17.326 7.253 -19.553 1.00 98.19 161 VAL A CA 1
ATOM 1044 C C . VAL A 1 161 ? 16.301 8.294 -20.002 1.00 98.19 161 VAL A C 1
ATOM 1046 O O . VAL A 1 161 ? 15.932 8.343 -21.172 1.00 98.19 161 VAL A O 1
ATOM 1049 N N . ASN A 1 162 ? 15.850 9.156 -19.092 1.00 97.38 162 ASN A N 1
ATOM 1050 C CA . ASN A 1 162 ? 15.168 10.400 -19.448 1.00 97.38 162 ASN A CA 1
ATOM 1051 C C . ASN A 1 162 ? 15.973 11.600 -18.942 1.00 97.38 162 ASN A C 1
ATOM 1053 O O . ASN A 1 162 ? 15.855 11.979 -17.781 1.00 97.38 162 ASN A O 1
ATOM 1057 N N . SER A 1 163 ? 16.798 12.200 -19.800 1.00 96.50 163 SER A N 1
ATOM 1058 C CA . SER A 1 163 ? 17.583 13.386 -19.422 1.00 96.50 163 SER A CA 1
ATOM 1059 C C . SER A 1 163 ? 16.832 14.717 -19.575 1.00 96.50 163 SER A C 1
ATOM 1061 O O . SER A 1 163 ? 17.386 15.770 -19.257 1.00 96.50 163 SER A O 1
ATOM 1063 N N . GLY A 1 164 ? 15.601 14.683 -20.096 1.00 96.19 164 GLY A N 1
ATOM 1064 C CA . GLY A 1 164 ? 14.796 15.867 -20.380 1.00 96.19 164 GLY A CA 1
ATOM 1065 C C . GLY A 1 164 ? 13.707 16.109 -19.338 1.00 96.19 164 GLY A C 1
ATOM 1066 O O . GLY A 1 164 ? 13.828 15.732 -18.172 1.00 96.19 164 GLY A O 1
ATOM 1067 N N . GLY A 1 165 ? 12.629 16.771 -19.768 1.00 96.12 165 GLY A N 1
ATOM 1068 C CA . GLY A 1 165 ? 11.471 17.058 -18.919 1.00 96.12 165 GLY A CA 1
ATOM 1069 C C . GLY A 1 165 ? 10.716 15.802 -18.454 1.00 96.12 165 GLY A C 1
ATOM 1070 O O . GLY A 1 165 ? 10.995 14.694 -18.917 1.00 96.12 165 GLY A O 1
ATOM 1071 N N . PRO A 1 166 ? 9.750 15.963 -17.535 1.00 96.81 166 PRO A N 1
ATOM 1072 C CA . PRO A 1 166 ? 8.964 14.844 -17.039 1.00 96.81 166 PRO A CA 1
ATOM 1073 C C . PRO A 1 166 ? 8.098 14.224 -18.143 1.00 96.81 166 PRO A C 1
ATOM 1075 O O . PRO A 1 166 ? 7.532 14.939 -18.972 1.00 96.81 166 PRO A O 1
ATOM 1078 N N . ILE A 1 167 ? 7.960 12.899 -18.111 1.00 96.88 167 ILE A N 1
ATOM 1079 C CA . ILE A 1 167 ? 7.040 12.139 -18.962 1.00 96.88 167 ILE A CA 1
ATOM 1080 C C . ILE A 1 167 ? 5.928 11.590 -18.070 1.00 96.88 167 ILE A C 1
ATOM 1082 O O . ILE A 1 167 ? 6.209 10.828 -17.147 1.00 96.88 167 ILE A O 1
ATOM 1086 N N . TYR A 1 168 ? 4.685 11.974 -18.363 1.00 96.06 168 TYR A N 1
ATOM 1087 C CA . TYR A 1 168 ? 3.506 11.606 -17.580 1.00 96.06 168 TYR A CA 1
ATOM 1088 C C . TYR A 1 168 ? 2.651 10.538 -18.273 1.00 96.06 168 TYR A C 1
ATOM 1090 O O . TYR A 1 168 ? 2.481 10.535 -19.495 1.00 96.06 168 TYR A O 1
ATOM 1098 N N . ASP A 1 169 ? 2.038 9.688 -17.460 1.00 91.44 169 ASP A N 1
ATOM 1099 C CA . ASP A 1 169 ? 1.029 8.673 -17.798 1.00 91.44 169 ASP A CA 1
ATOM 1100 C C . ASP A 1 169 ? -0.413 9.234 -17.869 1.00 91.44 169 ASP A C 1
ATOM 1102 O O . ASP A 1 169 ? -1.389 8.516 -18.112 1.00 91.44 169 ASP A O 1
ATOM 1106 N N . ASN A 1 170 ? -0.566 10.542 -17.637 1.00 88.75 170 ASN A N 1
ATOM 1107 C CA . ASN A 1 170 ? -1.820 11.267 -17.796 1.00 88.75 170 ASN A CA 1
ATOM 1108 C C . ASN A 1 170 ? -1.557 12.730 -18.206 1.00 88.75 170 ASN A C 1
ATOM 1110 O O . ASN A 1 170 ? -0.872 13.444 -17.471 1.00 88.75 170 ASN A O 1
ATOM 1114 N N . PRO A 1 171 ? -2.093 13.216 -19.345 1.00 83.81 171 PRO A N 1
ATOM 1115 C CA . PRO A 1 171 ? -2.965 12.517 -20.300 1.00 83.81 171 PRO A CA 1
ATOM 1116 C C . PRO A 1 171 ? -2.231 11.574 -21.280 1.00 83.81 171 PRO A C 1
ATOM 1118 O O . PRO A 1 171 ? -2.875 11.011 -22.161 1.00 83.81 171 PRO A O 1
ATOM 1121 N N . GLY A 1 172 ? -0.901 11.440 -21.190 1.00 80.38 172 GLY A N 1
ATOM 1122 C CA . GLY A 1 172 ? -0.079 10.654 -22.124 1.00 80.38 172 GLY A CA 1
ATOM 1123 C C . GLY A 1 172 ? 0.004 9.152 -21.801 1.00 80.38 172 GLY A C 1
ATOM 1124 O O . GLY A 1 172 ? -0.457 8.726 -20.753 1.00 80.38 172 GLY A O 1
ATOM 1125 N N . PRO A 1 173 ? 0.608 8.322 -22.671 1.00 86.50 173 PRO A N 1
ATOM 1126 C CA . PRO A 1 173 ? 0.782 6.883 -22.435 1.00 86.50 173 PRO A CA 1
ATOM 1127 C C . PRO A 1 173 ? 2.048 6.541 -21.621 1.00 86.50 173 PRO A C 1
ATOM 1129 O O . PRO A 1 173 ? 2.548 5.413 -21.702 1.00 86.50 173 PRO A O 1
ATOM 1132 N N . GLY A 1 174 ? 2.616 7.520 -20.908 1.00 95.38 174 GLY A N 1
ATOM 1133 C CA . GLY A 1 174 ? 3.929 7.401 -20.288 1.00 95.38 174 GLY A CA 1
ATOM 1134 C C . GLY A 1 174 ? 5.053 7.326 -21.326 1.00 95.38 174 GLY A C 1
ATOM 1135 O O . GLY A 1 174 ? 4.942 7.839 -22.446 1.00 95.38 174 GLY A O 1
ATOM 1136 N N . LEU A 1 175 ? 6.163 6.693 -20.948 1.00 97.25 175 LEU A N 1
ATOM 1137 C CA . LEU A 1 175 ? 7.363 6.568 -21.776 1.00 97.25 175 LEU A CA 1
ATOM 1138 C C . LEU A 1 175 ? 7.138 5.792 -23.077 1.00 97.25 175 LEU A C 1
ATOM 1140 O O . LEU A 1 175 ? 7.665 6.187 -24.112 1.00 97.25 175 LEU A O 1
ATOM 1144 N N . ALA A 1 176 ? 6.415 4.675 -23.026 1.00 95.94 176 ALA A N 1
ATOM 1145 C CA . ALA A 1 176 ? 6.162 3.810 -24.173 1.00 95.94 176 ALA A CA 1
ATOM 1146 C C . ALA A 1 176 ? 4.955 2.908 -23.899 1.00 95.94 176 ALA A C 1
ATOM 1148 O O . ALA A 1 176 ? 4.711 2.508 -22.760 1.00 95.94 176 ALA A O 1
ATOM 1149 N N . THR A 1 177 ? 4.240 2.525 -24.957 1.00 94.75 177 THR A N 1
ATOM 1150 C CA . THR A 1 177 ? 3.140 1.557 -24.843 1.00 94.75 177 THR A CA 1
ATOM 1151 C C . THR A 1 177 ? 3.649 0.127 -24.687 1.00 94.75 177 THR A C 1
ATOM 1153 O O . THR A 1 177 ? 3.040 -0.641 -23.961 1.00 94.75 177 THR A O 1
ATOM 1156 N N . ASN A 1 178 ? 4.757 -0.247 -25.334 1.00 96.69 178 ASN A N 1
ATOM 1157 C CA . ASN A 1 178 ? 5.294 -1.608 -25.263 1.00 96.69 178 ASN A CA 1
ATOM 1158 C C . ASN A 1 178 ? 6.799 -1.586 -24.999 1.00 96.69 178 ASN A C 1
ATOM 1160 O O . ASN A 1 178 ? 7.566 -1.055 -25.808 1.00 96.69 178 ASN A O 1
ATOM 1164 N N . LEU A 1 179 ? 7.200 -2.204 -23.892 1.00 98.50 179 LEU A N 1
ATOM 1165 C CA . LEU A 1 179 ? 8.590 -2.426 -23.504 1.00 98.50 179 LEU A CA 1
ATOM 1166 C C . LEU A 1 179 ? 8.847 -3.934 -23.383 1.00 98.50 179 LEU A C 1
ATOM 1168 O O . LEU A 1 179 ? 8.095 -4.638 -22.707 1.00 98.50 179 LEU A O 1
ATOM 1172 N N . ILE A 1 180 ? 9.907 -4.420 -24.026 1.00 98.75 180 ILE A N 1
ATOM 1173 C CA . ILE A 1 180 ? 10.326 -5.826 -24.010 1.00 98.75 180 ILE A CA 1
ATOM 1174 C C . ILE A 1 180 ? 11.789 -5.898 -23.572 1.00 98.75 180 ILE A C 1
ATOM 1176 O O . ILE A 1 180 ? 12.673 -5.358 -24.238 1.00 98.75 180 ILE A O 1
ATOM 1180 N N . LEU A 1 181 ? 12.051 -6.582 -22.464 1.00 98.81 181 LEU A N 1
ATOM 1181 C CA . LEU A 1 181 ? 13.403 -6.916 -22.029 1.00 98.81 181 LEU A CA 1
ATOM 1182 C C . LEU A 1 181 ? 13.894 -8.137 -22.817 1.00 98.81 181 LEU A C 1
ATOM 1184 O O . LEU A 1 181 ? 13.323 -9.214 -22.682 1.00 98.81 181 LEU A O 1
ATOM 1188 N N . ALA A 1 182 ? 14.952 -7.957 -23.607 1.00 98.56 182 ALA A N 1
ATOM 1189 C CA . ALA A 1 182 ? 15.692 -9.022 -24.302 1.00 98.56 182 ALA A CA 1
ATOM 1190 C C . ALA A 1 182 ? 16.857 -9.593 -23.459 1.00 98.56 182 ALA A C 1
ATOM 1192 O O . ALA A 1 182 ? 17.801 -10.200 -23.965 1.00 98.56 182 ALA A O 1
ATOM 1193 N N . GLY A 1 183 ? 16.874 -9.236 -22.178 1.00 98.62 183 GLY A N 1
ATOM 1194 C CA . GLY A 1 183 ? 17.940 -9.457 -21.215 1.00 98.62 183 GLY A CA 1
ATOM 1195 C C . GLY A 1 183 ? 17.715 -8.574 -19.991 1.00 98.62 183 GLY A C 1
ATOM 1196 O O . GLY A 1 183 ? 16.899 -7.649 -20.036 1.00 98.62 183 GLY A O 1
ATOM 1197 N N . ASP A 1 184 ? 18.458 -8.826 -18.915 1.00 98.75 184 ASP A N 1
ATOM 1198 C CA . ASP A 1 184 ? 18.412 -7.985 -17.714 1.00 98.75 184 ASP A CA 1
ATOM 1199 C C . ASP A 1 184 ? 18.686 -6.523 -18.074 1.00 98.75 184 ASP A C 1
ATOM 1201 O O . ASP A 1 184 ? 19.597 -6.240 -18.858 1.00 98.75 184 ASP A O 1
ATOM 1205 N N . ALA A 1 185 ? 17.904 -5.598 -17.523 1.00 98.69 185 ALA A N 1
ATOM 1206 C CA . ALA A 1 185 ? 17.927 -4.202 -17.936 1.00 98.69 185 ALA A CA 1
ATOM 1207 C C . ALA A 1 185 ? 17.870 -3.220 -16.767 1.00 98.69 185 ALA A C 1
ATOM 1209 O O . ALA A 1 185 ? 17.258 -3.487 -15.733 1.00 98.69 185 ALA A O 1
ATOM 1210 N N . THR A 1 186 ? 18.451 -2.040 -16.981 1.00 98.69 186 THR A N 1
ATOM 1211 C CA . THR A 1 186 ? 18.367 -0.909 -16.050 1.00 98.69 186 THR A CA 1
ATOM 1212 C C . THR A 1 186 ? 17.643 0.265 -16.697 1.00 98.69 186 THR A C 1
ATOM 1214 O O . THR A 1 186 ? 18.013 0.687 -17.796 1.00 98.69 186 THR A O 1
ATOM 1217 N N . PHE A 1 187 ? 16.662 0.834 -15.999 1.00 98.50 187 PHE A N 1
ATOM 1218 C CA . PHE A 1 187 ? 16.064 2.130 -16.318 1.00 98.50 187 PHE A CA 1
ATOM 1219 C C . PHE A 1 187 ? 16.502 3.167 -15.291 1.00 98.50 187 PHE A C 1
ATOM 1221 O O . PHE A 1 187 ? 16.436 2.907 -14.088 1.00 98.50 187 PHE A O 1
ATOM 1228 N N . SER A 1 188 ? 16.895 4.350 -15.760 1.00 96.88 188 SER A N 1
ATOM 1229 C CA . SER A 1 188 ? 17.271 5.457 -14.881 1.00 96.88 188 SER A CA 1
ATOM 1230 C C . SER A 1 188 ? 16.471 6.715 -15.191 1.00 96.88 188 SER A C 1
ATOM 1232 O O . SER A 1 188 ? 16.503 7.249 -16.301 1.00 96.88 188 SER A O 1
ATOM 1234 N N . PHE A 1 189 ? 15.771 7.214 -14.182 1.00 96.06 189 PHE A N 1
ATOM 1235 C CA . PHE A 1 189 ? 14.821 8.315 -14.262 1.00 96.06 189 PHE A CA 1
ATOM 1236 C C . PHE A 1 189 ? 15.294 9.471 -13.368 1.00 96.06 189 PHE A C 1
ATOM 1238 O O . PHE A 1 189 ? 14.806 9.641 -12.247 1.00 96.06 189 PHE A O 1
ATOM 1245 N N . PRO A 1 190 ? 16.275 10.275 -13.829 1.00 93.94 190 PRO A N 1
ATOM 1246 C CA . PRO A 1 190 ? 16.715 11.459 -13.093 1.00 93.94 190 PRO A CA 1
ATOM 1247 C C . PRO A 1 190 ? 15.640 12.558 -13.070 1.00 93.94 190 PRO A C 1
ATOM 1249 O O . PRO A 1 190 ? 15.716 13.470 -12.247 1.00 93.94 190 PRO A O 1
ATOM 1252 N N . THR A 1 191 ? 14.630 12.456 -13.937 1.00 93.88 191 THR A N 1
ATOM 1253 C CA . THR A 1 191 ? 13.372 13.205 -13.897 1.00 93.88 191 THR A CA 1
ATOM 1254 C C . THR A 1 191 ? 12.190 12.232 -13.935 1.00 93.88 191 THR A C 1
ATOM 1256 O O . THR A 1 191 ? 12.331 11.088 -14.384 1.00 93.88 191 THR A O 1
ATOM 1259 N N . ARG A 1 192 ? 11.016 12.669 -13.449 1.00 95.62 192 ARG A N 1
ATOM 1260 C CA . ARG A 1 192 ? 9.806 11.829 -13.388 1.00 95.62 192 ARG A CA 1
ATOM 1261 C C . ARG A 1 192 ? 9.508 11.212 -14.755 1.00 95.62 192 ARG A C 1
ATOM 1263 O O . ARG A 1 192 ? 9.353 11.931 -15.740 1.00 95.62 192 ARG A O 1
ATOM 1270 N N . THR A 1 193 ? 9.441 9.887 -14.801 1.00 97.56 193 THR A N 1
ATOM 1271 C CA . THR A 1 193 ? 9.218 9.128 -16.033 1.00 97.56 193 THR A CA 1
ATOM 1272 C C . THR A 1 193 ? 8.248 8.001 -15.750 1.00 97.56 193 THR A C 1
ATOM 1274 O O . THR A 1 193 ? 8.623 6.971 -15.195 1.00 97.56 193 THR A O 1
ATOM 1277 N N . ASP A 1 194 ? 6.996 8.220 -16.120 1.00 97.50 194 ASP A N 1
ATOM 1278 C CA . ASP A 1 194 ? 5.919 7.292 -15.819 1.00 97.50 194 ASP A CA 1
ATOM 1279 C C . ASP A 1 194 ? 5.769 6.240 -16.930 1.00 97.50 194 ASP A C 1
ATOM 1281 O O . ASP A 1 194 ? 6.073 6.485 -18.104 1.00 97.50 194 ASP A O 1
ATOM 1285 N N . LEU A 1 195 ? 5.278 5.059 -16.561 1.00 97.81 195 LEU A N 1
ATOM 1286 C CA . LEU A 1 195 ? 4.871 3.992 -17.470 1.00 97.81 195 LEU A CA 1
ATOM 1287 C C . LEU A 1 195 ? 3.369 3.738 -17.326 1.00 97.81 195 LEU A C 1
ATOM 1289 O O . LEU A 1 195 ? 2.821 3.749 -16.225 1.00 97.81 195 LEU A O 1
ATOM 1293 N N . GLY A 1 196 ? 2.714 3.411 -18.436 1.00 96.69 196 GLY A N 1
ATOM 1294 C CA . GLY A 1 196 ? 1.283 3.129 -18.423 1.00 96.69 196 GLY A CA 1
ATOM 1295 C C . GLY A 1 196 ? 0.421 4.338 -18.756 1.00 96.69 196 GLY A C 1
ATOM 1296 O O . GLY A 1 196 ? 0.917 5.368 -19.201 1.00 96.69 196 GLY A O 1
ATOM 1297 N N . SER A 1 197 ? -0.894 4.175 -18.633 1.00 95.06 197 SER A N 1
ATOM 1298 C CA . SER A 1 197 ? -1.851 5.216 -19.014 1.00 95.06 197 SER A CA 1
ATOM 1299 C C . SER A 1 197 ? -3.154 5.115 -18.229 1.00 95.06 197 SER A C 1
ATOM 1301 O O . SER A 1 197 ? -3.542 4.040 -17.760 1.00 95.06 197 SER A O 1
ATOM 1303 N N . ALA A 1 198 ? -3.899 6.218 -18.150 1.00 92.75 198 ALA A N 1
ATOM 1304 C CA . ALA A 1 198 ? -5.229 6.231 -17.535 1.00 92.75 198 ALA A CA 1
ATOM 1305 C C . ALA A 1 198 ? -6.219 5.230 -18.163 1.00 92.75 198 ALA A C 1
ATOM 1307 O O . ALA A 1 198 ? -7.069 4.700 -17.452 1.00 92.75 198 ALA A O 1
ATOM 1308 N N . SER A 1 199 ? -6.086 4.926 -19.457 1.00 91.50 199 SER A N 1
ATOM 1309 C CA . SER A 1 199 ? -6.925 3.950 -20.170 1.00 91.50 199 SER A CA 1
ATOM 1310 C C . SER A 1 199 ? -6.390 2.512 -20.142 1.00 91.50 199 SER A C 1
ATOM 1312 O O . SER A 1 199 ? -7.054 1.612 -20.652 1.00 91.50 199 SER A O 1
ATOM 1314 N N . GLY A 1 200 ? -5.193 2.283 -19.593 1.00 92.69 200 GLY A N 1
ATOM 1315 C CA . GLY A 1 200 ? -4.491 1.002 -19.694 1.00 92.69 200 GLY A CA 1
ATOM 1316 C C . GLY A 1 200 ? -3.928 0.732 -21.095 1.00 92.69 200 GLY A C 1
ATOM 1317 O O . GLY A 1 200 ? -3.720 1.651 -21.889 1.00 92.69 200 GLY A O 1
ATOM 1318 N N . GLY A 1 201 ? -3.637 -0.539 -21.386 1.00 92.25 201 GLY A N 1
ATOM 1319 C CA . GLY A 1 201 ? -3.146 -1.002 -22.692 1.00 92.25 201 GLY A CA 1
ATOM 1320 C C . GLY A 1 201 ? -1.625 -0.971 -22.879 1.00 92.25 201 GLY A C 1
ATOM 1321 O O . GLY A 1 201 ? -1.136 -1.556 -23.842 1.00 92.25 201 GLY A O 1
ATOM 1322 N N . SER A 1 202 ? -0.872 -0.350 -21.965 1.00 96.81 202 SER A N 1
ATOM 1323 C CA . SER A 1 202 ? 0.590 -0.439 -21.975 1.00 96.81 202 SER A CA 1
ATOM 1324 C C . SER A 1 202 ? 1.073 -1.753 -21.356 1.00 96.81 202 SER A C 1
ATOM 1326 O O . SER A 1 202 ? 0.530 -2.217 -20.347 1.00 96.81 202 SER A O 1
ATOM 1328 N N . VAL A 1 203 ? 2.125 -2.325 -21.936 1.00 98.00 203 VAL A N 1
ATOM 1329 C CA . VAL A 1 203 ? 2.701 -3.618 -21.568 1.00 98.00 203 VAL A CA 1
ATOM 1330 C C . VAL A 1 203 ? 4.197 -3.477 -21.302 1.00 98.00 203 VAL A C 1
ATOM 1332 O O . VAL A 1 203 ? 4.941 -2.904 -22.101 1.00 98.00 203 VAL A O 1
ATOM 1335 N N . LEU A 1 204 ? 4.641 -4.069 -20.196 1.00 98.56 204 LEU A N 1
ATOM 1336 C CA . LEU A 1 204 ? 6.046 -4.313 -19.895 1.00 98.56 204 LEU A CA 1
ATOM 1337 C C . LEU A 1 204 ? 6.250 -5.828 -19.782 1.00 98.56 204 LEU A C 1
ATOM 1339 O O . LEU A 1 204 ? 5.592 -6.504 -18.994 1.00 98.56 204 LEU A O 1
ATOM 1343 N N . THR A 1 205 ? 7.137 -6.387 -20.594 1.00 98.44 205 THR A N 1
ATOM 1344 C CA . THR A 1 205 ? 7.382 -7.833 -20.634 1.00 98.44 205 THR A CA 1
ATOM 1345 C C . THR A 1 205 ? 8.852 -8.138 -20.908 1.00 98.44 205 THR A C 1
ATOM 1347 O O . THR A 1 205 ? 9.675 -7.230 -21.006 1.00 98.44 205 THR A O 1
ATOM 1350 N N . ALA A 1 206 ? 9.181 -9.418 -21.010 1.00 98.44 206 ALA A N 1
ATOM 1351 C CA . ALA A 1 206 ? 10.507 -9.926 -21.311 1.00 98.44 206 ALA A CA 1
ATOM 1352 C C . ALA A 1 206 ? 10.396 -11.145 -22.246 1.00 98.44 206 ALA A C 1
ATOM 1354 O O . ALA A 1 206 ? 9.366 -11.824 -22.250 1.00 98.44 206 ALA A O 1
ATOM 1355 N N . ASP A 1 207 ? 11.430 -11.425 -23.039 1.00 97.38 207 ASP A N 1
ATOM 1356 C CA . ASP A 1 207 ? 11.512 -12.633 -23.885 1.00 97.38 207 ASP A CA 1
ATOM 1357 C C . ASP A 1 207 ? 12.099 -13.859 -23.150 1.00 97.38 207 ASP A C 1
ATOM 1359 O O . ASP A 1 207 ? 12.199 -14.951 -23.711 1.00 97.38 207 ASP A O 1
ATOM 1363 N N . GLY A 1 208 ? 12.403 -13.690 -21.863 1.00 97.06 208 GLY A N 1
ATOM 1364 C CA . GLY A 1 208 ? 12.886 -14.694 -20.924 1.00 97.06 208 GLY A CA 1
ATOM 1365 C C . GLY A 1 208 ? 12.779 -14.183 -19.481 1.00 97.06 208 GLY A C 1
ATOM 1366 O O . GLY A 1 208 ? 12.317 -13.060 -19.279 1.00 97.06 208 GLY A O 1
ATOM 1367 N N . PRO A 1 209 ? 13.185 -14.979 -18.471 1.00 97.38 209 PRO A N 1
ATOM 1368 C CA . PRO A 1 209 ? 13.147 -14.597 -17.057 1.00 97.38 209 PRO A CA 1
ATOM 1369 C C . PRO A 1 209 ? 14.211 -13.536 -16.742 1.00 97.38 209 PRO A C 1
ATOM 1371 O O . PRO A 1 209 ? 15.270 -13.840 -16.194 1.00 97.38 209 PRO A O 1
ATOM 1374 N N . HIS A 1 210 ? 13.934 -12.294 -17.128 1.00 98.50 210 HIS A N 1
ATOM 1375 C CA . HIS A 1 210 ? 14.869 -11.176 -17.031 1.00 98.50 210 HIS A CA 1
ATOM 1376 C C . HIS A 1 210 ? 14.521 -10.231 -15.893 1.00 98.50 210 HIS A C 1
ATOM 1378 O O . HIS A 1 210 ? 13.347 -9.975 -15.609 1.00 98.50 210 HIS A O 1
ATOM 1384 N N . ASN A 1 211 ? 15.565 -9.704 -15.259 1.00 98.50 211 ASN A N 1
ATOM 1385 C CA . ASN A 1 211 ? 15.448 -8.769 -14.153 1.00 98.50 211 ASN A CA 1
ATOM 1386 C C . ASN A 1 211 ? 15.419 -7.322 -14.648 1.00 98.50 211 ASN A C 1
ATOM 1388 O O . ASN A 1 211 ? 16.125 -6.945 -15.586 1.00 98.50 211 ASN A O 1
ATOM 1392 N N . LEU A 1 212 ? 14.647 -6.489 -13.959 1.00 98.69 212 LEU A N 1
ATOM 1393 C CA . LEU A 1 212 ? 14.579 -5.053 -14.188 1.00 98.69 212 LEU A CA 1
ATOM 1394 C C . LEU A 1 212 ? 15.090 -4.296 -12.963 1.00 98.69 212 LEU A C 1
ATOM 1396 O O . LEU A 1 212 ? 14.578 -4.475 -11.863 1.00 98.69 212 LEU A O 1
ATOM 1400 N N . THR A 1 213 ? 16.054 -3.402 -13.162 1.00 98.62 213 THR A N 1
ATOM 1401 C CA . THR A 1 213 ? 16.488 -2.430 -12.149 1.00 98.62 213 THR A CA 1
ATOM 1402 C C . THR A 1 213 ? 15.949 -1.043 -12.487 1.00 98.62 213 THR A C 1
ATOM 1404 O O . THR A 1 213 ? 16.096 -0.575 -13.614 1.00 98.62 213 THR A O 1
ATOM 1407 N N . LEU A 1 214 ? 15.346 -0.375 -11.508 1.00 98.38 214 LEU A N 1
ATOM 1408 C CA . LEU A 1 214 ? 14.749 0.955 -11.611 1.00 98.38 214 LEU A CA 1
ATOM 1409 C C . LEU A 1 214 ? 15.498 1.922 -10.693 1.00 98.38 214 LEU A C 1
ATOM 1411 O O . LEU A 1 214 ? 15.527 1.722 -9.480 1.00 98.38 214 LEU A O 1
ATOM 1415 N N . ASN A 1 215 ? 16.067 2.983 -11.255 1.00 95.94 215 ASN A N 1
ATOM 1416 C CA . ASN A 1 215 ? 16.800 4.004 -10.509 1.00 95.94 215 ASN A CA 1
ATOM 1417 C C . ASN A 1 215 ? 16.156 5.378 -10.720 1.00 95.94 215 ASN A C 1
ATOM 1419 O O . ASN A 1 215 ? 16.354 6.002 -11.760 1.00 95.94 215 ASN A O 1
ATOM 1423 N N . GLY A 1 216 ? 15.395 5.868 -9.745 1.00 91.00 216 GLY A N 1
ATOM 1424 C CA . GLY A 1 216 ? 14.824 7.217 -9.748 1.00 91.00 216 GLY A CA 1
ATOM 1425 C C . GLY A 1 216 ? 15.565 8.172 -8.811 1.00 91.00 216 GLY A C 1
ATOM 1426 O O . GLY A 1 216 ? 16.052 7.766 -7.760 1.00 91.00 216 GLY A O 1
ATOM 1427 N N . SER A 1 217 ? 15.607 9.462 -9.151 1.00 87.12 217 SER A N 1
ATOM 1428 C CA . SER A 1 217 ? 16.021 10.535 -8.219 1.00 87.12 217 SER A CA 1
ATOM 1429 C C . SER A 1 217 ? 14.868 11.042 -7.333 1.00 87.12 217 SER A C 1
ATOM 1431 O O . SER A 1 217 ? 15.075 11.859 -6.439 1.00 87.12 217 SER A O 1
ATOM 1433 N N . GLY A 1 218 ? 13.645 10.570 -7.590 1.00 92.44 218 GLY A N 1
ATOM 1434 C CA . GLY A 1 218 ? 12.410 10.987 -6.935 1.00 92.44 218 GLY A CA 1
ATOM 1435 C C . GLY A 1 218 ? 11.260 10.057 -7.318 1.00 92.44 218 GLY A C 1
ATOM 1436 O O . GLY A 1 218 ? 11.448 8.845 -7.384 1.00 92.44 218 GLY A O 1
ATOM 1437 N N . TYR A 1 219 ? 10.081 10.619 -7.586 1.00 96.00 219 TYR A N 1
ATOM 1438 C CA . TYR A 1 219 ? 8.874 9.860 -7.923 1.00 96.00 219 TYR A CA 1
ATOM 1439 C C . TYR A 1 219 ? 8.772 9.517 -9.417 1.00 96.00 219 TYR A C 1
ATOM 1441 O O . TYR A 1 219 ? 8.986 10.381 -10.273 1.00 96.00 219 TYR A O 1
ATOM 1449 N N . PHE A 1 220 ? 8.370 8.283 -9.717 1.00 97.00 220 PHE A N 1
ATOM 1450 C CA . PHE A 1 220 ? 7.948 7.809 -11.038 1.00 97.00 220 PHE A CA 1
ATOM 1451 C C . PHE A 1 220 ? 6.795 6.810 -10.879 1.00 97.00 220 PHE A C 1
ATOM 1453 O O . PHE A 1 220 ? 6.764 6.075 -9.898 1.00 97.00 220 PHE A O 1
ATOM 1460 N N . GLU A 1 221 ? 5.837 6.783 -11.804 1.00 97.00 221 GLU A N 1
ATOM 1461 C CA . GLU A 1 221 ? 4.565 6.060 -11.629 1.00 97.00 221 GLU A CA 1
ATOM 1462 C C . GLU A 1 221 ? 4.355 4.936 -12.646 1.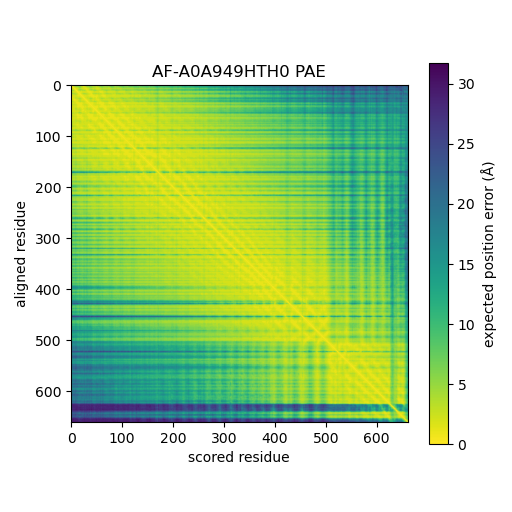00 97.00 221 GLU A C 1
ATOM 1464 O O . GLU A 1 221 ? 4.674 5.081 -13.824 1.00 97.00 221 GLU A O 1
ATOM 1469 N N . TRP A 1 222 ? 3.753 3.832 -12.204 1.00 97.94 222 TRP A N 1
ATOM 1470 C CA . TRP A 1 222 ? 3.147 2.806 -13.047 1.00 97.94 222 TRP A CA 1
ATOM 1471 C C . TRP A 1 222 ? 1.623 2.829 -12.901 1.00 97.94 222 TRP A C 1
ATOM 1473 O O . TRP A 1 222 ? 1.081 2.466 -11.849 1.00 97.94 222 TRP A O 1
ATOM 1483 N N . ARG A 1 223 ? 0.918 3.188 -13.979 1.00 97.44 223 ARG A N 1
ATOM 1484 C CA . ARG A 1 223 ? -0.550 3.260 -14.011 1.00 97.44 223 ARG A CA 1
ATOM 1485 C C . ARG A 1 223 ? -1.161 2.264 -14.981 1.00 97.44 223 ARG A C 1
ATOM 1487 O O . ARG A 1 223 ? -0.911 2.336 -16.183 1.00 97.44 223 ARG A O 1
ATOM 1494 N N . ASN A 1 224 ? -2.041 1.395 -14.477 1.00 96.81 224 ASN A N 1
ATOM 1495 C CA . ASN A 1 224 ? -2.730 0.374 -15.280 1.00 96.81 224 ASN A CA 1
ATOM 1496 C C . ASN A 1 224 ? -1.764 -0.403 -16.202 1.00 96.81 224 ASN A C 1
ATOM 1498 O O . ASN A 1 224 ? -2.108 -0.752 -17.336 1.00 96.81 224 ASN A O 1
ATOM 1502 N N . LEU A 1 225 ? -0.525 -0.607 -15.744 1.00 97.75 225 LEU A N 1
ATOM 1503 C CA . LEU A 1 225 ? 0.544 -1.201 -16.536 1.00 97.75 225 LEU A CA 1
ATOM 1504 C C . LEU A 1 225 ? 0.461 -2.726 -16.445 1.00 97.75 225 LEU A C 1
ATOM 1506 O O . LEU A 1 225 ? 0.535 -3.297 -15.357 1.00 97.75 225 LEU A O 1
ATOM 1510 N N . SER A 1 226 ? 0.355 -3.395 -17.591 1.00 97.94 226 SER A N 1
ATOM 1511 C CA . SER A 1 226 ? 0.403 -4.858 -17.650 1.00 97.94 226 SER A CA 1
ATOM 1512 C C . SER A 1 226 ? 1.856 -5.333 -17.659 1.00 97.94 226 SER A C 1
ATOM 1514 O O . SER A 1 226 ? 2.470 -5.467 -18.718 1.00 97.94 226 SER A O 1
ATOM 1516 N N . VAL A 1 227 ? 2.418 -5.578 -16.475 1.00 98.38 227 VAL A N 1
ATOM 1517 C CA . VAL A 1 227 ? 3.720 -6.237 -16.318 1.00 98.38 227 VAL A CA 1
ATOM 1518 C C . VAL A 1 227 ? 3.518 -7.751 -16.374 1.00 98.38 227 VAL A C 1
ATOM 1520 O O . VAL A 1 227 ? 2.891 -8.330 -15.480 1.00 98.38 227 VAL A O 1
ATOM 1523 N N . LEU A 1 228 ? 3.997 -8.384 -17.445 1.00 97.88 228 LEU A N 1
ATOM 1524 C CA . LEU A 1 228 ? 3.688 -9.781 -17.765 1.00 97.88 228 LEU A CA 1
ATOM 1525 C C . LEU A 1 228 ? 4.645 -10.786 -17.096 1.00 97.88 228 LEU A C 1
ATOM 1527 O O . LEU A 1 228 ? 5.802 -10.443 -16.850 1.00 97.88 228 LEU A O 1
ATOM 1531 N N . PRO A 1 229 ? 4.204 -12.045 -16.874 1.00 95.44 229 PRO A N 1
ATOM 1532 C CA . PRO A 1 229 ? 4.945 -13.054 -16.109 1.00 95.44 229 PRO A CA 1
ATOM 1533 C C . PRO A 1 229 ? 6.401 -13.334 -16.509 1.00 95.44 229 PRO A C 1
ATOM 1535 O O . PRO A 1 229 ? 7.164 -13.663 -15.613 1.00 95.44 229 PRO A O 1
ATOM 1538 N N . PRO A 1 230 ? 6.840 -13.211 -17.780 1.00 96.50 230 PRO A N 1
ATOM 1539 C CA . PRO A 1 230 ? 8.255 -13.398 -18.108 1.00 96.50 230 PRO A CA 1
ATOM 1540 C C . PRO A 1 230 ? 9.199 -12.436 -17.378 1.00 96.50 230 PRO A C 1
ATOM 1542 O O . PRO A 1 230 ? 10.368 -12.752 -17.203 1.00 96.50 230 PRO A O 1
ATOM 1545 N N . LEU A 1 231 ? 8.720 -11.270 -16.934 1.00 98.00 231 LEU A N 1
ATOM 1546 C CA . LEU A 1 231 ? 9.547 -10.356 -16.158 1.00 98.00 231 LEU A CA 1
ATOM 1547 C C . LEU A 1 231 ? 9.752 -10.916 -14.740 1.00 98.00 231 LEU A C 1
ATOM 1549 O O . LEU A 1 231 ? 8.805 -10.999 -13.950 1.00 98.00 231 LEU A O 1
ATOM 1553 N N . ALA A 1 232 ? 10.999 -11.290 -14.443 1.00 97.94 232 ALA A N 1
ATOM 1554 C CA . ALA A 1 232 ? 11.420 -11.920 -13.198 1.00 97.94 232 ALA A CA 1
ATOM 1555 C C . ALA A 1 232 ? 11.602 -10.871 -12.088 1.00 97.94 232 ALA A C 1
ATOM 1557 O O . ALA A 1 232 ? 10.627 -10.235 -11.690 1.00 97.94 232 ALA A O 1
ATOM 1558 N N . GLY A 1 233 ? 12.804 -10.696 -11.535 1.00 98.19 233 GLY A N 1
ATOM 1559 C CA . GLY A 1 233 ? 13.047 -9.765 -10.435 1.00 98.19 233 GLY A CA 1
ATOM 1560 C C . GLY A 1 233 ? 12.831 -8.303 -10.832 1.00 98.19 233 GLY A C 1
ATOM 1561 O O . GLY A 1 233 ? 13.178 -7.887 -11.937 1.00 98.19 233 GLY A O 1
ATOM 1562 N N . ILE A 1 234 ? 12.278 -7.510 -9.915 1.00 98.56 234 ILE A N 1
ATOM 1563 C CA . ILE A 1 234 ? 12.200 -6.050 -10.029 1.00 98.56 234 ILE A CA 1
ATOM 1564 C C . ILE A 1 234 ? 12.963 -5.461 -8.850 1.00 98.56 234 ILE A C 1
ATOM 1566 O O . ILE A 1 234 ? 12.594 -5.695 -7.705 1.00 98.56 234 ILE A O 1
ATOM 1570 N N . THR A 1 235 ? 13.981 -4.655 -9.116 1.00 98.44 235 THR A N 1
ATOM 1571 C CA . THR A 1 235 ? 14.724 -3.931 -8.083 1.00 98.44 235 THR A CA 1
ATOM 1572 C C . THR A 1 235 ? 14.423 -2.448 -8.196 1.00 98.44 235 THR A C 1
ATOM 1574 O O . THR A 1 235 ? 14.757 -1.827 -9.204 1.00 98.44 235 THR A O 1
ATOM 1577 N N . VAL A 1 236 ? 13.844 -1.854 -7.154 1.00 98.44 236 VAL A N 1
ATOM 1578 C CA . VAL A 1 236 ? 13.840 -0.398 -6.976 1.00 98.44 236 VAL A CA 1
ATOM 1579 C C . VAL A 1 236 ? 15.157 -0.040 -6.298 1.00 98.44 236 VAL A C 1
ATOM 1581 O O . VAL A 1 236 ? 15.326 -0.218 -5.091 1.00 98.44 236 VAL A O 1
ATOM 1584 N N . GLY A 1 237 ? 16.124 0.383 -7.108 1.00 96.38 237 GLY A N 1
ATOM 1585 C CA . GLY A 1 237 ? 17.477 0.706 -6.672 1.00 96.38 237 GLY A CA 1
ATOM 1586 C C . GLY A 1 237 ? 17.565 2.062 -5.979 1.00 96.38 237 GLY A C 1
ATOM 1587 O O . GLY A 1 237 ? 18.338 2.191 -5.040 1.00 96.38 237 GLY A O 1
ATOM 1588 N N . ALA A 1 238 ? 16.766 3.042 -6.408 1.00 95.00 238 ALA A N 1
ATOM 1589 C CA . ALA A 1 238 ? 16.645 4.368 -5.797 1.00 95.00 238 ALA A CA 1
ATOM 1590 C C . ALA A 1 238 ? 15.313 5.033 -6.192 1.00 95.00 238 ALA A C 1
ATOM 1592 O O . ALA A 1 238 ? 14.728 4.690 -7.225 1.00 95.00 238 ALA A O 1
ATOM 1593 N N . GLY A 1 239 ? 14.865 6.012 -5.403 1.00 96.38 239 GLY A N 1
ATOM 1594 C CA . GLY A 1 239 ? 13.641 6.776 -5.668 1.00 96.38 239 GLY A CA 1
ATOM 1595 C C . GLY A 1 239 ? 12.357 6.052 -5.254 1.00 96.38 239 GLY A C 1
ATOM 1596 O O . GLY A 1 239 ? 12.384 5.030 -4.571 1.00 96.38 239 GLY A O 1
ATOM 1597 N N . THR A 1 240 ? 11.213 6.600 -5.656 1.00 97.88 240 THR A N 1
ATOM 1598 C CA . THR A 1 240 ? 9.883 6.101 -5.287 1.00 97.88 240 THR A CA 1
ATOM 1599 C C . THR A 1 240 ? 9.138 5.607 -6.519 1.00 97.88 240 THR A C 1
ATOM 1601 O O . THR A 1 240 ? 8.762 6.410 -7.374 1.00 97.88 240 THR A O 1
ATOM 1604 N N . LEU A 1 241 ? 8.885 4.298 -6.576 1.00 98.38 241 LEU A N 1
ATOM 1605 C CA . LEU A 1 241 ? 7.971 3.699 -7.544 1.00 98.38 241 LEU A CA 1
ATOM 1606 C C . LEU A 1 241 ? 6.531 3.879 -7.046 1.00 98.38 241 LEU A C 1
ATOM 1608 O O . LEU A 1 241 ? 6.100 3.208 -6.110 1.00 98.38 241 LEU A O 1
ATOM 1612 N N . GLY A 1 242 ? 5.792 4.786 -7.669 1.00 98.12 242 GLY A N 1
ATOM 1613 C CA . GLY A 1 242 ? 4.350 4.930 -7.522 1.00 98.12 242 GLY A CA 1
ATOM 1614 C C . GLY A 1 242 ? 3.596 3.883 -8.333 1.00 98.12 242 GLY A C 1
ATOM 1615 O O . GLY A 1 242 ? 3.973 3.576 -9.460 1.00 98.12 242 GLY A O 1
ATOM 1616 N N . VAL A 1 243 ? 2.519 3.335 -7.781 1.00 98.38 243 VAL A N 1
ATOM 1617 C CA . VAL A 1 243 ? 1.687 2.322 -8.436 1.00 98.38 243 VAL A CA 1
ATOM 1618 C C . VAL A 1 243 ? 0.220 2.652 -8.217 1.00 98.38 243 VAL A C 1
ATOM 1620 O O . VAL A 1 243 ? -0.213 2.887 -7.087 1.00 98.38 243 VAL A O 1
ATOM 1623 N N . THR A 1 244 ? -0.552 2.659 -9.303 1.00 96.88 244 THR A N 1
ATOM 1624 C CA . THR A 1 244 ? -1.987 2.949 -9.263 1.00 96.88 244 THR A CA 1
ATOM 1625 C C . THR A 1 244 ? -2.783 2.142 -10.287 1.00 96.88 244 THR A C 1
ATOM 1627 O O . THR A 1 244 ? -2.254 1.660 -11.295 1.00 96.88 244 THR A O 1
ATOM 1630 N N . GLY A 1 245 ? -4.083 2.012 -10.026 1.00 95.25 245 GLY A N 1
ATOM 1631 C CA . GLY A 1 245 ? -5.016 1.291 -10.879 1.00 95.25 245 GLY A CA 1
ATOM 1632 C C . GLY A 1 245 ? -4.692 -0.200 -10.968 1.00 95.25 245 GLY A C 1
ATOM 1633 O O . GLY A 1 245 ? -4.287 -0.819 -9.987 1.00 95.25 245 GLY A O 1
ATOM 1634 N N . SER A 1 246 ? -4.866 -0.786 -12.151 1.00 95.62 246 SER A N 1
ATOM 1635 C CA . SER A 1 246 ? -4.769 -2.236 -12.370 1.00 95.62 246 SER A CA 1
ATOM 1636 C C . SER A 1 246 ? -3.351 -2.741 -12.683 1.00 95.62 246 SER A C 1
ATOM 1638 O O . SER A 1 246 ? -3.198 -3.705 -13.435 1.00 95.62 246 SER A O 1
ATOM 1640 N N . THR A 1 247 ? -2.308 -2.063 -12.200 1.00 97.75 247 THR A N 1
ATOM 1641 C CA . THR A 1 247 ? -0.911 -2.431 -12.487 1.00 97.75 247 THR A CA 1
ATOM 1642 C C . THR A 1 247 ? -0.555 -3.813 -11.917 1.00 97.75 247 THR A C 1
ATOM 1644 O O . THR A 1 247 ? -0.843 -4.097 -10.756 1.00 97.75 247 THR A O 1
ATOM 1647 N N . THR A 1 248 ? 0.100 -4.662 -12.720 1.00 97.19 248 THR A N 1
ATOM 1648 C CA . THR A 1 248 ? 0.612 -5.992 -12.318 1.00 97.19 248 THR A CA 1
ATOM 1649 C C . THR A 1 248 ? 2.137 -5.983 -12.116 1.00 97.19 248 THR A C 1
ATOM 1651 O O . THR A 1 248 ? 2.786 -4.980 -12.396 1.00 97.19 248 THR A O 1
ATOM 1654 N N . PHE A 1 249 ? 2.736 -7.083 -11.626 1.00 96.25 249 PHE A N 1
ATOM 1655 C CA . PHE A 1 249 ? 4.154 -7.128 -11.197 1.00 96.25 249 PHE A CA 1
ATOM 1656 C C . PHE A 1 249 ? 4.990 -8.298 -11.768 1.00 96.25 249 PHE A C 1
ATOM 1658 O O . PHE A 1 249 ? 5.987 -8.713 -11.170 1.00 96.25 249 PHE A O 1
ATOM 1665 N N . GLY A 1 250 ? 4.634 -8.834 -12.937 1.00 96.56 250 GLY A N 1
ATOM 1666 C CA . GLY A 1 250 ? 5.394 -9.919 -13.572 1.00 96.56 250 GLY A CA 1
ATOM 1667 C C . GLY A 1 250 ? 5.272 -11.255 -12.834 1.00 96.56 250 GLY A C 1
ATOM 1668 O O . GLY A 1 250 ? 4.191 -11.577 -12.343 1.00 96.56 250 GLY A O 1
ATOM 1669 N N . ASP A 1 251 ? 6.350 -12.046 -12.775 1.00 97.25 251 ASP A N 1
ATOM 1670 C CA . ASP A 1 251 ? 6.356 -13.343 -12.079 1.00 97.25 251 ASP A CA 1
ATOM 1671 C C . ASP A 1 251 ? 6.129 -13.157 -10.567 1.00 97.25 251 ASP A C 1
ATOM 1673 O O . ASP A 1 251 ? 6.992 -12.577 -9.898 1.00 97.25 251 ASP A O 1
ATOM 1677 N N . PRO A 1 252 ? 5.024 -13.655 -9.984 1.00 96.31 252 PRO A N 1
ATOM 1678 C CA . PRO A 1 252 ? 4.774 -13.524 -8.552 1.00 96.31 252 PRO A CA 1
ATOM 1679 C C . PRO A 1 252 ? 5.779 -14.291 -7.674 1.00 96.31 252 PRO A C 1
ATOM 1681 O O . PRO A 1 252 ? 5.865 -14.007 -6.482 1.00 96.31 252 PRO A O 1
ATOM 1684 N N . ASN A 1 253 ? 6.541 -15.241 -8.232 1.00 95.44 253 ASN A N 1
ATOM 1685 C CA . ASN A 1 253 ? 7.539 -16.023 -7.492 1.00 95.44 253 ASN A CA 1
ATOM 1686 C C . ASN A 1 253 ? 8.916 -15.350 -7.422 1.00 95.44 253 ASN A C 1
ATOM 1688 O O . ASN A 1 253 ? 9.745 -15.742 -6.603 1.00 95.44 253 ASN A O 1
ATOM 1692 N N . ALA A 1 254 ? 9.169 -14.350 -8.268 1.00 97.12 254 ALA A N 1
ATOM 1693 C CA . ALA A 1 254 ? 10.384 -13.547 -8.217 1.00 97.12 254 ALA A CA 1
ATOM 1694 C C . ALA A 1 254 ? 10.239 -12.389 -7.217 1.00 97.12 254 ALA A C 1
ATOM 1696 O O . ALA A 1 254 ? 9.127 -12.047 -6.822 1.00 97.12 254 ALA A O 1
ATOM 1697 N N . ALA A 1 255 ? 11.352 -11.764 -6.830 1.00 97.06 255 ALA A N 1
ATOM 1698 C CA . ALA A 1 255 ? 11.361 -10.687 -5.840 1.00 97.06 255 ALA A CA 1
ATOM 1699 C C . ALA A 1 255 ? 11.089 -9.295 -6.444 1.00 97.06 255 ALA A C 1
ATOM 1701 O O . ALA A 1 255 ? 11.558 -8.967 -7.535 1.00 97.06 255 ALA A O 1
ATOM 1702 N N . LEU A 1 256 ? 10.345 -8.473 -5.706 1.00 98.25 256 LEU A N 1
ATOM 1703 C CA . LEU A 1 256 ? 10.388 -7.018 -5.702 1.00 98.25 256 LEU A CA 1
ATOM 1704 C C . LEU A 1 256 ? 11.358 -6.609 -4.589 1.00 98.25 256 LEU A C 1
ATOM 1706 O O . LEU A 1 256 ? 11.005 -6.696 -3.415 1.00 98.25 256 LEU A O 1
ATOM 1710 N N . THR A 1 257 ? 12.558 -6.168 -4.943 1.00 98.25 257 THR A N 1
ATOM 1711 C CA . THR A 1 257 ? 13.558 -5.699 -3.980 1.00 98.25 257 THR A CA 1
ATOM 1712 C C . THR A 1 257 ? 13.484 -4.183 -3.842 1.00 98.25 257 THR A C 1
ATOM 1714 O O . THR A 1 257 ? 13.596 -3.459 -4.835 1.00 98.25 257 THR A O 1
ATOM 1717 N N . LEU A 1 258 ? 13.335 -3.690 -2.612 1.00 97.69 258 LEU A N 1
ATOM 1718 C CA . LEU A 1 258 ? 13.428 -2.266 -2.285 1.00 97.69 258 LEU A CA 1
ATOM 1719 C C . LEU A 1 258 ? 14.786 -1.989 -1.631 1.00 97.69 258 LEU A C 1
ATOM 1721 O O . LEU A 1 258 ? 15.004 -2.381 -0.487 1.00 97.69 258 LEU A O 1
ATOM 1725 N N . ASN A 1 259 ? 15.700 -1.317 -2.337 1.00 95.38 259 ASN A N 1
ATOM 1726 C CA . ASN A 1 259 ? 17.037 -1.009 -1.820 1.00 95.38 259 ASN A CA 1
ATOM 1727 C C . ASN A 1 259 ? 17.020 0.179 -0.842 1.00 95.38 259 ASN A C 1
ATOM 1729 O O . ASN A 1 259 ? 17.149 1.349 -1.221 1.00 95.38 259 ASN A O 1
ATOM 1733 N N . GLY A 1 260 ? 16.890 -0.127 0.445 1.00 87.69 260 GLY A N 1
ATOM 1734 C CA . GLY A 1 260 ? 16.780 0.884 1.490 1.00 87.69 260 GLY A CA 1
ATOM 1735 C C . GLY A 1 260 ? 18.032 1.742 1.709 1.00 87.69 260 GLY A C 1
ATOM 1736 O O . GLY A 1 260 ? 17.901 2.896 2.114 1.00 87.69 260 GLY A O 1
ATOM 1737 N N . ALA A 1 261 ? 19.231 1.272 1.333 1.00 89.75 261 ALA A N 1
ATOM 1738 C CA . ALA A 1 261 ? 20.465 2.065 1.441 1.00 89.75 261 ALA A CA 1
ATOM 1739 C C . ALA A 1 261 ? 20.457 3.323 0.551 1.00 89.75 261 ALA A C 1
ATOM 1741 O O . ALA A 1 261 ? 21.194 4.273 0.810 1.00 89.75 261 ALA A O 1
ATOM 1742 N N . SER A 1 262 ? 19.608 3.334 -0.480 1.00 87.00 262 SER A N 1
ATOM 1743 C CA . SER A 1 262 ? 19.445 4.451 -1.420 1.00 87.00 262 SER A CA 1
ATOM 1744 C C . SER A 1 262 ? 18.094 5.163 -1.266 1.00 87.00 262 SER A C 1
ATOM 1746 O O . SER A 1 262 ? 17.705 5.937 -2.141 1.00 87.00 262 SER A O 1
ATOM 1748 N N . GLY A 1 263 ? 17.354 4.890 -0.181 1.00 88.19 263 GLY A N 1
ATOM 1749 C CA . GLY A 1 263 ? 16.031 5.471 0.066 1.00 88.19 263 GLY A CA 1
ATOM 1750 C C . GLY A 1 263 ? 14.949 4.990 -0.904 1.00 88.19 263 GLY A C 1
ATOM 1751 O O . GLY A 1 263 ? 14.024 5.744 -1.204 1.00 88.19 263 GLY A O 1
ATOM 1752 N N . ALA A 1 264 ? 15.072 3.767 -1.435 1.00 96.00 264 ALA A N 1
ATOM 1753 C CA . ALA A 1 264 ? 14.060 3.200 -2.318 1.00 96.00 264 ALA A CA 1
ATOM 1754 C C . ALA A 1 264 ? 12.706 3.067 -1.609 1.00 96.00 264 ALA A C 1
ATOM 1756 O O . ALA A 1 264 ? 12.623 2.622 -0.460 1.00 96.00 264 ALA A O 1
ATOM 1757 N N . ALA A 1 265 ? 11.634 3.401 -2.320 1.00 97.38 265 ALA A N 1
ATOM 1758 C CA . ALA A 1 265 ? 10.282 3.281 -1.805 1.00 97.38 265 ALA A CA 1
ATOM 1759 C C . ALA A 1 265 ? 9.298 2.741 -2.843 1.00 97.38 265 ALA A C 1
ATOM 1761 O O . ALA A 1 265 ? 9.446 2.955 -4.048 1.00 97.38 265 ALA A O 1
ATOM 1762 N N . LEU A 1 266 ? 8.254 2.088 -2.338 1.00 98.25 266 LEU A N 1
ATOM 1763 C CA . LEU A 1 266 ? 7.053 1.736 -3.086 1.00 98.25 266 LEU A CA 1
ATOM 1764 C C . LEU A 1 266 ? 5.896 2.583 -2.560 1.00 98.25 266 LEU A C 1
ATOM 1766 O O . LEU A 1 266 ? 5.661 2.625 -1.354 1.00 98.25 266 LEU A O 1
ATOM 1770 N N . GLN A 1 267 ? 5.156 3.236 -3.447 1.00 98.31 267 GLN A N 1
ATOM 1771 C CA . GLN A 1 267 ? 4.000 4.047 -3.088 1.00 98.31 267 GLN A CA 1
ATOM 1772 C C . GLN A 1 267 ? 2.748 3.543 -3.798 1.00 98.31 267 GLN A C 1
ATOM 1774 O O . GLN A 1 267 ? 2.698 3.487 -5.020 1.00 98.31 267 GLN A O 1
ATOM 1779 N N . LEU A 1 268 ? 1.720 3.199 -3.029 1.00 98.44 268 LEU A N 1
ATOM 1780 C CA . LEU A 1 268 ? 0.421 2.757 -3.524 1.00 98.44 268 LEU A CA 1
ATOM 1781 C C . LEU A 1 268 ? -0.552 3.939 -3.506 1.00 98.44 268 LEU A C 1
ATOM 1783 O O . LEU A 1 268 ? -0.710 4.612 -2.478 1.00 98.44 268 LEU A O 1
ATOM 1787 N N . TYR A 1 269 ? -1.188 4.198 -4.648 1.00 94.50 269 TYR A N 1
ATOM 1788 C CA . TYR A 1 269 ? -2.120 5.304 -4.836 1.00 94.50 269 TYR A CA 1
ATOM 1789 C C . TYR A 1 269 ? -3.424 4.837 -5.486 1.00 94.50 269 TYR A C 1
ATOM 1791 O O . TYR A 1 269 ? -3.430 4.117 -6.484 1.00 94.50 269 TYR A O 1
ATOM 1799 N N . GLY A 1 270 ? -4.542 5.322 -4.959 1.00 92.75 270 GLY A N 1
ATOM 1800 C CA . GLY A 1 270 ? -5.882 4.893 -5.331 1.00 92.75 270 GLY A CA 1
ATOM 1801 C C . GLY A 1 270 ? -6.286 3.601 -4.615 1.00 92.75 270 GLY A C 1
ATOM 1802 O O . GLY A 1 270 ? -5.471 2.983 -3.936 1.00 92.75 270 GLY A O 1
ATOM 1803 N N . PRO A 1 271 ? -7.563 3.206 -4.709 1.00 91.56 271 PRO A N 1
ATOM 1804 C CA . PRO A 1 271 ? -8.032 1.945 -4.152 1.00 91.56 271 PRO A CA 1
ATOM 1805 C C . PRO A 1 271 ? -7.714 0.762 -5.077 1.00 91.56 271 PRO A C 1
ATOM 1807 O O . PRO A 1 271 ? -7.708 0.902 -6.300 1.00 91.56 271 PRO A O 1
ATOM 1810 N N . GLY A 1 272 ? -7.550 -0.424 -4.491 1.00 91.44 272 GLY A N 1
ATOM 1811 C CA . GLY A 1 272 ? -7.513 -1.694 -5.219 1.00 91.44 272 GLY A CA 1
ATOM 1812 C C . GLY A 1 272 ? -6.172 -2.045 -5.864 1.00 91.44 272 GLY A C 1
ATOM 1813 O O . GLY A 1 272 ? -6.120 -2.987 -6.654 1.00 91.44 272 GLY A O 1
ATOM 1814 N N . VAL A 1 273 ? -5.088 -1.341 -5.529 1.00 97.62 273 VAL A N 1
ATOM 1815 C CA . VAL A 1 273 ? -3.741 -1.740 -5.947 1.00 97.62 273 VAL A CA 1
ATOM 1816 C C . VAL A 1 273 ? -3.386 -3.069 -5.281 1.00 97.62 273 VAL A C 1
ATOM 1818 O O . VAL A 1 273 ? -3.526 -3.237 -4.064 1.00 97.62 273 VAL A O 1
ATOM 1821 N N . PHE A 1 274 ? -2.917 -4.016 -6.094 1.00 96.38 274 PHE A N 1
ATOM 1822 C CA . PHE A 1 274 ? -2.635 -5.385 -5.684 1.00 96.38 274 PHE A CA 1
ATOM 1823 C C . PHE A 1 274 ? -1.199 -5.783 -6.037 1.00 96.38 274 PHE A C 1
ATOM 1825 O O . PHE A 1 274 ? -0.843 -5.901 -7.209 1.00 96.38 274 PHE A O 1
ATOM 1832 N N . VAL A 1 275 ? -0.377 -6.022 -5.014 1.00 97.00 275 VAL A N 1
ATOM 1833 C CA . VAL A 1 275 ? 1.020 -6.457 -5.166 1.00 97.00 275 VAL A CA 1
ATOM 1834 C C . VAL A 1 275 ? 1.136 -7.924 -4.760 1.00 97.00 275 VAL A C 1
ATOM 1836 O O . VAL A 1 275 ? 1.090 -8.257 -3.580 1.00 97.00 275 VAL A O 1
ATOM 1839 N N . ASN A 1 276 ? 1.289 -8.829 -5.724 1.00 94.44 276 ASN A N 1
ATOM 1840 C CA . ASN A 1 276 ? 1.378 -10.279 -5.484 1.00 94.44 276 ASN A CA 1
ATOM 1841 C C . ASN A 1 276 ? 2.788 -10.865 -5.631 1.00 94.44 276 ASN A C 1
ATOM 1843 O O . ASN A 1 276 ? 2.954 -12.077 -5.514 1.00 94.44 276 ASN A O 1
ATOM 1847 N N . LYS A 1 277 ? 3.783 -10.022 -5.905 1.00 95.44 277 LYS A N 1
ATOM 1848 C CA . LYS A 1 277 ? 5.188 -10.411 -6.022 1.00 95.44 277 LYS A CA 1
ATOM 1849 C C . LYS A 1 277 ? 5.809 -10.605 -4.638 1.00 95.44 277 LYS A C 1
ATOM 1851 O O . LYS A 1 277 ? 5.436 -9.880 -3.716 1.00 95.44 277 LYS A O 1
ATOM 1856 N N . GLN A 1 278 ? 6.741 -11.552 -4.490 1.00 96.50 278 GLN A N 1
ATOM 1857 C CA . GLN A 1 278 ? 7.551 -11.665 -3.267 1.00 96.50 278 GLN A CA 1
ATOM 1858 C C . GLN A 1 278 ? 8.249 -10.326 -3.008 1.00 96.50 278 GLN A C 1
ATOM 1860 O O . GLN A 1 278 ? 8.745 -9.730 -3.956 1.00 96.50 278 GLN A O 1
ATOM 1865 N N . VAL A 1 279 ? 8.299 -9.834 -1.776 1.00 97.31 279 VAL A N 1
ATOM 1866 C CA . VAL A 1 279 ? 8.917 -8.540 -1.455 1.00 97.31 279 VAL A CA 1
ATOM 1867 C C . VAL A 1 279 ? 10.152 -8.758 -0.588 1.00 97.31 279 VAL A C 1
ATOM 1869 O O . VAL A 1 279 ? 10.059 -9.283 0.517 1.00 97.31 279 VAL A O 1
ATOM 1872 N N . ASP A 1 280 ? 11.306 -8.325 -1.081 1.00 97.12 280 ASP A N 1
ATOM 1873 C CA . ASP A 1 280 ? 12.538 -8.196 -0.305 1.00 97.12 280 ASP A CA 1
ATOM 1874 C C . ASP A 1 280 ? 12.656 -6.738 0.164 1.00 97.12 280 ASP A C 1
ATOM 1876 O O . ASP A 1 280 ? 12.941 -5.822 -0.618 1.00 97.12 280 ASP A O 1
ATOM 1880 N N . PHE A 1 281 ? 12.335 -6.518 1.438 1.00 96.12 281 PHE A N 1
ATOM 1881 C CA . PHE A 1 281 ? 12.272 -5.207 2.061 1.00 96.12 281 PHE A CA 1
ATOM 1882 C C . PHE A 1 281 ? 13.569 -4.959 2.841 1.00 96.12 281 PHE A C 1
ATOM 1884 O O . PHE A 1 281 ? 13.716 -5.361 3.996 1.00 96.12 281 PHE A O 1
ATOM 1891 N N . GLN A 1 282 ? 14.498 -4.228 2.219 1.00 94.12 282 GLN A N 1
ATOM 1892 C CA . GLN A 1 282 ? 15.785 -3.914 2.834 1.00 94.12 282 GLN A CA 1
ATOM 1893 C C . GLN A 1 282 ? 15.695 -2.756 3.838 1.00 94.12 282 GLN A C 1
ATOM 1895 O O . GLN A 1 282 ? 14.873 -1.846 3.711 1.00 94.12 282 GLN A O 1
ATOM 1900 N N . ASN A 1 283 ? 16.598 -2.757 4.819 1.00 89.62 283 ASN A N 1
ATOM 1901 C CA . ASN A 1 283 ? 16.688 -1.718 5.844 1.00 89.62 283 ASN A CA 1
ATOM 1902 C C . ASN A 1 283 ? 16.723 -0.300 5.256 1.00 89.62 283 ASN A C 1
ATOM 1904 O O . ASN A 1 283 ? 17.582 0.004 4.427 1.00 89.62 283 ASN A O 1
ATOM 1908 N N . GLY A 1 284 ? 15.836 0.573 5.736 1.00 87.19 284 GLY A N 1
ATOM 1909 C CA . GLY A 1 284 ? 15.738 1.965 5.296 1.00 87.19 284 GLY A CA 1
ATOM 1910 C C . GLY A 1 284 ? 14.808 2.193 4.102 1.00 87.19 284 GLY A C 1
ATOM 1911 O O . GLY A 1 284 ? 14.547 3.347 3.765 1.00 87.19 284 GLY A O 1
ATOM 1912 N N . ALA A 1 285 ? 14.267 1.140 3.478 1.00 94.94 285 ALA A N 1
ATOM 1913 C CA . ALA A 1 285 ? 13.229 1.312 2.466 1.00 94.94 285 ALA A CA 1
ATOM 1914 C C . ALA A 1 285 ? 11.891 1.720 3.113 1.00 94.94 285 ALA A C 1
ATOM 1916 O O . ALA A 1 285 ? 11.701 1.645 4.334 1.00 94.94 285 ALA A O 1
ATOM 1917 N N . THR A 1 286 ? 10.949 2.187 2.296 1.00 96.50 286 THR A N 1
ATOM 1918 C CA . THR A 1 286 ? 9.616 2.581 2.774 1.00 96.50 286 THR A CA 1
ATOM 1919 C C . THR A 1 286 ? 8.511 2.081 1.853 1.00 96.50 286 THR A C 1
ATOM 1921 O O . THR A 1 286 ? 8.613 2.175 0.630 1.00 96.50 286 THR A O 1
ATOM 1924 N N . ILE A 1 287 ? 7.422 1.598 2.446 1.00 98.00 287 ILE A N 1
ATOM 1925 C CA . ILE A 1 287 ? 6.151 1.374 1.759 1.00 98.00 287 ILE A CA 1
ATOM 1926 C C . ILE A 1 287 ? 5.175 2.468 2.191 1.00 98.00 287 ILE A C 1
ATOM 1928 O O . ILE A 1 287 ? 4.855 2.603 3.372 1.00 98.00 287 ILE A O 1
ATOM 1932 N N . TYR A 1 288 ? 4.683 3.234 1.222 1.00 98.31 288 TYR A N 1
ATOM 1933 C CA . TYR A 1 288 ? 3.635 4.229 1.409 1.00 98.31 288 TYR A CA 1
ATOM 1934 C C . TYR A 1 288 ? 2.306 3.689 0.884 1.00 98.31 288 TYR A C 1
ATOM 1936 O O . TYR A 1 288 ? 2.201 3.319 -0.281 1.00 98.31 288 TYR A O 1
ATOM 1944 N N . ASN A 1 289 ? 1.264 3.720 1.706 1.00 98.44 289 ASN A N 1
ATOM 1945 C CA . ASN A 1 289 ? -0.117 3.568 1.261 1.00 98.44 289 ASN A CA 1
ATOM 1946 C C . ASN A 1 289 ? -0.804 4.931 1.349 1.00 98.44 289 ASN A C 1
ATOM 1948 O O . ASN A 1 289 ? -1.266 5.328 2.416 1.00 98.44 289 ASN A O 1
ATOM 1952 N N . SER A 1 290 ? -0.797 5.701 0.261 1.00 96.06 290 SER A N 1
ATOM 1953 C CA . SER A 1 290 ? -1.168 7.123 0.309 1.00 96.06 290 SER A CA 1
ATOM 1954 C C . SER A 1 290 ? -2.663 7.390 0.156 1.00 96.06 290 SER A C 1
ATOM 1956 O O . SER A 1 290 ? -3.138 8.437 0.591 1.00 96.06 290 SER A O 1
ATOM 1958 N N . SER A 1 291 ? -3.409 6.485 -0.473 1.00 95.56 291 SER A N 1
ATOM 1959 C CA . SER A 1 291 ? -4.863 6.581 -0.612 1.00 95.56 291 SER A CA 1
ATOM 1960 C C . SER A 1 291 ? -5.472 5.205 -0.872 1.00 95.56 291 SER A C 1
ATOM 1962 O O . SER A 1 291 ? -4.796 4.307 -1.363 1.00 95.56 291 SER A O 1
ATOM 1964 N N . GLY A 1 292 ? -6.759 5.054 -0.551 1.00 93.62 292 GLY A N 1
ATOM 1965 C CA . GLY A 1 292 ? -7.515 3.833 -0.821 1.00 93.62 292 GLY A CA 1
ATOM 1966 C C . GLY A 1 292 ? -7.176 2.645 0.086 1.00 93.62 292 GLY A C 1
ATOM 1967 O O . GLY A 1 292 ? -6.348 2.722 0.994 1.00 93.62 292 GLY A O 1
ATOM 1968 N N . ALA A 1 293 ? -7.880 1.544 -0.162 1.00 95.38 293 ALA A N 1
ATOM 1969 C CA . ALA A 1 293 ? -7.618 0.247 0.443 1.00 95.38 293 ALA A CA 1
ATOM 1970 C C . ALA A 1 293 ? -6.816 -0.601 -0.548 1.00 95.38 293 ALA A C 1
ATOM 1972 O O . ALA A 1 293 ? -7.306 -0.874 -1.647 1.00 95.38 293 ALA A O 1
ATOM 1973 N N . ASN A 1 294 ? -5.602 -1.000 -0.175 1.00 98.00 294 ASN A N 1
ATOM 1974 C CA . ASN A 1 294 ? -4.690 -1.748 -1.043 1.00 98.00 294 ASN A CA 1
ATOM 1975 C C . ASN A 1 294 ? -4.221 -3.039 -0.375 1.00 98.00 294 ASN A C 1
ATOM 1977 O O . ASN A 1 294 ? -4.350 -3.221 0.837 1.00 98.00 294 ASN A O 1
ATOM 1981 N N . THR A 1 295 ? -3.708 -3.970 -1.176 1.00 97.12 295 THR A N 1
ATOM 1982 C CA . THR A 1 295 ? -3.331 -5.307 -0.704 1.00 97.12 295 THR A CA 1
ATOM 1983 C C . THR A 1 295 ? -1.957 -5.713 -1.216 1.00 97.12 295 THR A C 1
ATOM 1985 O O . THR A 1 295 ? -1.658 -5.591 -2.405 1.00 97.12 295 THR A O 1
ATOM 1988 N N . MET A 1 296 ? -1.144 -6.268 -0.320 1.00 97.25 296 MET A N 1
ATOM 1989 C CA . MET A 1 296 ? 0.087 -6.977 -0.656 1.00 97.25 296 MET A CA 1
ATOM 1990 C C . MET A 1 296 ? -0.061 -8.442 -0.236 1.00 97.25 296 MET A C 1
ATOM 1992 O O . MET A 1 296 ? -0.435 -8.745 0.897 1.00 97.25 296 MET A O 1
ATOM 1996 N N . ASN A 1 297 ? 0.175 -9.353 -1.179 1.00 94.25 297 ASN A N 1
ATOM 1997 C CA . ASN A 1 297 ? -0.131 -10.779 -1.047 1.00 94.25 297 ASN A CA 1
ATOM 1998 C C . ASN A 1 297 ? 1.075 -11.704 -1.297 1.00 94.25 297 ASN A C 1
ATOM 2000 O O . ASN A 1 297 ? 1.038 -12.865 -0.900 1.00 94.25 297 ASN A O 1
ATOM 2004 N N . GLY A 1 298 ? 2.157 -11.224 -1.920 1.00 94.25 298 GLY A N 1
ATOM 2005 C CA . GLY A 1 298 ? 3.402 -12.001 -2.009 1.00 94.25 298 GLY A CA 1
ATOM 2006 C C . GLY A 1 298 ? 4.146 -12.012 -0.671 1.00 94.25 298 GLY A C 1
ATOM 2007 O O . GLY A 1 298 ? 4.080 -11.023 0.060 1.00 94.25 298 GLY A O 1
ATOM 2008 N N . ALA A 1 299 ? 4.825 -13.112 -0.315 1.00 95.94 299 ALA A N 1
ATOM 2009 C CA . ALA A 1 299 ? 5.552 -13.189 0.958 1.00 95.94 299 ALA A CA 1
ATOM 2010 C C . ALA A 1 299 ? 6.615 -12.090 1.036 1.00 95.94 299 ALA A C 1
ATOM 2012 O O . ALA A 1 299 ? 7.136 -11.633 0.020 1.00 95.94 299 ALA A O 1
ATOM 2013 N N . MET A 1 300 ? 6.870 -11.611 2.247 1.00 97.50 300 MET A N 1
ATOM 2014 C CA . MET A 1 300 ? 7.709 -10.444 2.463 1.00 97.50 300 MET A CA 1
ATOM 2015 C C . MET A 1 300 ? 8.787 -10.749 3.496 1.00 97.50 300 MET A C 1
ATOM 2017 O O . MET A 1 300 ? 8.497 -11.176 4.616 1.00 97.50 300 MET A O 1
ATOM 2021 N N . THR A 1 301 ? 10.035 -10.517 3.113 1.00 97.81 301 THR A N 1
ATOM 2022 C CA . THR A 1 301 ? 11.194 -10.602 4.001 1.00 97.81 301 THR A CA 1
ATOM 2023 C C . THR A 1 301 ? 11.568 -9.192 4.430 1.00 97.81 301 THR A C 1
ATOM 2025 O O . THR A 1 301 ? 11.848 -8.349 3.583 1.00 97.81 301 THR A O 1
ATOM 2028 N N . LEU A 1 302 ? 11.543 -8.929 5.737 1.00 97.69 302 LEU A N 1
ATOM 2029 C CA . LEU A 1 302 ? 12.027 -7.686 6.336 1.00 97.69 302 LEU A CA 1
ATOM 2030 C C . LEU A 1 302 ? 13.464 -7.911 6.800 1.00 97.69 302 LEU A C 1
ATOM 2032 O O . LEU A 1 302 ? 13.715 -8.686 7.729 1.00 97.69 302 LEU A O 1
ATOM 2036 N N . GLU A 1 303 ? 14.405 -7.229 6.162 1.00 96.62 303 GLU A N 1
ATOM 2037 C CA . GLU A 1 303 ? 15.822 -7.326 6.499 1.00 96.62 303 GLU A CA 1
ATOM 2038 C C . GLU A 1 303 ? 16.182 -6.496 7.735 1.00 96.62 303 GLU A C 1
ATOM 2040 O O . GLU A 1 303 ? 15.488 -5.557 8.123 1.00 96.62 303 GLU A O 1
ATOM 2045 N N . SER A 1 304 ? 17.308 -6.841 8.362 1.00 96.12 304 SER A N 1
ATOM 2046 C CA . SER A 1 304 ? 17.749 -6.265 9.640 1.00 96.12 304 SER A CA 1
ATOM 2047 C C . SER A 1 304 ? 17.768 -4.731 9.652 1.00 96.12 304 SER A C 1
ATOM 2049 O O . SER A 1 304 ? 18.597 -4.111 8.989 1.00 96.12 304 SER A O 1
ATOM 2051 N N . GLY A 1 305 ? 16.947 -4.127 10.511 1.00 94.44 305 GLY A N 1
ATOM 2052 C CA . GLY A 1 305 ? 16.798 -2.680 10.670 1.00 94.44 305 GLY A CA 1
ATOM 2053 C C . GLY A 1 305 ? 15.330 -2.262 10.632 1.00 94.44 305 GLY A C 1
ATOM 2054 O O . GLY A 1 305 ? 14.456 -3.098 10.849 1.00 94.44 305 GLY A O 1
ATOM 2055 N N . TYR A 1 306 ? 15.047 -0.982 10.389 1.00 93.50 306 TYR A N 1
ATOM 2056 C CA . TYR A 1 306 ? 13.668 -0.484 10.339 1.00 93.50 306 TYR A CA 1
ATOM 2057 C C . TYR A 1 306 ? 13.122 -0.563 8.911 1.00 93.50 306 TYR A C 1
ATOM 2059 O O . TYR A 1 306 ? 13.618 0.114 8.006 1.00 93.50 306 TYR A O 1
ATOM 2067 N N . CYS A 1 307 ? 12.076 -1.369 8.728 1.00 95.56 307 CYS A N 1
ATOM 2068 C CA . CYS A 1 307 ? 11.307 -1.455 7.490 1.00 95.56 307 CYS A CA 1
ATOM 2069 C C . CYS A 1 307 ? 10.031 -0.626 7.661 1.00 95.56 307 CYS A C 1
ATOM 2071 O O . CYS A 1 307 ? 9.119 -1.012 8.397 1.00 95.56 307 CYS A O 1
ATOM 2073 N N . THR A 1 308 ? 10.000 0.557 7.043 1.00 96.75 308 THR A N 1
ATOM 2074 C CA . THR A 1 308 ? 8.975 1.568 7.332 1.00 96.75 308 THR A CA 1
ATOM 2075 C C . THR A 1 308 ? 7.700 1.345 6.528 1.00 96.75 308 THR A C 1
ATOM 2077 O O . THR A 1 308 ? 7.721 1.318 5.298 1.00 96.75 308 THR A O 1
ATOM 2080 N N . PHE A 1 309 ? 6.570 1.293 7.224 1.00 97.81 309 PHE A N 1
ATOM 2081 C CA . PHE A 1 309 ? 5.232 1.326 6.650 1.00 97.81 309 PHE A CA 1
ATOM 2082 C C . PHE A 1 309 ? 4.575 2.651 7.028 1.00 97.81 309 PHE A C 1
ATOM 2084 O O . PHE A 1 309 ? 4.450 2.984 8.207 1.00 97.81 309 PHE A O 1
ATOM 2091 N N . ASN A 1 310 ? 4.145 3.409 6.025 1.00 97.88 310 ASN A N 1
ATOM 2092 C CA . ASN A 1 310 ? 3.408 4.651 6.210 1.00 97.88 310 ASN A CA 1
ATOM 2093 C C . ASN A 1 310 ? 2.040 4.527 5.541 1.00 97.88 310 ASN A C 1
ATOM 2095 O O . ASN A 1 310 ? 1.916 4.607 4.317 1.00 97.88 310 ASN A O 1
ATOM 2099 N N . VAL A 1 311 ? 1.016 4.308 6.363 1.00 98.38 311 VAL A N 1
ATOM 2100 C CA . VAL A 1 311 ? -0.368 4.154 5.914 1.00 98.38 311 VAL A CA 1
ATOM 2101 C C . VAL A 1 311 ? -1.114 5.455 6.183 1.00 98.38 311 VAL A C 1
ATOM 2103 O O . VAL A 1 311 ? -1.313 5.846 7.332 1.00 98.38 311 VAL A O 1
ATOM 2106 N N . GLY A 1 312 ? -1.493 6.150 5.113 1.00 97.12 312 GLY A N 1
ATOM 2107 C CA . GLY A 1 312 ? -2.104 7.473 5.166 1.00 97.12 312 GLY A CA 1
ATOM 2108 C C . GLY A 1 312 ? -3.460 7.488 5.873 1.00 97.12 312 GLY A C 1
ATOM 2109 O O . GLY A 1 312 ? -4.138 6.468 6.005 1.00 97.12 312 GLY A O 1
ATOM 2110 N N . ASN A 1 313 ? -3.878 8.670 6.315 1.00 93.94 313 ASN A N 1
ATOM 2111 C CA . ASN A 1 313 ? -5.110 8.854 7.082 1.00 93.94 313 ASN A CA 1
ATOM 2112 C C . ASN A 1 313 ? -6.341 8.391 6.282 1.00 93.94 313 ASN A C 1
ATOM 2114 O O . ASN A 1 313 ? -6.494 8.762 5.118 1.00 93.94 313 ASN A O 1
ATOM 2118 N N . ASN A 1 314 ? -7.246 7.637 6.918 1.00 90.62 314 ASN A N 1
ATOM 2119 C CA . ASN A 1 314 ? -8.431 7.036 6.281 1.00 90.62 314 ASN A CA 1
ATOM 2120 C C . ASN A 1 314 ? -8.104 6.093 5.105 1.00 90.62 314 ASN A C 1
ATOM 2122 O O . ASN A 1 314 ? -8.892 5.962 4.168 1.00 90.62 314 ASN A O 1
ATOM 2126 N N . THR A 1 315 ? -6.936 5.453 5.133 1.00 96.00 315 THR A N 1
ATOM 2127 C CA . THR A 1 315 ? -6.522 4.445 4.149 1.00 96.00 315 THR A CA 1
ATOM 2128 C C . THR A 1 315 ? -6.224 3.128 4.851 1.00 96.00 315 THR A C 1
ATOM 2130 O O . THR A 1 315 ? -6.012 3.110 6.068 1.00 96.00 315 THR A O 1
ATOM 2133 N N . SER A 1 316 ? -6.195 2.031 4.094 1.00 97.00 316 SER A N 1
ATOM 2134 C CA . SER A 1 316 ? -5.831 0.727 4.642 1.00 97.00 316 SER A CA 1
ATOM 2135 C C . SER A 1 316 ? -4.856 -0.037 3.757 1.00 97.00 316 SER A C 1
ATOM 2137 O O . SER A 1 316 ? -4.941 -0.012 2.527 1.00 97.00 316 SER A O 1
ATOM 2139 N N . LEU A 1 317 ? -3.926 -0.731 4.411 1.00 98.44 317 LEU A N 1
ATOM 2140 C CA . LEU A 1 317 ? -2.990 -1.653 3.782 1.00 98.44 317 LEU A CA 1
ATOM 2141 C C . LEU A 1 317 ? -3.200 -3.050 4.359 1.00 98.44 317 LEU A C 1
ATOM 2143 O O . LEU A 1 317 ? -2.955 -3.293 5.540 1.00 98.44 317 LEU A O 1
ATOM 2147 N N . SER A 1 318 ? -3.652 -3.972 3.518 1.00 98.06 318 SER A N 1
ATOM 2148 C CA . SER A 1 318 ? -3.840 -5.366 3.894 1.00 98.0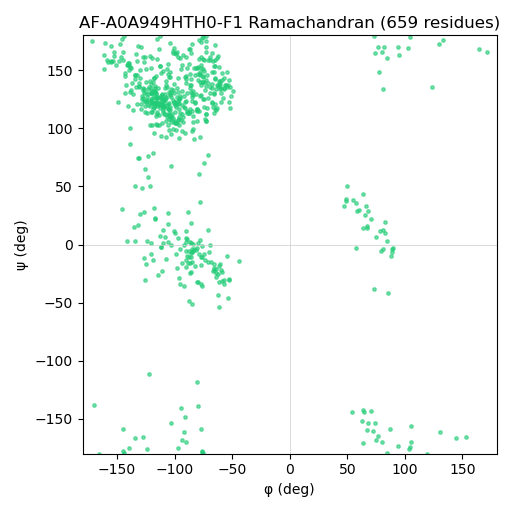6 318 SER A CA 1
ATOM 2149 C C . SER A 1 318 ? -2.629 -6.205 3.498 1.00 98.06 318 SER A C 1
ATOM 2151 O O . SER A 1 318 ? -2.276 -6.289 2.322 1.00 98.06 318 SER A O 1
ATOM 2153 N N . LEU A 1 319 ? -2.017 -6.850 4.487 1.00 97.69 319 LEU A N 1
ATOM 2154 C CA . LEU A 1 319 ? -0.934 -7.810 4.323 1.00 97.69 319 LEU A CA 1
ATOM 2155 C C . LEU A 1 319 ? -1.519 -9.214 4.506 1.00 97.69 319 LEU A C 1
ATOM 2157 O O . LEU A 1 319 ? -1.722 -9.699 5.622 1.00 97.69 319 LEU A O 1
ATOM 2161 N N . SER A 1 320 ? -1.868 -9.839 3.379 1.00 91.75 320 SER A N 1
ATOM 2162 C CA . SER A 1 320 ? -2.418 -11.209 3.331 1.00 91.75 320 SER A CA 1
ATOM 2163 C C . SER A 1 320 ? -1.335 -12.282 3.190 1.00 91.75 320 SER A C 1
ATOM 2165 O O . SER A 1 320 ? -1.615 -13.467 3.035 1.00 91.75 320 SER A O 1
ATOM 2167 N N . ASN A 1 321 ? -0.084 -11.845 3.249 1.00 91.00 321 ASN A N 1
ATOM 2168 C CA . ASN A 1 321 ? 1.120 -12.604 2.999 1.00 91.00 321 ASN A CA 1
ATOM 2169 C C . ASN A 1 321 ? 1.820 -13.055 4.289 1.00 91.00 321 ASN A C 1
ATOM 2171 O O . ASN A 1 321 ? 1.508 -12.602 5.386 1.00 91.00 321 ASN A O 1
ATOM 2175 N N . VAL A 1 322 ? 2.808 -13.939 4.142 1.00 95.31 322 VAL A N 1
ATOM 2176 C CA . VAL A 1 322 ? 3.702 -14.337 5.238 1.00 95.31 322 VAL A CA 1
ATOM 2177 C C . VAL A 1 322 ? 4.834 -13.321 5.361 1.00 95.31 322 VAL A C 1
ATOM 2179 O O . VAL A 1 322 ? 5.510 -13.030 4.372 1.00 95.31 322 VAL A O 1
ATOM 2182 N N . LEU A 1 323 ? 5.059 -12.819 6.575 1.00 97.94 323 LEU A N 1
ATOM 2183 C CA . LEU A 1 323 ? 6.230 -12.030 6.942 1.00 97.94 323 LEU A CA 1
ATOM 2184 C C . LEU A 1 323 ? 7.349 -12.942 7.462 1.00 97.94 323 LEU A C 1
ATOM 2186 O O . LEU A 1 323 ? 7.109 -13.939 8.151 1.00 97.94 323 LEU A O 1
ATOM 2190 N N . SER A 1 324 ? 8.591 -12.586 7.159 1.00 98.12 324 SER A N 1
ATOM 2191 C CA . SER A 1 324 ? 9.784 -13.263 7.666 1.00 98.12 324 SER A CA 1
ATOM 2192 C C . SER A 1 324 ? 10.943 -12.282 7.849 1.00 98.12 324 SER A C 1
ATOM 2194 O O . SER A 1 324 ? 10.844 -11.119 7.464 1.00 98.12 324 SER A O 1
ATOM 2196 N N . GLY A 1 325 ? 12.034 -12.752 8.452 1.00 98.12 325 GLY A N 1
ATOM 2197 C CA . GLY A 1 325 ? 13.248 -11.964 8.643 1.00 98.12 325 GLY A CA 1
ATOM 2198 C C . GLY A 1 325 ? 13.336 -11.245 9.999 1.00 98.12 325 GLY A C 1
ATOM 2199 O O . GLY A 1 325 ? 12.379 -11.256 10.785 1.00 98.12 325 GLY A O 1
ATOM 2200 N N . PRO A 1 326 ? 14.520 -10.678 10.303 1.00 97.81 326 PRO A N 1
ATOM 2201 C CA . PRO A 1 326 ? 14.826 -10.034 11.579 1.00 97.81 326 PRO A CA 1
ATOM 2202 C C . PRO A 1 326 ? 14.538 -8.523 11.604 1.00 97.81 326 PRO A C 1
ATOM 2204 O O . PRO A 1 326 ? 14.806 -7.879 12.616 1.00 97.81 326 PRO A O 1
ATOM 2207 N N . GLY A 1 327 ? 14.060 -7.929 10.508 1.00 97.75 327 GLY A N 1
ATOM 2208 C CA . GLY A 1 327 ? 13.751 -6.502 10.429 1.00 97.75 327 GLY A CA 1
ATOM 2209 C C . GLY A 1 327 ? 12.511 -6.097 11.219 1.00 97.75 327 GLY A C 1
ATOM 2210 O O . GLY A 1 327 ? 11.537 -6.841 11.289 1.00 97.75 327 GLY A O 1
ATOM 2211 N N . VAL A 1 328 ? 12.524 -4.892 11.784 1.00 97.69 328 VAL A N 1
ATOM 2212 C CA . VAL A 1 328 ? 11.395 -4.325 12.529 1.00 97.69 328 VAL A CA 1
ATOM 2213 C C . VAL A 1 328 ? 10.311 -3.887 11.550 1.00 97.69 328 VAL A C 1
ATOM 2215 O O . VAL A 1 328 ? 10.564 -3.060 10.668 1.00 97.69 328 VAL A O 1
ATOM 2218 N N . PHE A 1 329 ? 9.090 -4.382 11.748 1.00 98.00 329 PHE A N 1
ATOM 2219 C CA . PHE A 1 329 ? 7.903 -3.820 11.110 1.00 98.00 329 PHE A CA 1
ATOM 2220 C C . PHE A 1 329 ? 7.587 -2.484 11.784 1.00 98.00 329 PHE A C 1
ATOM 2222 O O . PHE A 1 329 ? 7.133 -2.469 12.929 1.00 98.00 329 PHE A O 1
ATOM 2229 N N . TYR A 1 330 ? 7.857 -1.365 11.109 1.00 97.62 330 TYR A N 1
ATOM 2230 C CA . TYR A 1 330 ? 7.792 -0.038 11.723 1.00 97.62 330 TYR A CA 1
ATOM 2231 C C . TYR A 1 330 ? 6.676 0.815 11.126 1.00 97.62 330 TYR A C 1
ATOM 2233 O O . TYR A 1 330 ? 6.817 1.363 10.033 1.00 97.62 330 TYR A O 1
ATOM 2241 N N . LEU A 1 331 ? 5.565 0.939 11.851 1.00 98.00 331 LEU A N 1
ATOM 2242 C CA . LEU A 1 331 ? 4.423 1.752 11.444 1.00 98.00 331 LEU A CA 1
ATOM 2243 C C . LEU A 1 331 ? 4.603 3.197 11.928 1.00 98.00 331 LEU A C 1
ATOM 2245 O O . LEU A 1 331 ? 4.596 3.471 13.132 1.00 98.00 331 LEU A O 1
ATOM 2249 N N . THR A 1 332 ? 4.777 4.132 10.991 1.00 96.06 332 THR A N 1
ATOM 2250 C CA . THR A 1 332 ? 4.995 5.554 11.304 1.00 96.06 332 THR A CA 1
ATOM 2251 C C . THR A 1 332 ? 4.517 6.492 10.187 1.00 96.06 332 THR A C 1
ATOM 2253 O O . THR A 1 332 ? 4.261 6.086 9.056 1.00 96.06 332 THR A O 1
ATOM 2256 N N . GLY A 1 333 ? 4.399 7.784 10.498 1.00 89.56 333 GLY A N 1
ATOM 2257 C CA . GLY A 1 333 ? 4.091 8.856 9.545 1.00 89.56 333 GLY A CA 1
ATOM 2258 C C . GLY A 1 333 ? 2.601 9.091 9.268 1.00 89.56 333 GLY A C 1
ATOM 2259 O O . GLY A 1 333 ? 2.187 10.247 9.247 1.00 89.56 333 GLY A O 1
ATOM 2260 N N . GLY A 1 334 ? 1.790 8.041 9.122 1.00 93.00 334 GLY A N 1
ATOM 2261 C CA . GLY A 1 334 ? 0.345 8.142 8.851 1.00 93.00 334 GLY A CA 1
ATOM 2262 C C . GLY A 1 334 ? -0.533 7.494 9.929 1.00 93.00 334 GLY A C 1
ATOM 2263 O O . GLY A 1 334 ? -0.044 6.690 10.719 1.00 93.00 334 GLY A O 1
ATOM 2264 N N . THR A 1 335 ? -1.821 7.866 9.983 1.00 94.94 335 THR A N 1
ATOM 2265 C CA . THR A 1 335 ? -2.783 7.353 10.985 1.00 94.94 335 THR A CA 1
ATOM 2266 C C . THR A 1 335 ? -3.705 6.247 10.453 1.00 94.94 335 THR A C 1
ATOM 2268 O O . THR A 1 335 ? -4.734 5.963 11.063 1.00 94.94 335 THR A O 1
ATOM 2271 N N . GLY A 1 336 ? -3.422 5.694 9.273 1.00 97.38 336 GLY A N 1
ATOM 2272 C CA . GLY A 1 336 ? -4.252 4.665 8.651 1.00 97.38 336 GLY A CA 1
ATOM 2273 C C . GLY A 1 336 ? -4.091 3.282 9.277 1.00 97.38 336 GLY A C 1
ATOM 2274 O O . GLY A 1 336 ? -3.329 3.083 10.227 1.00 97.38 336 GLY A O 1
ATOM 2275 N N . THR A 1 337 ? -4.813 2.316 8.713 1.00 97.69 337 THR A N 1
ATOM 2276 C CA . THR A 1 337 ? -4.929 0.963 9.267 1.00 97.69 337 THR A CA 1
ATOM 2277 C C . THR A 1 337 ? -4.091 -0.037 8.476 1.00 97.69 337 THR A C 1
ATOM 2279 O O . THR A 1 337 ? -4.317 -0.257 7.286 1.00 97.69 337 THR A O 1
ATOM 2282 N N . THR A 1 338 ? -3.157 -0.704 9.144 1.00 98.44 338 THR A N 1
ATOM 2283 C CA . THR A 1 338 ? -2.514 -1.914 8.617 1.00 98.44 338 THR A CA 1
ATOM 2284 C C . THR A 1 338 ? -3.263 -3.137 9.124 1.00 98.44 338 THR A C 1
ATOM 2286 O O . THR A 1 338 ? -3.502 -3.248 10.323 1.00 98.44 338 THR A O 1
ATOM 2289 N N . VAL A 1 339 ? -3.596 -4.076 8.240 1.00 98.19 339 VAL A N 1
ATOM 2290 C CA . VAL A 1 339 ? -4.243 -5.342 8.615 1.00 98.19 339 VAL A CA 1
ATOM 2291 C C . VAL A 1 339 ? -3.318 -6.511 8.299 1.00 98.19 339 VAL A C 1
ATOM 2293 O O . VAL A 1 339 ? -2.990 -6.728 7.133 1.00 98.19 339 VAL A O 1
ATOM 2296 N N . LEU A 1 340 ? -2.925 -7.276 9.318 1.00 98.25 340 LEU A N 1
ATOM 2297 C CA . LEU A 1 340 ? -2.130 -8.498 9.177 1.00 98.25 340 LEU A CA 1
ATOM 2298 C C . LEU A 1 340 ? -3.049 -9.722 9.209 1.00 98.25 340 LEU A C 1
ATOM 2300 O O . LEU A 1 340 ? -3.524 -10.120 10.276 1.00 98.25 340 LEU A O 1
ATOM 2304 N N . TRP A 1 341 ? -3.286 -10.329 8.046 1.00 95.19 341 TRP A N 1
ATOM 2305 C CA . TRP A 1 341 ? -4.071 -11.566 7.929 1.00 95.19 341 TRP A CA 1
ATOM 2306 C C . TRP A 1 341 ? -3.202 -12.821 7.899 1.00 95.19 341 TRP A C 1
ATOM 2308 O O . TRP A 1 341 ? -3.628 -13.874 8.368 1.00 95.19 341 TRP A O 1
ATOM 2318 N N . GLY A 1 342 ? -2.008 -12.733 7.309 1.00 91.38 342 GLY A N 1
ATOM 2319 C CA . GLY A 1 342 ? -1.147 -13.892 7.108 1.00 91.38 342 GLY A CA 1
ATOM 2320 C C . GLY A 1 342 ? -0.506 -14.396 8.401 1.00 91.38 342 GLY A C 1
ATOM 2321 O O . GLY A 1 342 ? -0.069 -13.620 9.250 1.00 91.38 342 GLY A O 1
ATOM 2322 N N . ASN A 1 343 ? -0.400 -15.719 8.528 1.00 96.88 343 ASN A N 1
ATOM 2323 C CA . ASN A 1 343 ? 0.298 -16.357 9.640 1.00 96.88 343 ASN A CA 1
ATOM 2324 C C . ASN A 1 343 ? 1.808 -16.351 9.393 1.00 96.88 343 ASN A C 1
ATOM 2326 O O . ASN A 1 343 ? 2.305 -17.015 8.486 1.00 96.88 343 ASN A O 1
ATOM 2330 N N . SER A 1 344 ? 2.531 -15.636 10.247 1.00 98.06 344 SER A N 1
ATOM 2331 C CA . SER A 1 344 ? 3.952 -15.319 10.109 1.00 98.06 344 SER A CA 1
ATOM 2332 C C . SER A 1 344 ? 4.770 -15.803 11.316 1.00 98.06 344 SER A C 1
ATOM 2334 O O . SER A 1 344 ? 5.427 -14.995 11.975 1.00 98.06 344 SER A O 1
ATOM 2336 N N . PRO A 1 345 ? 4.755 -17.113 11.649 1.00 97.56 345 PRO A N 1
ATOM 2337 C CA . PRO A 1 345 ? 5.421 -17.641 12.846 1.00 97.56 345 PRO A CA 1
ATOM 2338 C C . PRO A 1 345 ? 6.947 -17.512 12.810 1.00 97.56 345 PRO A C 1
ATOM 2340 O O . PRO A 1 345 ? 7.583 -17.532 13.856 1.00 97.56 345 PRO A O 1
ATOM 2343 N N . SER A 1 346 ? 7.536 -17.385 11.619 1.00 97.00 346 SER A N 1
ATOM 2344 C CA . SER A 1 346 ? 8.979 -17.234 11.417 1.00 97.00 346 SER A CA 1
ATOM 2345 C C . SER A 1 346 ? 9.474 -15.788 11.479 1.00 97.00 346 SER A C 1
ATOM 2347 O O . SER A 1 346 ? 10.677 -15.564 11.366 1.00 97.00 346 SER A O 1
ATOM 2349 N N . PHE A 1 347 ? 8.584 -14.800 11.587 1.00 98.56 347 PHE A N 1
ATOM 2350 C CA . PHE A 1 347 ? 8.984 -13.399 11.689 1.00 98.56 347 PHE A CA 1
ATOM 2351 C C . PHE A 1 347 ? 9.513 -13.089 13.092 1.00 98.56 347 PHE A C 1
ATOM 2353 O O . PHE A 1 347 ? 8.806 -13.308 14.074 1.00 98.56 347 PHE A O 1
ATOM 2360 N N . THR A 1 348 ? 10.734 -12.558 13.191 1.00 97.88 348 THR A N 1
ATOM 2361 C CA . THR A 1 348 ? 11.422 -12.365 14.481 1.00 97.88 348 THR A CA 1
ATOM 2362 C C . THR A 1 348 ? 11.746 -10.911 14.805 1.00 97.88 348 THR A C 1
ATOM 2364 O O . THR A 1 348 ? 12.057 -10.616 15.956 1.00 97.88 348 THR A O 1
ATOM 2367 N N . GLY A 1 349 ? 11.650 -9.992 13.840 1.00 96.56 349 GLY A N 1
ATOM 2368 C CA . GLY A 1 349 ? 12.137 -8.619 14.012 1.00 96.56 349 GLY A CA 1
ATOM 2369 C C . GLY A 1 349 ? 11.293 -7.689 14.890 1.00 96.56 349 GLY A C 1
ATOM 2370 O O . GLY A 1 349 ? 11.747 -6.604 15.238 1.00 96.56 349 GLY A O 1
ATOM 2371 N N . GLY A 1 350 ? 10.098 -8.114 15.304 1.00 97.00 350 GLY A N 1
ATOM 2372 C CA . GLY A 1 350 ? 9.192 -7.309 16.130 1.00 97.00 350 GLY A CA 1
ATOM 2373 C C . GLY A 1 350 ? 8.321 -6.346 15.325 1.00 97.00 350 GLY A C 1
ATOM 2374 O O . GLY A 1 350 ? 8.603 -6.020 14.170 1.00 97.00 350 GLY A O 1
ATOM 2375 N N . VAL A 1 351 ? 7.235 -5.900 15.950 1.00 98.62 351 VAL A N 1
ATOM 2376 C CA . VAL A 1 351 ? 6.285 -4.941 15.384 1.00 98.62 351 VAL A CA 1
ATOM 2377 C C . VAL A 1 351 ? 6.250 -3.702 16.268 1.00 98.62 351 VAL A C 1
ATOM 2379 O O . VAL A 1 351 ? 6.025 -3.808 17.470 1.00 98.62 351 VAL A O 1
ATOM 2382 N N . GLN A 1 352 ? 6.476 -2.528 15.686 1.00 98.56 352 GLN A N 1
ATOM 2383 C CA . GLN A 1 352 ? 6.502 -1.258 16.406 1.00 98.56 352 GLN A CA 1
ATOM 2384 C C . GLN A 1 352 ? 5.550 -0.247 15.774 1.00 98.56 352 GLN A C 1
ATOM 2386 O O . GLN A 1 352 ? 5.677 0.090 14.595 1.00 98.56 352 GLN A O 1
ATOM 2391 N N . LEU A 1 353 ? 4.621 0.265 16.577 1.00 98.56 353 LEU A N 1
ATOM 2392 C CA . LEU A 1 353 ? 3.681 1.309 16.189 1.00 98.56 353 LEU A CA 1
ATOM 2393 C C . LEU A 1 353 ? 4.092 2.623 16.840 1.00 98.56 353 LEU A C 1
ATOM 2395 O O . LEU A 1 353 ? 3.965 2.789 18.052 1.00 98.56 353 LEU A O 1
ATOM 2399 N N . TYR A 1 354 ? 4.546 3.567 16.022 1.00 97.62 354 TYR A N 1
ATOM 2400 C CA . TYR A 1 354 ? 4.755 4.951 16.445 1.00 97.62 354 TYR A CA 1
ATOM 2401 C C . TYR A 1 354 ? 3.558 5.843 16.092 1.00 97.62 354 TYR A C 1
ATOM 2403 O O . TYR A 1 354 ? 3.289 6.825 16.776 1.00 97.62 354 TYR A O 1
ATOM 2411 N N . ASN A 1 355 ? 2.837 5.503 15.021 1.00 95.94 355 ASN A N 1
ATOM 2412 C CA . ASN A 1 355 ? 1.583 6.139 14.624 1.00 95.94 355 ASN A CA 1
ATOM 2413 C C . ASN A 1 355 ? 0.634 5.093 14.010 1.00 95.94 355 ASN A C 1
ATOM 2415 O O . ASN A 1 355 ? 1.076 4.006 13.638 1.00 95.94 355 ASN A O 1
ATOM 2419 N N . GLY A 1 356 ? -0.643 5.440 13.859 1.00 96.62 356 GLY A N 1
ATOM 2420 C CA . GLY A 1 356 ? -1.627 4.635 13.132 1.00 96.62 356 GLY A CA 1
ATOM 2421 C C . GLY A 1 356 ? -2.139 3.411 13.879 1.00 96.62 356 GLY A C 1
ATOM 2422 O O . GLY A 1 356 ? -2.035 3.309 15.103 1.00 96.62 356 GLY A O 1
ATOM 2423 N N . GLN A 1 357 ? -2.768 2.515 13.122 1.00 98.00 357 GLN A N 1
ATOM 2424 C CA . GLN A 1 357 ? -3.510 1.380 13.662 1.00 98.00 357 GLN A CA 1
ATOM 2425 C C . GLN A 1 357 ? -3.004 0.060 13.080 1.00 98.00 357 GLN A C 1
ATOM 2427 O O . GLN A 1 357 ? -2.750 -0.044 11.875 1.00 98.00 357 GLN A O 1
ATOM 2432 N N . LEU A 1 358 ? -2.922 -0.964 13.926 1.00 98.62 358 LEU A N 1
ATOM 2433 C CA . LEU A 1 358 ? -2.664 -2.347 13.544 1.00 98.62 358 LEU A CA 1
ATOM 2434 C C . LEU A 1 358 ? -3.868 -3.214 13.904 1.00 98.62 358 LEU A C 1
ATOM 2436 O O . LEU A 1 358 ? -4.212 -3.328 15.075 1.00 98.62 358 LEU A O 1
ATOM 2440 N N . VAL A 1 359 ? -4.432 -3.897 12.912 1.00 98.56 359 VAL A N 1
ATOM 2441 C CA . VAL A 1 359 ? -5.374 -5.001 13.110 1.00 98.56 359 VAL A CA 1
ATOM 2442 C C . VAL A 1 359 ? -4.612 -6.307 12.900 1.00 98.56 359 VAL A C 1
ATOM 2444 O O . VAL A 1 359 ? -4.236 -6.642 11.773 1.00 98.56 359 VAL A O 1
ATOM 2447 N N . LEU A 1 360 ? -4.366 -7.053 13.972 1.00 98.44 360 LEU A N 1
ATOM 2448 C CA . LEU A 1 360 ? -3.764 -8.381 13.918 1.00 98.44 360 LEU A CA 1
ATOM 2449 C C . LEU A 1 360 ? -4.875 -9.434 13.895 1.00 98.44 360 LEU A C 1
ATOM 2451 O O . LEU A 1 360 ? -5.509 -9.687 14.915 1.00 98.44 360 LEU A O 1
ATOM 2455 N N . ASN A 1 361 ? -5.085 -10.068 12.742 1.00 96.19 361 ASN A N 1
ATOM 2456 C CA . ASN A 1 361 ? -6.051 -11.163 12.579 1.00 96.19 361 ASN A CA 1
ATOM 2457 C C . ASN A 1 361 ? -5.379 -12.522 12.343 1.00 96.19 361 ASN A C 1
ATOM 2459 O O . ASN A 1 361 ? -5.987 -13.557 12.601 1.00 96.19 361 ASN A O 1
ATOM 2463 N N . GLY A 1 362 ? -4.140 -12.523 11.851 1.00 96.50 362 GLY A N 1
ATOM 2464 C CA . GLY A 1 362 ? -3.294 -13.710 11.765 1.00 96.50 362 GLY A CA 1
ATOM 2465 C C . GLY A 1 362 ? -2.399 -13.893 12.991 1.00 96.50 362 GLY A C 1
ATOM 2466 O O . GLY A 1 362 ? -2.603 -13.311 14.056 1.00 96.50 362 GLY A O 1
ATOM 2467 N N . LEU A 1 363 ? -1.359 -14.699 12.817 1.00 97.88 363 LEU A N 1
ATOM 2468 C CA . LEU A 1 363 ? -0.282 -14.881 13.784 1.00 97.88 363 LEU A CA 1
ATOM 2469 C C . LEU A 1 363 ? 0.954 -14.072 13.380 1.00 97.88 363 LEU A C 1
ATOM 2471 O O . LEU A 1 363 ? 1.373 -14.128 12.226 1.00 97.88 363 LEU A O 1
ATOM 2475 N N . ILE A 1 364 ? 1.609 -13.416 14.335 1.00 98.31 364 ILE A N 1
ATOM 2476 C CA . ILE A 1 364 ? 2.943 -12.835 14.163 1.00 98.31 364 ILE A CA 1
ATOM 2477 C C . ILE A 1 364 ? 3.934 -13.511 15.119 1.00 98.31 364 ILE A C 1
ATOM 2479 O O . ILE A 1 364 ? 3.651 -13.709 16.298 1.00 98.31 364 ILE A O 1
ATOM 2483 N N . GLY A 1 365 ? 5.095 -13.922 14.602 1.00 98.19 365 GLY A N 1
ATOM 2484 C CA . GLY A 1 365 ? 6.103 -14.687 15.350 1.00 98.19 365 GLY A CA 1
ATOM 2485 C C . GLY A 1 365 ? 6.839 -13.898 16.439 1.00 98.19 365 GLY A C 1
ATOM 2486 O O . GLY A 1 365 ? 7.597 -14.478 17.211 1.00 98.19 365 GLY A O 1
ATOM 2487 N N . SER A 1 366 ? 6.604 -12.590 16.517 1.00 98.00 366 SER A N 1
ATOM 2488 C CA . SER A 1 366 ? 7.314 -11.648 17.376 1.00 98.00 366 SER A CA 1
ATOM 2489 C C . SER A 1 366 ? 6.358 -10.878 18.297 1.00 98.00 366 SER A C 1
ATOM 2491 O O . SER A 1 366 ? 5.166 -11.181 18.377 1.00 98.00 366 SER A O 1
ATOM 2493 N N . GLY A 1 367 ? 6.906 -9.930 19.062 1.00 98.25 367 GLY A N 1
ATOM 2494 C CA . GLY A 1 367 ? 6.142 -9.045 19.941 1.00 98.25 367 GLY A CA 1
ATOM 2495 C C . GLY A 1 367 ? 5.615 -7.797 19.234 1.00 98.25 367 GLY A C 1
ATOM 2496 O O . GLY A 1 367 ? 6.047 -7.471 18.125 1.00 98.25 367 GLY A O 1
ATOM 2497 N N . ILE A 1 368 ? 4.711 -7.086 19.908 1.00 98.88 368 ILE A N 1
ATOM 2498 C CA . ILE A 1 368 ? 4.164 -5.795 19.470 1.00 98.88 368 ILE A CA 1
ATOM 2499 C C . ILE A 1 368 ? 4.494 -4.752 20.530 1.00 98.88 368 ILE A C 1
ATOM 2501 O O . ILE A 1 368 ? 4.200 -4.970 21.698 1.00 98.88 368 ILE A O 1
ATOM 2505 N N . THR A 1 369 ? 5.042 -3.612 20.123 1.00 98.75 369 THR A N 1
ATOM 2506 C CA . THR A 1 369 ? 5.201 -2.427 20.972 1.00 98.75 369 THR A CA 1
ATOM 2507 C C . THR A 1 369 ? 4.453 -1.261 20.342 1.00 98.75 369 THR A C 1
ATOM 2509 O O . THR A 1 369 ? 4.635 -0.983 19.155 1.00 98.75 369 THR A O 1
ATOM 2512 N N . SER A 1 370 ? 3.627 -0.553 21.108 1.00 98.56 370 SER A N 1
ATOM 2513 C CA . SER A 1 370 ? 2.833 0.567 20.592 1.00 98.56 370 SER A CA 1
ATOM 2514 C C . SER A 1 370 ? 2.957 1.821 21.457 1.00 98.56 370 SER A C 1
ATOM 2516 O O . SER A 1 370 ? 3.068 1.730 22.677 1.00 98.56 370 SER A O 1
ATOM 2518 N N . GLN A 1 371 ? 2.973 2.992 20.817 1.00 98.31 371 GLN A N 1
ATOM 2519 C CA . GLN A 1 371 ? 3.101 4.305 21.462 1.00 98.31 371 GLN A CA 1
ATOM 2520 C C . GLN A 1 371 ? 1.732 4.942 21.772 1.00 98.31 371 GLN A C 1
ATOM 2522 O O . GLN A 1 371 ? 0.722 4.542 21.181 1.00 98.31 371 GLN A O 1
ATOM 2527 N N . PRO A 1 372 ? 1.663 5.964 22.650 1.00 97.88 372 PRO A N 1
ATOM 2528 C CA . PRO A 1 372 ? 0.429 6.716 22.869 1.00 97.88 372 PRO A CA 1
ATOM 2529 C C . PRO A 1 372 ? -0.152 7.274 21.561 1.00 97.88 372 PRO A C 1
ATOM 2531 O O . PRO A 1 372 ? 0.578 7.804 20.724 1.00 97.88 372 PRO A O 1
ATOM 2534 N N . GLY A 1 373 ? -1.473 7.174 21.396 1.00 95.69 373 GLY A N 1
ATOM 2535 C CA . GLY A 1 373 ? -2.182 7.618 20.186 1.00 95.69 373 GLY A CA 1
ATOM 2536 C C . GLY A 1 373 ? -2.222 6.601 19.038 1.00 95.69 373 GLY A C 1
ATOM 2537 O O . GLY A 1 373 ? -2.761 6.914 17.979 1.00 95.69 373 GLY A O 1
ATOM 2538 N N . THR A 1 374 ? -1.677 5.399 19.237 1.00 98.38 374 THR A N 1
ATOM 2539 C CA . THR A 1 374 ? -1.809 4.266 18.303 1.00 98.38 374 THR A CA 1
ATOM 2540 C C . THR A 1 374 ? -2.905 3.300 18.755 1.00 98.38 374 THR A C 1
ATOM 2542 O O . THR A 1 374 ? -3.317 3.352 19.912 1.00 98.38 374 THR A O 1
ATOM 2545 N N . THR A 1 375 ? -3.364 2.410 17.870 1.00 98.44 375 THR A N 1
ATOM 2546 C CA . THR A 1 375 ? -4.342 1.356 18.211 1.00 98.44 375 THR A CA 1
ATOM 2547 C C . THR A 1 375 ? -3.823 -0.013 17.779 1.00 98.44 375 THR A C 1
ATOM 2549 O O . THR A 1 375 ? -3.400 -0.185 16.633 1.00 98.44 375 THR A O 1
ATOM 2552 N N . VAL A 1 376 ? -3.906 -1.000 18.668 1.00 98.75 376 VAL A N 1
ATOM 2553 C CA . VAL A 1 376 ? -3.738 -2.427 18.371 1.00 98.75 376 VAL A CA 1
ATOM 2554 C C . VAL A 1 376 ? -5.092 -3.108 18.540 1.00 98.75 376 VAL A C 1
ATOM 2556 O O . VAL A 1 376 ? -5.721 -2.993 19.588 1.00 98.75 376 VAL A O 1
ATOM 2559 N N . SER A 1 377 ? -5.550 -3.825 17.520 1.00 98.06 377 SER A N 1
ATOM 2560 C CA . SER A 1 377 ? -6.835 -4.522 17.552 1.00 98.06 377 SER A CA 1
ATOM 2561 C C . SER A 1 377 ? -6.814 -5.858 16.813 1.00 98.06 377 SER A C 1
ATOM 2563 O O . SER A 1 377 ? -5.781 -6.270 16.278 1.00 98.06 377 SER A O 1
ATOM 2565 N N . GLY A 1 378 ? -7.957 -6.546 16.783 1.00 97.06 378 GLY A N 1
ATOM 2566 C CA . GLY A 1 378 ? -8.149 -7.806 16.062 1.00 97.06 378 GLY A CA 1
ATOM 2567 C C . GLY A 1 378 ? -8.150 -9.039 16.968 1.00 97.06 378 GLY A C 1
ATOM 2568 O O . GLY A 1 378 ? -8.122 -8.938 18.192 1.00 97.06 378 GLY A O 1
ATOM 2569 N N . SER A 1 379 ? -8.235 -10.220 16.355 1.00 96.69 379 SER A N 1
ATOM 2570 C CA . SER A 1 379 ? -8.390 -11.515 17.057 1.00 96.69 379 SER A CA 1
ATOM 2571 C C . SER A 1 379 ? -7.213 -12.475 16.850 1.00 96.69 379 SER A C 1
ATOM 2573 O O . SER A 1 379 ? -7.372 -13.694 16.899 1.00 96.69 379 SER A O 1
ATOM 2575 N N . GLY A 1 380 ? -6.048 -11.941 16.496 1.00 97.44 380 GLY A N 1
ATOM 2576 C CA . GLY A 1 380 ? -4.869 -12.729 16.172 1.00 97.44 380 GLY A CA 1
ATOM 2577 C C . GLY A 1 380 ? -3.967 -13.031 17.369 1.00 97.44 380 GLY A C 1
ATOM 2578 O O . GLY A 1 380 ? -4.296 -12.767 18.529 1.00 97.44 380 GLY A O 1
ATOM 2579 N N . THR A 1 381 ? -2.789 -13.573 17.061 1.00 98.50 381 THR A N 1
ATOM 2580 C CA . THR A 1 381 ? -1.789 -13.989 18.054 1.00 98.50 381 THR A CA 1
ATOM 2581 C C . THR A 1 381 ? -0.453 -13.312 17.797 1.00 98.50 381 THR A C 1
ATOM 2583 O O . THR A 1 381 ? 0.130 -13.482 16.728 1.00 98.50 381 THR A O 1
ATOM 2586 N N . ALA A 1 382 ? 0.081 -12.609 18.791 1.00 98.69 382 ALA A N 1
ATOM 2587 C CA . ALA A 1 382 ? 1.479 -12.199 18.815 1.00 98.69 382 ALA A CA 1
ATOM 2588 C C . ALA A 1 382 ? 2.262 -13.165 19.700 1.00 98.69 382 ALA A C 1
ATOM 2590 O O . ALA A 1 382 ? 2.025 -13.227 20.900 1.00 98.69 382 ALA A O 1
ATOM 2591 N N . ASN A 1 383 ? 3.189 -13.936 19.129 1.00 98.19 383 ASN A N 1
ATOM 2592 C CA . ASN A 1 383 ? 3.947 -14.942 19.882 1.00 98.19 383 ASN A CA 1
ATOM 2593 C C . ASN A 1 383 ? 4.971 -14.331 20.855 1.00 98.19 383 ASN A C 1
ATOM 2595 O O . ASN A 1 383 ? 5.481 -15.047 21.712 1.00 98.19 383 ASN A O 1
ATOM 2599 N N . GLY A 1 384 ? 5.297 -13.042 20.720 1.00 97.62 384 GLY A N 1
ATOM 2600 C CA . GLY A 1 384 ? 6.194 -12.321 21.623 1.00 97.62 384 GLY A CA 1
ATOM 2601 C C . GLY A 1 384 ? 5.485 -11.583 22.762 1.00 97.62 384 GLY A C 1
ATOM 2602 O O . GLY A 1 384 ? 4.296 -11.771 23.021 1.00 97.62 384 GLY A O 1
ATOM 2603 N N . LEU A 1 385 ? 6.247 -10.724 23.448 1.00 98.31 385 LEU A N 1
ATOM 2604 C CA . LEU A 1 385 ? 5.711 -9.773 24.424 1.00 98.31 385 LEU A CA 1
ATOM 2605 C C . LEU A 1 385 ? 4.861 -8.728 23.693 1.00 98.31 385 LEU A C 1
ATOM 2607 O O . LEU A 1 385 ? 5.284 -8.195 22.665 1.00 98.31 385 LEU A O 1
ATOM 2611 N N . VAL A 1 386 ? 3.687 -8.426 24.235 1.00 98.88 386 VAL A N 1
ATOM 2612 C CA . VAL A 1 386 ? 2.841 -7.329 23.763 1.00 98.88 386 VAL A CA 1
ATOM 2613 C C . VAL A 1 386 ? 2.923 -6.200 24.782 1.00 98.88 386 VAL A C 1
ATOM 2615 O O . VAL A 1 386 ? 2.604 -6.396 25.947 1.00 98.88 386 VAL A O 1
ATOM 2618 N N . ASP A 1 387 ? 3.378 -5.036 24.345 1.00 98.81 387 ASP A N 1
ATOM 2619 C CA . ASP A 1 387 ? 3.591 -3.837 25.146 1.00 98.81 387 ASP A CA 1
ATOM 2620 C C . ASP A 1 387 ? 2.798 -2.679 24.525 1.00 98.81 387 ASP A C 1
ATOM 2622 O O . ASP A 1 387 ? 3.041 -2.257 23.387 1.00 98.81 387 ASP A O 1
ATOM 2626 N N . VAL A 1 388 ? 1.780 -2.207 25.239 1.00 98.81 388 VAL A N 1
ATOM 2627 C CA . VAL A 1 388 ? 0.821 -1.233 24.723 1.00 98.81 388 VAL A CA 1
ATOM 2628 C C . VAL A 1 388 ? 0.872 0.042 25.541 1.00 98.81 388 VAL A C 1
ATOM 2630 O O . VAL A 1 388 ? 0.576 0.010 26.727 1.00 98.81 388 VAL A O 1
ATOM 2633 N N . SER A 1 389 ? 1.162 1.171 24.885 1.00 98.56 389 SER A N 1
ATOM 2634 C CA . SER A 1 389 ? 0.909 2.527 25.405 1.00 98.56 389 SER A CA 1
ATOM 2635 C C . SER A 1 389 ? -0.259 3.239 24.711 1.00 98.56 389 SER A C 1
ATOM 2637 O O . SER A 1 389 ? -0.693 4.294 25.162 1.00 98.56 389 SER A O 1
ATOM 2639 N N . GLY A 1 390 ? -0.741 2.701 23.588 1.00 97.94 390 GLY A N 1
ATOM 2640 C CA . GLY A 1 390 ? -1.914 3.198 22.872 1.00 97.94 390 GLY A CA 1
ATOM 2641 C C . GLY A 1 390 ? -3.217 2.538 23.330 1.00 97.94 390 GLY A C 1
ATOM 2642 O O . GLY A 1 390 ? -3.375 2.142 24.480 1.00 97.94 390 GLY A O 1
ATOM 2643 N N . GLU A 1 391 ? -4.161 2.399 22.412 1.00 98.19 391 GLU A N 1
ATOM 2644 C CA . GLU A 1 391 ? -5.392 1.645 22.622 1.00 98.19 391 GLU A CA 1
ATOM 2645 C C . GLU A 1 391 ? -5.192 0.158 22.298 1.00 98.19 391 GLU A C 1
ATOM 2647 O O . GLU A 1 391 ? -4.596 -0.182 21.273 1.00 98.19 391 GLU A O 1
ATOM 2652 N N . LEU A 1 392 ? -5.731 -0.725 23.139 1.00 98.50 392 LEU A N 1
ATOM 2653 C CA . LEU A 1 392 ? -5.911 -2.147 22.848 1.00 98.50 392 LEU A CA 1
ATOM 2654 C C . LEU A 1 392 ? -7.407 -2.461 22.724 1.00 98.50 392 LEU A C 1
ATOM 2656 O O . LEU A 1 392 ? -8.184 -2.139 23.623 1.00 98.50 392 LEU A O 1
ATOM 2660 N N . LEU A 1 393 ? -7.793 -3.100 21.622 1.00 96.75 393 LEU A N 1
ATOM 2661 C CA . LEU A 1 393 ? -9.184 -3.421 21.291 1.00 96.75 393 LEU A CA 1
ATOM 2662 C C . LEU A 1 393 ? -9.269 -4.840 20.696 1.00 96.75 393 LEU A C 1
ATOM 2664 O O . LEU A 1 393 ? -9.161 -4.998 19.473 1.00 96.75 393 LEU A O 1
ATOM 2668 N N . PRO A 1 394 ? -9.388 -5.891 21.529 1.00 97.25 394 PRO A N 1
ATOM 2669 C CA . PRO A 1 394 ? -9.594 -7.256 21.044 1.00 97.25 394 PRO A CA 1
ATOM 2670 C C . PRO A 1 394 ? -10.792 -7.315 20.089 1.00 97.25 394 PRO A C 1
ATOM 2672 O O . PRO A 1 394 ? -11.748 -6.574 20.248 1.00 97.25 394 PRO A O 1
ATOM 2675 N N . GLY A 1 395 ? -10.700 -8.120 19.029 1.00 92.31 395 GLY A N 1
ATOM 2676 C CA . GLY A 1 395 ? -11.752 -8.242 18.010 1.00 92.31 395 GLY A CA 1
ATOM 2677 C C . GLY A 1 395 ? -11.902 -7.058 17.048 1.00 92.31 395 GLY A C 1
ATOM 2678 O O . GLY A 1 395 ? -12.047 -7.275 15.842 1.00 92.31 395 GLY A O 1
ATOM 2679 N N . GLY A 1 396 ? -11.742 -5.831 17.537 1.00 91.06 396 GLY A N 1
ATOM 2680 C CA . GLY A 1 396 ? -11.993 -4.594 16.799 1.00 91.06 396 GLY A CA 1
ATOM 2681 C C . GLY A 1 396 ? -13.297 -3.931 17.241 1.00 91.06 396 GLY A C 1
ATOM 2682 O O . GLY A 1 396 ? -14.000 -4.435 18.097 1.00 91.06 396 GLY A O 1
ATOM 2683 N N . GLU A 1 397 ? -13.624 -2.776 16.666 1.00 84.25 397 GLU A N 1
ATOM 2684 C CA . GLU A 1 397 ? -14.739 -1.954 17.152 1.00 84.25 397 GLU A CA 1
ATOM 2685 C C . GLU A 1 397 ? -16.103 -2.647 16.994 1.00 84.25 397 GLU A C 1
ATOM 2687 O O . GLU A 1 397 ? -16.567 -2.901 15.877 1.00 84.25 397 GLU A O 1
ATOM 2692 N N . GLY A 1 398 ? -16.770 -2.914 18.121 1.00 82.44 398 GLY A N 1
ATOM 2693 C CA . GLY A 1 398 ? -18.112 -3.493 18.165 1.00 82.44 398 GLY A CA 1
ATOM 2694 C C . GLY A 1 398 ? -18.161 -4.964 17.746 1.00 82.44 398 GLY A C 1
ATOM 2695 O O . GLY A 1 398 ? -19.218 -5.437 17.310 1.00 82.44 398 GLY A O 1
ATOM 2696 N N . ALA A 1 399 ? -17.040 -5.677 17.833 1.00 87.69 399 ALA A N 1
ATOM 2697 C CA . ALA A 1 399 ? -16.903 -7.062 17.423 1.00 87.69 399 ALA A CA 1
ATOM 2698 C C . ALA A 1 399 ? -16.112 -7.849 18.468 1.00 87.69 399 ALA A C 1
ATOM 2700 O O . ALA A 1 399 ? -14.919 -7.642 18.622 1.00 87.69 399 ALA A O 1
ATOM 2701 N N . ALA A 1 400 ? -16.763 -8.830 19.097 1.00 92.06 400 ALA A N 1
ATOM 2702 C CA . ALA A 1 400 ? -16.094 -9.722 20.035 1.00 92.06 400 ALA A CA 1
ATOM 2703 C C . ALA A 1 400 ? -14.960 -10.521 19.367 1.00 92.06 400 ALA A C 1
ATOM 2705 O O . ALA A 1 400 ? -15.158 -11.155 18.322 1.00 92.06 400 ALA A O 1
ATOM 2706 N N . GLY A 1 401 ? -13.800 -10.577 20.017 1.00 95.12 401 GLY A N 1
ATOM 2707 C CA . GLY A 1 401 ? -12.635 -11.315 19.553 1.00 95.12 401 GLY A CA 1
ATOM 2708 C C . GLY A 1 401 ? -11.672 -11.731 20.659 1.00 95.12 401 GLY A C 1
ATOM 2709 O O . GLY A 1 401 ? -11.619 -11.173 21.749 1.00 95.12 401 GLY A O 1
ATOM 2710 N N . THR A 1 402 ? -10.879 -12.763 20.381 1.00 97.75 402 THR A N 1
ATOM 2711 C CA . THR A 1 402 ? -9.826 -13.207 21.299 1.00 97.75 402 THR A CA 1
ATOM 2712 C C . THR A 1 402 ? -8.473 -12.771 20.767 1.00 97.75 402 THR A C 1
ATOM 2714 O O . THR A 1 402 ? -8.026 -13.296 19.754 1.00 97.75 402 THR A O 1
ATOM 2717 N N . PHE A 1 403 ? -7.816 -11.839 21.452 1.00 98.56 403 PHE A N 1
ATOM 2718 C CA . PHE A 1 403 ? -6.450 -11.429 21.132 1.00 98.56 403 PHE A CA 1
ATOM 2719 C C . PHE A 1 403 ? -5.467 -12.173 22.039 1.00 98.56 403 PHE A C 1
ATOM 2721 O O . PHE A 1 403 ? -5.647 -12.211 23.259 1.00 98.56 403 PHE A O 1
ATOM 2728 N N . THR A 1 404 ? -4.421 -12.766 21.458 1.00 98.56 404 THR A N 1
ATOM 2729 C CA . THR A 1 404 ? -3.464 -13.601 22.201 1.00 98.56 404 THR A CA 1
ATOM 2730 C C . THR A 1 404 ? -2.070 -12.974 22.261 1.00 98.56 404 THR A C 1
ATOM 2732 O O . THR A 1 404 ? -1.465 -12.704 21.224 1.00 98.56 404 THR A O 1
ATOM 2735 N N . ALA A 1 405 ? -1.527 -12.822 23.471 1.00 98.69 405 ALA A N 1
ATOM 2736 C CA . ALA A 1 405 ? -0.136 -12.448 23.729 1.00 98.69 405 ALA A CA 1
ATOM 2737 C C . ALA A 1 405 ? 0.654 -13.676 24.216 1.00 98.69 405 ALA A C 1
ATOM 2739 O O . ALA A 1 405 ? 0.328 -14.266 25.243 1.00 98.69 405 ALA A O 1
ATOM 2740 N N . GLY A 1 406 ? 1.671 -14.098 23.468 1.00 98.06 406 GLY A N 1
ATOM 2741 C CA . GLY A 1 406 ? 2.320 -15.405 23.615 1.00 98.06 406 GLY A CA 1
ATOM 2742 C C . GLY A 1 406 ? 3.429 -15.489 24.667 1.00 98.06 406 GLY A C 1
ATOM 2743 O O . GLY A 1 406 ? 3.822 -16.596 25.031 1.00 98.06 406 GLY A O 1
ATOM 2744 N N . VAL A 1 407 ? 3.938 -14.353 25.154 1.00 98.25 407 VAL A N 1
ATOM 2745 C CA . VAL A 1 407 ? 4.991 -14.301 26.197 1.00 98.25 407 VAL A CA 1
ATOM 2746 C C . VAL A 1 407 ? 4.591 -13.451 27.406 1.00 98.25 407 VAL A C 1
ATOM 2748 O O . VAL A 1 407 ? 5.026 -13.722 28.525 1.00 98.25 407 VAL A O 1
ATOM 2751 N N . GLY A 1 408 ? 3.768 -12.430 27.196 1.00 98.56 408 GLY A N 1
ATOM 2752 C CA . GLY A 1 408 ? 3.249 -11.566 28.246 1.00 98.56 408 GLY A CA 1
ATOM 2753 C C . GLY A 1 408 ? 2.517 -10.375 27.645 1.00 98.56 408 GLY A C 1
ATOM 2754 O O . GLY A 1 408 ? 2.657 -10.097 26.449 1.00 98.56 408 GLY A O 1
ATOM 2755 N N . LEU A 1 409 ? 1.757 -9.671 28.476 1.00 98.88 409 LEU A N 1
ATOM 2756 C CA . LEU A 1 409 ? 1.084 -8.428 28.112 1.00 98.88 409 LEU A CA 1
ATOM 2757 C C . LEU A 1 409 ? 1.430 -7.350 29.136 1.00 98.88 409 LEU A C 1
ATOM 2759 O O . LEU A 1 409 ? 1.188 -7.537 30.326 1.00 98.88 409 LEU A O 1
ATOM 2763 N N . THR A 1 410 ? 1.934 -6.217 28.662 1.00 98.88 410 THR A N 1
ATOM 2764 C CA . THR A 1 410 ? 2.092 -4.991 29.441 1.00 98.88 410 THR A CA 1
ATOM 2765 C C . THR A 1 410 ? 1.138 -3.935 28.900 1.00 98.88 410 THR A C 1
ATOM 2767 O O . THR A 1 410 ? 1.197 -3.576 27.725 1.00 98.88 410 THR A O 1
ATOM 2770 N N . LEU A 1 411 ? 0.256 -3.439 29.764 1.00 98.81 411 LEU A N 1
ATOM 2771 C CA . LEU A 1 411 ? -0.526 -2.232 29.522 1.00 98.81 411 LEU A CA 1
ATOM 2772 C C . LEU A 1 411 ? 0.145 -1.083 30.271 1.00 98.81 411 LEU A C 1
ATOM 2774 O O . LEU A 1 411 ? 0.093 -1.009 31.501 1.00 98.81 411 LEU A O 1
ATOM 2778 N N . GLU A 1 412 ? 0.810 -0.199 29.540 1.00 98.56 412 GLU A N 1
ATOM 2779 C CA . GLU A 1 412 ? 1.441 0.995 30.096 1.00 98.56 412 GLU A CA 1
ATOM 2780 C C . GLU A 1 412 ? 0.388 1.947 30.665 1.00 98.56 412 GLU A C 1
ATOM 2782 O O . GLU A 1 412 ? -0.778 1.901 30.290 1.00 98.56 412 GLU A O 1
ATOM 2787 N N . SER A 1 413 ? 0.772 2.851 31.567 1.00 97.31 413 SER A N 1
ATOM 2788 C CA . SER A 1 413 ? -0.197 3.721 32.273 1.00 97.31 413 SER A CA 1
ATOM 2789 C C . SER A 1 413 ? -1.046 4.623 31.362 1.00 97.31 413 SER A C 1
ATOM 2791 O O . SER A 1 413 ? -2.120 5.069 31.757 1.00 97.31 413 SER A O 1
ATOM 2793 N N . SER A 1 414 ? -0.571 4.893 30.143 1.00 96.44 414 SER A N 1
ATOM 2794 C CA . SER A 1 414 ? -1.301 5.661 29.125 1.00 96.44 414 SER A CA 1
ATOM 2795 C C . SER A 1 414 ? -2.259 4.816 28.283 1.00 96.44 414 SER A C 1
ATOM 2797 O O . SER A 1 414 ? -3.081 5.382 27.562 1.00 96.44 414 SER A O 1
ATOM 2799 N N . ALA A 1 415 ? -2.178 3.488 28.388 1.00 98.19 415 ALA A N 1
ATOM 2800 C CA . ALA A 1 415 ? -2.948 2.593 27.553 1.00 98.19 415 ALA A CA 1
ATOM 2801 C C . ALA A 1 415 ? -4.427 2.586 27.931 1.00 98.19 415 ALA A C 1
ATOM 2803 O O . ALA A 1 415 ? -4.790 2.500 29.112 1.00 98.19 415 ALA A O 1
ATOM 2804 N N . THR A 1 416 ? -5.276 2.614 26.909 1.00 96.94 416 THR A N 1
ATOM 2805 C CA . THR A 1 416 ? -6.720 2.425 27.043 1.00 96.94 416 THR A CA 1
ATOM 2806 C C . THR A 1 416 ? -7.099 1.031 26.577 1.00 96.94 416 THR A C 1
ATOM 2808 O O . THR A 1 416 ? -6.531 0.510 25.619 1.00 96.94 416 THR A O 1
ATOM 2811 N N . LEU A 1 417 ? -8.076 0.428 27.246 1.00 97.75 417 LEU A N 1
ATOM 2812 C CA . LEU A 1 417 ? -8.599 -0.881 26.890 1.00 97.75 417 LEU A CA 1
ATOM 2813 C C . LEU A 1 417 ? -10.109 -0.795 26.734 1.00 97.75 417 LEU A C 1
ATOM 2815 O O . LEU A 1 417 ? -10.788 -0.321 27.646 1.00 97.75 417 LEU A O 1
ATOM 2819 N N . THR A 1 418 ? -10.613 -1.310 25.621 1.00 95.81 418 THR A N 1
ATOM 2820 C CA . THR A 1 418 ? -12.046 -1.476 25.377 1.00 95.81 418 THR A CA 1
ATOM 2821 C C . THR A 1 418 ? -12.351 -2.963 25.233 1.00 95.81 418 THR A C 1
ATOM 2823 O O . THR A 1 418 ? -11.599 -3.672 24.571 1.00 95.81 418 THR A O 1
ATOM 2826 N N . MET A 1 419 ? -13.420 -3.425 25.884 1.00 96.38 419 MET A N 1
ATOM 2827 C CA . MET A 1 419 ? -13.893 -4.810 25.842 1.00 96.38 419 MET A CA 1
ATOM 2828 C C . MET A 1 419 ? -15.346 -4.853 25.364 1.00 96.38 419 MET A C 1
ATOM 2830 O O . MET A 1 419 ? -16.242 -4.306 26.017 1.00 96.38 419 MET A O 1
ATOM 2834 N N . ASP A 1 420 ? -15.568 -5.549 24.259 1.00 93.31 420 ASP A N 1
ATOM 2835 C CA . ASP A 1 420 ? -16.853 -5.812 23.631 1.00 93.31 420 ASP A CA 1
ATOM 2836 C C . ASP A 1 420 ? -17.507 -7.070 24.226 1.00 93.31 420 ASP A C 1
ATOM 2838 O O . ASP A 1 420 ? -17.019 -8.193 24.067 1.00 93.31 420 ASP A O 1
ATOM 2842 N N . LEU A 1 421 ? -18.631 -6.896 24.930 1.00 94.19 421 LEU A N 1
ATOM 2843 C CA . LEU A 1 421 ? -19.308 -7.969 25.674 1.00 94.19 421 LEU A CA 1
ATOM 2844 C C . LEU A 1 421 ? -20.761 -8.154 25.222 1.00 94.19 421 LEU A C 1
ATOM 2846 O O . LEU A 1 421 ? -21.530 -7.203 25.152 1.00 94.19 421 LEU A O 1
ATOM 2850 N N . SER A 1 422 ? -21.154 -9.385 24.918 1.00 92.00 422 SER A N 1
ATOM 2851 C CA . SER A 1 422 ? -22.527 -9.780 24.598 1.00 92.00 422 SER A CA 1
ATOM 2852 C C . SER A 1 422 ? -23.402 -9.932 25.848 1.00 92.00 422 SER A C 1
ATOM 2854 O O . SER A 1 422 ? -22.934 -9.890 26.983 1.00 92.00 422 SER A O 1
ATOM 2856 N N . SER A 1 423 ? -24.690 -10.214 25.643 1.00 89.44 423 SER A N 1
ATOM 2857 C CA . SER A 1 423 ? -25.648 -10.540 26.709 1.00 89.44 423 SER A CA 1
ATOM 2858 C C . SER A 1 423 ? -25.407 -11.893 27.396 1.00 89.44 423 SER A C 1
ATOM 2860 O O . SER A 1 423 ? -26.161 -12.273 28.293 1.00 89.44 423 SER A O 1
ATOM 2862 N N . THR A 1 424 ? -24.384 -12.647 26.983 1.00 89.69 424 THR A N 1
ATOM 2863 C CA . THR A 1 424 ? -24.071 -13.971 27.529 1.00 89.69 424 THR A CA 1
ATOM 2864 C C . THR A 1 424 ? -22.660 -14.009 28.094 1.00 89.69 424 THR A C 1
ATOM 2866 O O . THR A 1 424 ? -21.712 -13.573 27.451 1.00 89.69 424 THR A O 1
ATOM 2869 N N . ALA A 1 425 ? -22.493 -14.602 29.276 1.00 88.00 425 ALA A N 1
ATOM 2870 C CA . ALA A 1 425 ? -21.209 -14.693 29.976 1.00 88.00 425 ALA A CA 1
ATOM 2871 C C . ALA A 1 425 ? -20.262 -15.792 29.427 1.00 88.00 425 ALA A C 1
ATOM 2873 O O . ALA A 1 425 ? -19.567 -16.465 30.186 1.00 88.00 425 ALA A O 1
ATOM 2874 N N . GLY A 1 426 ? -20.248 -16.024 28.108 1.00 87.81 426 GLY A N 1
ATOM 2875 C CA . GLY A 1 426 ? -19.335 -16.983 27.471 1.00 87.81 426 GLY A CA 1
ATOM 2876 C C . GLY A 1 426 ? -17.884 -16.487 27.466 1.00 87.81 426 GLY A C 1
ATOM 2877 O O . GLY A 1 426 ? -17.631 -15.314 27.215 1.00 87.81 426 GLY A O 1
ATOM 2878 N N . VAL A 1 427 ? -16.907 -17.358 27.728 1.00 91.00 427 VAL A N 1
ATOM 2879 C CA . VAL A 1 427 ? -15.486 -16.965 27.706 1.00 91.00 427 VAL A CA 1
ATOM 2880 C C . VAL A 1 427 ? -14.970 -16.938 26.267 1.00 91.00 427 VAL A C 1
ATOM 2882 O O . VAL A 1 427 ? -14.892 -17.985 25.624 1.00 91.00 427 VAL A O 1
ATOM 2885 N N . GLY A 1 428 ? -14.573 -15.758 25.785 1.00 88.62 428 GLY A N 1
ATOM 2886 C CA . GLY A 1 428 ? -13.931 -15.586 24.481 1.00 88.62 428 GLY A CA 1
ATOM 2887 C C . GLY A 1 428 ? -14.725 -16.170 23.306 1.00 88.62 428 GLY A C 1
ATOM 2888 O O . GLY A 1 428 ? -15.958 -16.120 23.262 1.00 88.62 428 GLY A O 1
ATOM 2889 N N . GLY A 1 429 ? -14.000 -16.721 22.326 1.00 78.81 429 GLY A N 1
ATOM 2890 C CA . GLY A 1 429 ? -14.582 -17.536 21.251 1.00 78.81 429 GLY A CA 1
ATOM 2891 C C . GLY A 1 429 ? -15.521 -16.775 20.310 1.00 78.81 429 GLY A C 1
ATOM 2892 O O . GLY A 1 429 ? -16.433 -17.375 19.746 1.00 78.81 429 GLY A O 1
ATOM 2893 N N . GLY A 1 430 ? -15.339 -15.457 20.184 1.00 83.25 430 GLY A N 1
ATOM 2894 C CA . GLY A 1 430 ? -16.211 -14.578 19.397 1.00 83.25 430 GLY A CA 1
ATOM 2895 C C . GLY A 1 430 ? -17.561 -14.272 20.055 1.00 83.25 430 GLY A C 1
ATOM 2896 O O . GLY A 1 430 ? -18.417 -13.664 19.420 1.00 83.25 430 GLY A O 1
ATOM 2897 N N . THR A 1 431 ? -17.772 -14.697 21.307 1.00 90.38 431 THR A N 1
ATOM 2898 C CA . THR A 1 431 ? -18.958 -14.322 22.099 1.00 90.38 431 THR A CA 1
ATOM 2899 C C . THR A 1 431 ? -18.717 -13.019 22.849 1.00 90.38 431 THR A C 1
ATOM 2901 O O . THR A 1 431 ? -19.532 -12.106 22.791 1.00 90.38 431 THR A O 1
ATOM 2904 N N . ASN A 1 432 ? -17.579 -12.947 23.532 1.00 94.94 432 ASN A N 1
ATOM 2905 C CA . ASN A 1 432 ? -17.088 -11.778 24.244 1.00 94.94 432 ASN A CA 1
ATOM 2906 C C . ASN A 1 432 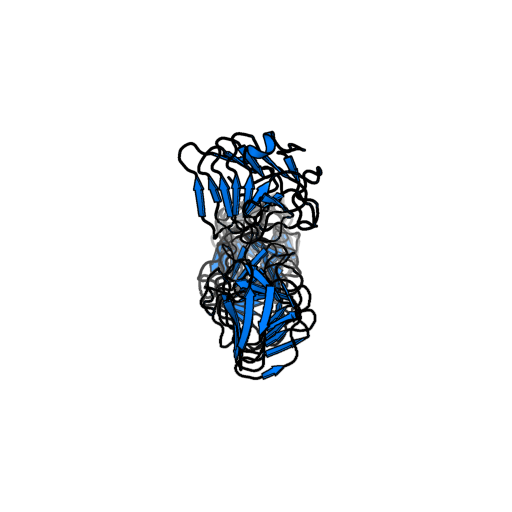? -15.624 -11.571 23.882 1.00 94.94 432 ASN A C 1
ATOM 2908 O O . ASN A 1 432 ? -14.935 -12.530 23.503 1.00 94.94 432 ASN A O 1
ATOM 2912 N N . ASP A 1 433 ? -15.149 -10.348 24.058 1.00 97.69 433 ASP A N 1
ATOM 2913 C CA . ASP A 1 433 ? -13.725 -10.088 24.035 1.00 97.69 433 ASP A CA 1
ATOM 2914 C C . ASP A 1 433 ? -12.989 -10.887 25.104 1.00 97.69 433 ASP A C 1
ATOM 2916 O O . ASP A 1 433 ? -13.461 -11.071 26.228 1.00 97.69 433 ASP A O 1
ATOM 2920 N N . LEU A 1 434 ? -11.802 -11.359 24.733 1.00 98.38 434 LEU A N 1
ATOM 2921 C CA . LEU A 1 434 ? -10.883 -12.033 25.636 1.00 98.38 434 LEU A CA 1
ATOM 2922 C C . LEU A 1 434 ? -9.446 -11.650 25.296 1.00 98.38 434 LEU A C 1
ATOM 2924 O O . LEU A 1 434 ? -9.005 -11.792 24.154 1.00 98.38 434 LEU A O 1
ATOM 2928 N N . LEU A 1 435 ? -8.688 -11.260 26.317 1.00 98.69 435 LEU A N 1
ATOM 2929 C CA . LEU A 1 435 ? -7.235 -11.162 26.245 1.00 98.69 435 LEU A CA 1
ATOM 2930 C C . LEU A 1 435 ? -6.599 -12.426 26.826 1.00 98.69 435 LEU A C 1
ATOM 2932 O O . LEU A 1 435 ? -6.606 -12.658 28.037 1.00 98.69 435 LEU A O 1
ATOM 2936 N N . ALA A 1 436 ? -6.050 -13.260 25.947 1.00 98.50 436 ALA A N 1
ATOM 2937 C CA . ALA A 1 436 ? -5.384 -14.501 26.316 1.00 98.50 436 ALA A CA 1
ATOM 2938 C C . ALA A 1 436 ? -3.868 -14.285 26.409 1.00 98.50 436 ALA A C 1
ATOM 2940 O O . ALA A 1 436 ? -3.190 -14.097 25.402 1.00 98.50 436 ALA A O 1
ATOM 2941 N N . VAL A 1 437 ? -3.317 -14.318 27.619 1.00 98.81 437 VAL A N 1
ATOM 2942 C CA . VAL A 1 437 ? -1.901 -14.054 27.884 1.00 98.81 437 VAL A CA 1
ATOM 2943 C C . VAL A 1 437 ? -1.200 -15.347 28.294 1.00 98.81 437 VAL A C 1
ATOM 2945 O O . VAL A 1 437 ? -1.518 -15.979 29.298 1.00 98.81 437 VAL A O 1
ATOM 2948 N N . THR A 1 438 ? -0.204 -15.763 27.530 1.00 98.25 438 THR A N 1
ATOM 2949 C CA . THR A 1 438 ? 0.760 -16.767 27.981 1.00 98.25 438 THR A CA 1
ATOM 2950 C C . THR A 1 438 ? 1.891 -16.011 28.657 1.00 98.25 438 THR A C 1
ATOM 2952 O O . THR A 1 438 ? 2.576 -15.254 27.990 1.00 98.25 438 THR A O 1
ATOM 2955 N N . GLY A 1 439 ? 2.061 -16.175 29.967 1.00 98.31 439 GLY A N 1
ATOM 2956 C CA . GLY A 1 439 ? 3.033 -15.446 30.786 1.00 98.31 439 GLY A CA 1
ATOM 2957 C C . GLY A 1 439 ? 2.410 -14.365 31.668 1.00 98.31 439 GLY A C 1
ATOM 2958 O O . GLY A 1 439 ? 1.246 -14.471 32.063 1.00 98.31 439 GLY A O 1
ATOM 2959 N N . ASP A 1 440 ? 3.219 -13.374 32.033 1.00 98.69 440 ASP A N 1
ATOM 2960 C CA . ASP A 1 440 ? 2.832 -12.323 32.976 1.00 98.69 440 ASP A CA 1
ATOM 2961 C C . ASP A 1 440 ? 1.891 -11.295 32.325 1.00 98.69 440 ASP A C 1
ATOM 2963 O O . ASP A 1 440 ? 2.089 -10.874 31.181 1.00 98.69 440 ASP A O 1
ATOM 2967 N N . LEU A 1 441 ? 0.886 -10.864 33.089 1.00 98.81 441 LEU A N 1
ATOM 2968 C CA . LEU A 1 441 ? 0.012 -9.734 32.787 1.00 98.81 441 LEU A CA 1
ATOM 2969 C C . LEU A 1 441 ? 0.414 -8.561 33.686 1.00 98.81 441 LEU A C 1
ATOM 2971 O O . LEU A 1 441 ? 0.247 -8.624 34.901 1.00 98.81 441 LEU A O 1
ATOM 2975 N N . THR A 1 442 ? 0.934 -7.489 33.100 1.00 98.81 442 THR A N 1
ATOM 2976 C CA . THR A 1 442 ? 1.347 -6.272 33.809 1.00 98.81 442 THR A CA 1
ATOM 2977 C C . THR A 1 442 ? 0.408 -5.124 33.465 1.00 98.81 442 THR A C 1
ATOM 2979 O O . THR A 1 442 ? 0.216 -4.810 32.292 1.00 98.81 442 THR A O 1
ATOM 2982 N N . VAL A 1 443 ? -0.171 -4.487 34.483 1.00 98.69 443 VAL A N 1
ATOM 2983 C CA . VAL A 1 443 ? -1.129 -3.381 34.333 1.00 98.69 443 VAL A CA 1
ATOM 2984 C C . VAL A 1 443 ? -0.805 -2.230 35.278 1.00 98.69 443 VAL A C 1
ATOM 2986 O O . VAL A 1 443 ? -0.344 -2.434 36.401 1.00 98.69 443 VAL A O 1
ATOM 2989 N N . ASN A 1 444 ? -1.057 -1.003 34.831 1.00 98.31 444 ASN A N 1
ATOM 2990 C CA . ASN A 1 444 ? -0.528 0.210 35.454 1.00 98.31 444 ASN A CA 1
ATOM 2991 C C . ASN A 1 444 ? -1.626 1.246 35.749 1.00 98.31 444 ASN A C 1
ATOM 2993 O O . ASN A 1 444 ? -1.486 2.427 35.431 1.00 98.31 444 ASN A O 1
ATOM 2997 N N . GLY A 1 445 ? -2.728 0.811 36.365 1.00 97.81 445 GLY A N 1
ATOM 2998 C CA . GLY A 1 445 ? -3.875 1.667 36.688 1.00 97.81 445 GLY A CA 1
ATOM 2999 C C . GLY A 1 445 ? -4.841 1.877 35.520 1.00 97.81 445 GLY A C 1
ATOM 3000 O O . GLY A 1 445 ? -5.612 2.832 35.527 1.00 97.81 445 GLY A O 1
ATOM 3001 N N . ASN A 1 446 ? -4.800 1.001 34.515 1.00 97.62 446 ASN A N 1
ATOM 3002 C CA . ASN A 1 446 ? -5.606 1.119 33.303 1.00 97.62 446 ASN A CA 1
ATOM 3003 C C . ASN A 1 446 ? -7.101 0.960 33.605 1.00 97.62 446 ASN A C 1
ATOM 3005 O O . ASN A 1 446 ? -7.510 -0.020 34.234 1.00 97.62 446 ASN A O 1
ATOM 3009 N N . ASN A 1 447 ? -7.913 1.904 33.129 1.00 96.31 447 ASN A N 1
ATOM 3010 C CA . ASN A 1 447 ? -9.366 1.759 33.119 1.00 96.31 447 ASN A CA 1
ATOM 3011 C C . ASN A 1 447 ? -9.795 0.850 31.961 1.00 96.31 447 ASN A C 1
ATOM 3013 O O . ASN A 1 447 ? -9.166 0.853 30.901 1.00 96.31 447 ASN A O 1
ATOM 3017 N N . ILE A 1 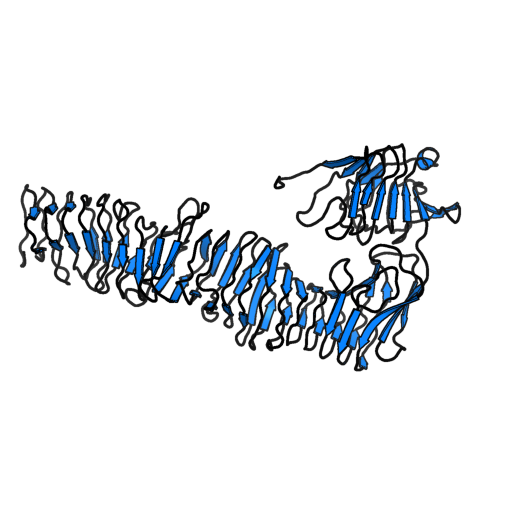448 ? -10.891 0.118 32.157 1.00 97.88 448 ILE A N 1
ATOM 3018 C CA . ILE A 1 448 ? -11.484 -0.746 31.133 1.00 97.88 448 ILE A CA 1
ATOM 3019 C C . ILE A 1 448 ? -12.808 -0.135 30.685 1.00 97.88 448 ILE A C 1
ATOM 3021 O O . ILE A 1 448 ? -13.738 0.013 31.481 1.00 97.88 448 ILE A O 1
ATOM 3025 N N . VAL A 1 449 ? -12.900 0.209 29.406 1.00 95.88 449 VAL A N 1
ATOM 3026 C CA . VAL A 1 449 ? -14.154 0.623 28.783 1.00 95.88 449 VAL A CA 1
ATOM 3027 C C . VAL A 1 449 ? -14.935 -0.628 28.400 1.00 95.88 449 VAL A C 1
ATOM 3029 O O . VAL A 1 449 ? -14.451 -1.466 27.649 1.00 95.88 449 VAL A O 1
ATOM 3032 N N . ILE A 1 450 ? -16.148 -0.765 28.922 1.00 94.81 450 ILE A N 1
ATOM 3033 C CA . ILE A 1 450 ? -17.051 -1.869 28.596 1.00 94.81 450 ILE A CA 1
ATOM 3034 C C . ILE A 1 450 ? -18.030 -1.403 27.527 1.00 94.81 450 ILE A C 1
ATOM 3036 O O . ILE A 1 450 ? -18.758 -0.427 27.728 1.00 94.81 450 ILE A O 1
ATOM 3040 N N . ASN A 1 451 ? -18.069 -2.120 26.410 1.00 90.31 451 ASN A N 1
ATOM 3041 C CA . ASN A 1 451 ? -18.995 -1.871 25.319 1.00 90.31 451 ASN A CA 1
ATOM 3042 C C . ASN A 1 451 ? -19.944 -3.071 25.152 1.00 90.31 451 ASN A C 1
ATOM 3044 O O . ASN A 1 451 ? -19.549 -4.118 24.639 1.00 90.31 451 ASN A O 1
ATOM 3048 N N . PRO A 1 452 ? -21.206 -2.959 25.597 1.00 89.56 452 PRO A N 1
ATOM 3049 C CA . PRO A 1 452 ? -22.209 -3.981 25.336 1.00 89.56 452 PRO A CA 1
ATOM 3050 C C . PRO A 1 452 ? -22.479 -4.122 23.830 1.00 89.56 452 PRO A C 1
ATOM 3052 O O . PRO A 1 452 ? -22.967 -3.190 23.185 1.00 89.56 452 PRO A O 1
ATOM 3055 N N . ILE A 1 453 ? -22.191 -5.290 23.257 1.00 82.69 453 ILE A N 1
ATOM 3056 C CA . ILE A 1 453 ? -22.502 -5.595 21.860 1.00 82.69 453 ILE A CA 1
ATOM 3057 C C . ILE A 1 453 ? -23.903 -6.194 21.743 1.00 82.69 453 ILE A C 1
ATOM 3059 O O . ILE A 1 453 ? -24.258 -7.153 22.427 1.00 82.69 453 ILE A O 1
ATOM 3063 N N . LYS A 1 454 ? -24.697 -5.646 20.814 1.00 71.31 454 LYS A N 1
ATOM 3064 C CA . LYS A 1 454 ? -26.010 -6.174 20.402 1.00 71.31 454 LYS A CA 1
ATOM 3065 C C . LYS A 1 454 ? -26.960 -6.484 21.573 1.00 71.31 454 LYS A C 1
ATOM 3067 O O . LYS A 1 454 ? -27.542 -7.568 21.617 1.00 71.31 454 LYS A O 1
ATOM 3072 N N . GLY A 1 455 ? -27.146 -5.549 22.501 1.00 72.12 455 GLY A N 1
ATOM 3073 C CA . GLY A 1 455 ? -28.112 -5.728 23.582 1.00 72.12 455 GLY A CA 1
ATOM 3074 C C . GLY A 1 455 ? -27.689 -5.129 24.918 1.00 72.12 455 GLY A C 1
ATOM 3075 O O . GLY A 1 455 ? -26.712 -4.388 25.019 1.00 72.12 455 GLY A O 1
ATOM 3076 N N . SER A 1 456 ? -28.417 -5.523 25.962 1.00 84.25 456 SER A N 1
ATOM 3077 C CA . SER A 1 456 ? -28.019 -5.367 27.357 1.00 84.25 456 SER A CA 1
ATOM 3078 C C . SER A 1 456 ? -27.059 -6.487 27.780 1.00 84.25 456 SER A C 1
ATOM 3080 O O . SER A 1 456 ? -27.119 -7.607 27.272 1.00 84.25 456 SER A O 1
ATOM 3082 N N . LEU A 1 457 ? -26.190 -6.208 28.749 1.00 92.19 457 LEU A N 1
ATOM 3083 C CA . LEU A 1 457 ? -25.438 -7.232 29.471 1.00 92.19 457 LEU A CA 1
ATOM 3084 C C . LEU A 1 457 ? -26.341 -7.934 30.488 1.00 92.19 457 LEU A C 1
ATOM 3086 O O . LEU A 1 457 ? -27.132 -7.281 31.177 1.00 92.19 457 LEU A O 1
ATOM 3090 N N . ALA A 1 458 ? -26.191 -9.251 30.618 1.00 92.75 458 ALA A N 1
ATOM 3091 C CA . ALA A 1 458 ? -26.790 -10.004 31.714 1.00 92.75 458 ALA A CA 1
ATOM 3092 C C . ALA A 1 458 ? -25.960 -9.855 32.995 1.00 92.75 458 ALA A C 1
ATOM 3094 O O . ALA A 1 458 ? -24.728 -9.807 32.926 1.00 92.75 458 ALA A O 1
ATOM 3095 N N . ASP A 1 459 ? -26.633 -9.855 34.146 1.00 94.75 459 ASP A N 1
ATOM 3096 C CA . ASP A 1 459 ? -25.980 -9.967 35.451 1.00 94.75 459 ASP A CA 1
ATOM 3097 C C . ASP A 1 459 ? -25.145 -11.253 35.510 1.00 94.75 459 ASP A C 1
ATOM 3099 O O . ASP A 1 459 ? -25.605 -12.334 35.126 1.00 94.75 459 ASP A O 1
ATOM 3103 N N . GLY A 1 460 ? -23.914 -11.152 36.003 1.00 95.31 460 GLY A N 1
ATOM 3104 C CA . GLY A 1 460 ? -23.018 -12.300 36.079 1.00 95.31 460 GLY A CA 1
ATOM 3105 C C . GLY A 1 460 ? -21.544 -11.936 36.027 1.00 95.31 460 GLY A C 1
ATOM 3106 O O . GLY A 1 460 ? -21.154 -10.785 36.208 1.00 95.31 460 GLY A O 1
ATOM 3107 N N . THR A 1 461 ? -20.713 -12.947 35.796 1.00 96.94 461 THR A N 1
ATOM 3108 C CA . THR A 1 461 ? -19.254 -12.823 35.768 1.00 96.94 461 THR A CA 1
ATOM 3109 C C . THR A 1 461 ? -18.736 -13.088 34.360 1.00 96.94 461 THR A C 1
ATOM 3111 O O . THR A 1 461 ? -18.952 -14.171 33.826 1.00 96.94 461 THR A O 1
ATOM 3114 N N . TYR A 1 462 ? -18.035 -12.116 33.781 1.00 98.00 462 TYR A N 1
ATOM 3115 C CA . TYR A 1 462 ? -17.429 -12.190 32.451 1.00 98.00 462 TYR A CA 1
ATOM 3116 C C . TYR A 1 462 ? -15.912 -12.272 32.599 1.00 98.00 462 TYR A C 1
ATOM 3118 O O . TYR A 1 462 ? -15.307 -11.417 33.243 1.00 98.00 462 TYR A O 1
ATOM 3126 N N . THR A 1 463 ? -15.279 -13.281 32.009 1.00 98.19 463 THR A N 1
ATOM 3127 C CA . THR A 1 463 ? -13.814 -13.380 31.999 1.00 98.19 463 THR A CA 1
ATOM 3128 C C . THR A 1 463 ? -13.250 -12.474 30.914 1.00 98.19 463 THR A C 1
ATOM 3130 O O . THR A 1 463 ? -13.482 -12.715 29.733 1.00 98.19 463 THR A O 1
ATOM 3133 N N . LEU A 1 464 ? -12.504 -11.445 31.320 1.00 98.50 464 LEU A N 1
ATOM 3134 C CA . LEU A 1 464 ? -11.884 -10.473 30.416 1.00 98.50 464 LEU A CA 1
ATOM 3135 C C . LEU A 1 464 ? -10.461 -10.885 30.022 1.00 98.50 464 LEU A C 1
ATOM 3137 O O . LEU A 1 464 ? -10.031 -10.664 28.891 1.00 98.50 464 LEU A O 1
ATOM 3141 N N . PHE A 1 465 ? -9.736 -11.502 30.959 1.00 98.69 465 PHE A N 1
ATOM 3142 C CA . PHE A 1 465 ? -8.367 -11.962 30.753 1.00 98.69 465 PHE A CA 1
ATOM 3143 C C . PHE A 1 465 ? -8.171 -13.373 31.285 1.00 98.69 465 PHE A C 1
ATOM 3145 O O . PHE A 1 465 ? -8.676 -13.722 32.354 1.00 98.69 465 PHE A O 1
ATOM 3152 N N . THR A 1 466 ? -7.319 -14.127 30.599 1.00 98.56 466 THR A N 1
ATOM 3153 C CA . THR A 1 466 ? -6.650 -15.313 31.147 1.00 98.56 466 THR A CA 1
ATOM 3154 C C . THR A 1 466 ? -5.147 -15.099 31.075 1.00 98.56 466 THR A C 1
ATOM 3156 O O . THR A 1 466 ? -4.670 -14.626 30.045 1.00 98.56 466 THR A O 1
ATOM 3159 N N . TYR A 1 467 ? -4.398 -15.465 32.113 1.00 98.75 467 TYR A N 1
ATOM 3160 C CA . TYR A 1 467 ? -2.938 -15.342 32.120 1.00 98.75 467 TYR A CA 1
ATOM 3161 C C . TYR A 1 467 ? -2.264 -16.520 32.826 1.00 98.75 467 TYR A C 1
ATOM 3163 O O . TYR A 1 467 ? -2.713 -16.951 33.882 1.00 98.75 467 TYR A O 1
ATOM 3171 N N . THR A 1 468 ? -1.173 -17.057 32.276 1.00 98.69 468 THR A N 1
ATOM 3172 C CA . THR A 1 468 ? -0.501 -18.232 32.876 1.00 98.69 468 THR A CA 1
ATOM 3173 C C . THR A 1 468 ? 0.583 -17.879 33.898 1.00 98.69 468 THR A C 1
ATOM 3175 O O . THR A 1 468 ? 0.986 -18.744 34.672 1.00 98.69 468 THR A O 1
ATOM 3178 N N . GLY A 1 469 ? 1.088 -16.643 33.876 1.00 98.00 469 GLY A N 1
ATOM 3179 C CA . GLY A 1 469 ? 2.088 -16.119 34.808 1.00 98.00 469 GLY A CA 1
ATOM 3180 C C . GLY A 1 469 ? 1.457 -15.376 35.987 1.00 98.00 469 GLY A C 1
ATOM 3181 O O . GLY A 1 469 ? 0.425 -15.793 36.520 1.00 98.00 469 GLY A O 1
ATOM 3182 N N . ASN A 1 470 ? 2.080 -14.271 36.389 1.00 98.12 470 ASN A N 1
ATOM 3183 C CA . ASN A 1 470 ? 1.609 -13.396 37.462 1.00 98.12 470 ASN A CA 1
ATOM 3184 C C . ASN A 1 470 ? 0.780 -12.224 36.923 1.00 98.12 470 ASN A C 1
ATOM 3186 O O . ASN A 1 470 ? 1.026 -11.731 35.824 1.00 98.12 470 ASN A O 1
ATOM 3190 N N . LEU A 1 471 ? -0.154 -11.740 37.745 1.00 98.50 471 LEU A N 1
ATOM 3191 C CA . LEU A 1 471 ? -0.740 -10.411 37.588 1.00 98.50 471 LEU A CA 1
ATOM 3192 C C . LEU A 1 471 ? 0.115 -9.411 38.372 1.00 98.50 471 LEU A C 1
ATOM 3194 O O . LEU A 1 471 ? 0.186 -9.486 39.600 1.00 98.50 471 LEU A O 1
ATOM 3198 N N . ASN A 1 472 ? 0.751 -8.482 37.664 1.00 98.44 472 ASN A N 1
ATOM 3199 C CA . ASN A 1 472 ? 1.595 -7.438 38.231 1.00 98.44 472 ASN A CA 1
ATOM 3200 C C . ASN A 1 472 ? 0.876 -6.083 38.148 1.00 98.44 472 ASN A C 1
ATOM 3202 O O . ASN A 1 472 ? 0.459 -5.661 37.071 1.00 98.44 472 ASN A O 1
ATOM 3206 N N . GLY A 1 473 ? 0.775 -5.383 39.279 1.00 97.81 473 GLY A N 1
ATOM 3207 C CA . GLY A 1 473 ? 0.102 -4.085 39.369 1.00 97.81 473 GLY A CA 1
ATOM 3208 C C . GLY A 1 473 ? -1.401 -4.193 39.639 1.00 97.81 473 GLY A C 1
ATOM 3209 O O . GLY A 1 473 ? -1.873 -5.181 40.201 1.00 97.81 473 GLY A O 1
ATOM 3210 N N . ALA A 1 474 ? -2.147 -3.140 39.305 1.00 97.38 474 ALA A N 1
ATOM 3211 C CA . ALA A 1 474 ? -3.588 -3.059 39.541 1.00 97.38 474 ALA A CA 1
ATOM 3212 C C . ALA A 1 474 ? -4.296 -2.328 38.396 1.00 97.38 474 ALA A C 1
ATOM 3214 O O . ALA A 1 474 ? -3.739 -1.405 37.802 1.00 97.38 474 ALA A O 1
ATOM 3215 N N . PHE A 1 475 ? -5.533 -2.729 38.110 1.00 98.12 475 PHE A N 1
ATOM 3216 C CA . PHE A 1 475 ? -6.420 -1.994 37.212 1.00 98.12 475 PHE A CA 1
ATOM 3217 C C . PHE A 1 475 ? -6.987 -0.746 37.897 1.00 98.12 475 PHE A C 1
ATOM 3219 O O . PHE A 1 475 ? -7.030 -0.653 39.126 1.00 98.12 475 PHE A O 1
ATOM 3226 N N . GLY A 1 476 ? -7.441 0.198 37.077 1.00 96.50 476 GLY A N 1
ATOM 3227 C CA . GLY A 1 476 ? -8.335 1.267 37.495 1.00 96.50 476 GLY A CA 1
ATOM 3228 C C . GLY A 1 476 ? -9.784 0.775 37.590 1.00 96.50 476 GLY A C 1
ATOM 3229 O O . GLY A 1 476 ? -10.058 -0.326 38.068 1.00 96.50 476 GLY A O 1
ATOM 3230 N N . ALA A 1 477 ? -10.730 1.595 37.135 1.00 95.25 477 ALA A N 1
ATOM 3231 C CA . ALA A 1 477 ? -12.152 1.253 37.126 1.00 95.25 477 ALA A CA 1
ATOM 3232 C C . ALA A 1 477 ? -12.590 0.635 35.788 1.00 95.25 477 ALA A C 1
ATOM 3234 O O . ALA A 1 477 ? -12.022 0.929 34.736 1.00 95.25 477 ALA A O 1
ATOM 3235 N N . ALA A 1 478 ? -13.652 -0.170 35.830 1.00 97.06 478 ALA A N 1
ATOM 3236 C CA . ALA A 1 478 ? -14.395 -0.581 34.645 1.00 97.06 478 ALA A CA 1
ATOM 3237 C C . ALA A 1 478 ? -15.679 0.252 34.528 1.00 97.06 478 ALA A C 1
ATOM 3239 O O . ALA A 1 478 ? -16.394 0.428 35.515 1.00 97.06 478 ALA A O 1
ATOM 3240 N N . ALA A 1 479 ? -15.961 0.783 33.340 1.00 94.75 479 ALA A N 1
ATOM 3241 C CA . ALA A 1 479 ? -17.147 1.597 33.084 1.00 94.75 479 ALA A CA 1
ATOM 3242 C C . ALA A 1 479 ? -17.535 1.561 31.605 1.00 94.75 479 ALA A C 1
ATOM 3244 O O . ALA A 1 479 ? -16.708 1.314 30.736 1.00 94.75 479 ALA A O 1
ATOM 3245 N N . THR A 1 480 ? -18.792 1.858 31.302 1.00 91.88 480 THR A N 1
ATOM 3246 C CA . THR A 1 480 ? -19.223 2.207 29.942 1.00 91.88 480 THR A CA 1
ATOM 3247 C C . THR A 1 480 ? -18.637 3.556 29.506 1.00 91.88 480 THR A C 1
ATOM 3249 O O . THR A 1 480 ? -18.203 4.354 30.337 1.00 91.88 480 THR A O 1
ATOM 3252 N N . ALA A 1 481 ? -18.675 3.856 28.202 1.00 86.44 481 ALA A N 1
ATOM 3253 C CA . ALA A 1 481 ? -18.188 5.130 27.646 1.00 86.44 481 ALA A CA 1
ATOM 3254 C C . ALA A 1 481 ? -18.917 6.384 28.185 1.00 86.44 481 ALA A C 1
ATOM 3256 O O . ALA A 1 481 ? -18.423 7.502 28.057 1.00 86.44 481 ALA A O 1
ATOM 3257 N N . GLY A 1 482 ? -20.085 6.201 28.800 1.00 87.94 482 GLY A N 1
ATOM 3258 C CA . GLY A 1 482 ? -20.795 7.220 29.564 1.00 87.94 482 GLY A CA 1
ATOM 3259 C C . GLY A 1 482 ? -21.503 6.606 30.775 1.00 87.94 482 GLY A C 1
ATOM 3260 O O . GLY A 1 482 ? -21.422 5.391 30.973 1.00 87.94 482 GLY A O 1
ATOM 3261 N N . PRO A 1 483 ? -22.191 7.422 31.592 1.00 91.75 483 PRO A N 1
ATOM 3262 C CA . PRO A 1 483 ? -22.934 6.953 32.759 1.00 91.75 483 PRO A CA 1
ATOM 3263 C C . PRO A 1 483 ? -23.906 5.816 32.416 1.00 91.75 483 PRO A C 1
ATOM 3265 O O . PRO A 1 483 ? -24.627 5.905 31.422 1.00 91.75 483 PRO A O 1
ATOM 3268 N N . SER A 1 484 ? -23.937 4.768 33.242 1.00 93.56 484 SER A N 1
ATOM 3269 C CA . SER A 1 484 ? -24.837 3.621 33.082 1.00 93.56 484 SER A CA 1
ATOM 3270 C C . SER A 1 484 ? -25.515 3.223 34.385 1.00 93.56 484 SER A C 1
ATOM 3272 O O . SER A 1 484 ? -25.083 3.604 35.474 1.00 93.56 484 SER A O 1
ATOM 3274 N N . ARG A 1 485 ? -26.585 2.428 34.258 1.00 93.56 485 ARG A N 1
ATOM 3275 C CA . ARG A 1 485 ? -27.234 1.729 35.384 1.00 93.56 485 ARG A CA 1
ATOM 3276 C C . ARG A 1 485 ? -26.475 0.471 35.807 1.00 93.56 485 ARG A C 1
ATOM 3278 O O . ARG A 1 485 ? -26.803 -0.131 36.827 1.00 93.56 485 ARG A O 1
ATOM 3285 N N . TYR A 1 486 ? -25.466 0.077 35.033 1.00 94.62 486 TYR A N 1
ATOM 3286 C CA . TYR A 1 486 ? -24.608 -1.038 35.380 1.00 94.62 486 TYR A CA 1
ATOM 3287 C C . TYR A 1 486 ? -23.641 -0.656 36.491 1.00 94.62 486 TYR A C 1
ATOM 3289 O O . TYR A 1 486 ? -23.046 0.421 36.503 1.00 94.62 486 TYR A O 1
ATOM 3297 N N . THR A 1 487 ? -23.437 -1.595 37.404 1.00 95.94 487 THR A N 1
ATOM 3298 C CA . THR A 1 487 ? -22.292 -1.600 38.304 1.00 95.94 487 THR A CA 1
ATOM 3299 C C . THR A 1 487 ? -21.299 -2.636 37.811 1.00 95.94 487 THR A C 1
ATOM 3301 O O . THR A 1 487 ? -21.649 -3.796 37.592 1.00 95.94 487 THR A O 1
ATOM 3304 N N . PHE A 1 488 ? -20.049 -2.210 37.672 1.00 97.38 488 PHE A N 1
ATOM 3305 C CA . PHE A 1 488 ? -18.945 -3.049 37.241 1.00 97.38 488 PHE A CA 1
ATOM 3306 C C . PHE A 1 488 ? -17.936 -3.188 38.372 1.00 97.38 488 PHE A C 1
ATOM 3308 O O . PHE A 1 488 ? -17.397 -2.196 38.860 1.00 97.38 488 PHE A O 1
ATOM 3315 N N . THR A 1 489 ? -17.678 -4.423 38.793 1.00 97.69 489 THR A N 1
ATOM 3316 C CA . THR A 1 489 ? -16.648 -4.729 39.793 1.00 97.69 489 THR A CA 1
ATOM 3317 C C . THR A 1 489 ? -15.629 -5.681 39.192 1.00 97.69 489 THR A C 1
ATOM 3319 O O . THR A 1 489 ? -15.994 -6.744 38.698 1.00 97.69 489 THR A O 1
ATOM 3322 N N . LEU A 1 490 ? -14.350 -5.309 39.234 1.00 98.00 490 LEU A N 1
ATOM 3323 C CA . LEU A 1 490 ? -13.267 -6.188 38.803 1.00 98.00 490 LEU A CA 1
ATOM 3324 C C . LEU A 1 490 ? -12.905 -7.167 39.923 1.00 98.00 490 LEU A C 1
ATOM 3326 O O . LEU A 1 490 ? -12.651 -6.758 41.055 1.00 98.00 490 LEU A O 1
ATOM 3330 N N . ASP A 1 491 ? -12.854 -8.452 39.585 1.00 97.69 491 ASP A N 1
ATOM 3331 C CA . ASP A 1 491 ? -12.296 -9.513 40.418 1.00 97.69 491 ASP A CA 1
ATOM 3332 C C . ASP A 1 491 ? -10.944 -9.953 39.845 1.00 97.69 491 ASP A C 1
ATOM 3334 O O . ASP A 1 491 ? -10.860 -10.578 38.786 1.00 97.69 491 ASP A O 1
ATOM 3338 N N . THR A 1 492 ? -9.886 -9.613 40.577 1.00 97.50 492 THR A N 1
ATOM 3339 C CA . THR A 1 492 ? -8.497 -10.027 40.329 1.00 97.50 492 THR A CA 1
ATOM 3340 C C . THR A 1 492 ? -8.002 -11.051 41.357 1.00 97.50 492 THR A C 1
ATOM 3342 O O . THR A 1 492 ? -6.817 -11.381 41.386 1.00 97.50 492 THR A O 1
ATOM 3345 N N . GLY A 1 493 ? -8.886 -11.533 42.240 1.00 96.19 493 GLY A N 1
ATOM 3346 C CA . GLY A 1 493 ? -8.569 -12.528 43.263 1.00 96.19 493 GLY A CA 1
ATOM 3347 C C . GLY A 1 493 ? -8.667 -13.964 42.750 1.00 96.19 493 GLY A C 1
ATOM 3348 O O . GLY A 1 493 ? -8.020 -14.855 43.305 1.00 96.19 493 GLY A O 1
ATOM 3349 N N . THR A 1 494 ? -9.443 -14.196 41.687 1.00 96.56 494 THR A N 1
ATOM 3350 C CA . THR A 1 494 ? -9.488 -15.491 40.998 1.00 96.56 494 THR A CA 1
ATOM 3351 C C . THR A 1 494 ? -8.138 -15.768 40.321 1.00 96.56 494 THR A C 1
ATOM 3353 O O . THR A 1 494 ? -7.743 -15.018 39.429 1.00 96.56 494 THR A O 1
ATOM 3356 N N . PRO A 1 495 ? -7.410 -16.842 40.690 1.00 95.81 495 PRO A N 1
ATOM 3357 C CA . PRO A 1 495 ? -6.102 -17.119 40.106 1.00 95.81 495 PRO A CA 1
ATOM 3358 C C . PRO A 1 495 ? -6.152 -17.222 38.578 1.00 95.81 495 PRO A C 1
ATOM 3360 O O . PRO A 1 495 ? -7.037 -17.882 38.027 1.00 95.81 495 PRO A O 1
ATOM 3363 N N . HIS A 1 496 ? -5.161 -16.617 37.914 1.00 97.62 496 HIS A N 1
ATOM 3364 C CA . HIS A 1 496 ? -4.946 -16.694 36.461 1.00 97.62 496 HIS A CA 1
ATOM 3365 C C . HIS A 1 496 ? -6.061 -16.093 35.593 1.00 97.62 496 HIS A C 1
ATOM 3367 O O . HIS A 1 496 ? -6.099 -16.329 34.383 1.00 97.62 496 HIS A O 1
ATOM 3373 N N . GLN A 1 497 ? -6.963 -15.310 36.191 1.00 98.12 497 GLN A N 1
ATOM 3374 C CA . GLN A 1 497 ? -8.069 -14.659 35.500 1.00 98.12 497 GLN A CA 1
ATOM 3375 C C . GLN A 1 497 ? -8.274 -13.236 36.011 1.00 98.12 497 GLN A C 1
ATOM 3377 O O . GLN A 1 497 ? -8.029 -12.932 37.176 1.00 98.12 497 GLN A O 1
ATOM 3382 N N . VAL A 1 498 ? -8.768 -12.372 35.130 1.00 98.50 498 VAL A N 1
ATOM 3383 C CA . VAL A 1 498 ? -9.380 -11.102 35.530 1.00 98.50 498 VAL A CA 1
ATOM 3384 C C . VAL A 1 498 ? -10.820 -11.154 35.070 1.00 98.50 498 VAL A C 1
ATOM 3386 O O . VAL A 1 498 ? -11.101 -11.277 33.873 1.00 98.50 498 VAL A O 1
ATOM 3389 N N . ASN A 1 499 ? -11.722 -11.080 36.037 1.00 98.31 499 ASN A N 1
ATOM 3390 C CA . ASN A 1 499 ? -13.148 -11.189 35.810 1.00 98.31 499 ASN A CA 1
ATOM 3391 C C . ASN A 1 499 ? -13.833 -9.840 36.038 1.00 98.31 499 ASN A C 1
ATOM 3393 O O . ASN A 1 499 ? -13.420 -9.039 36.875 1.00 98.31 499 ASN A O 1
ATOM 3397 N N . LEU A 1 500 ? -14.920 -9.614 35.313 1.00 98.38 500 LEU A N 1
ATOM 3398 C CA . LEU A 1 500 ? -15.829 -8.493 35.479 1.00 98.38 500 LEU A CA 1
ATOM 3399 C C . LEU A 1 500 ? -17.150 -9.015 36.033 1.00 98.38 500 LEU A C 1
ATOM 3401 O O . LEU A 1 500 ? -17.854 -9.772 35.366 1.00 98.38 500 LEU A O 1
ATOM 3405 N N . VAL A 1 501 ? -17.500 -8.601 37.244 1.00 97.69 501 VAL A N 1
ATOM 3406 C CA . VAL A 1 501 ? -18.831 -8.817 37.807 1.00 97.69 501 VAL A CA 1
ATOM 3407 C C . VAL A 1 501 ? -19.727 -7.670 37.356 1.00 97.69 501 VAL A C 1
ATOM 3409 O O . VAL A 1 501 ? -19.476 -6.509 37.689 1.00 97.69 501 VAL A O 1
ATOM 3412 N N . VAL A 1 502 ? -20.753 -8.014 36.587 1.00 97.44 502 VAL A N 1
ATOM 3413 C CA . VAL A 1 502 ? -21.770 -7.105 36.058 1.00 97.44 502 VAL A CA 1
ATOM 3414 C C . VAL A 1 502 ? -23.043 -7.269 36.878 1.00 97.44 502 VAL A C 1
ATOM 3416 O O . VAL A 1 502 ? -23.503 -8.392 37.096 1.00 97.44 502 VAL A O 1
ATOM 3419 N N . ALA A 1 503 ? -23.611 -6.150 37.318 1.00 96.06 503 ALA A N 1
ATOM 3420 C CA . ALA A 1 503 ? -24.917 -6.097 37.965 1.00 96.06 503 ALA A CA 1
ATOM 3421 C C . ALA A 1 503 ? -25.700 -4.862 37.511 1.00 96.06 503 ALA A C 1
ATOM 3423 O O . ALA A 1 503 ? -25.105 -3.835 37.179 1.00 96.06 503 ALA A O 1
ATOM 3424 N N . GLY A 1 504 ? -27.026 -4.943 37.572 1.00 93.38 504 GLY A N 1
ATOM 3425 C CA . GLY A 1 504 ? -27.919 -3.876 37.125 1.00 93.38 504 GLY A CA 1
ATOM 3426 C C . GLY A 1 504 ? -28.369 -4.103 35.687 1.00 93.38 504 GLY A C 1
ATOM 3427 O O . GLY A 1 504 ? -27.795 -4.903 34.961 1.00 93.38 504 GLY A O 1
ATOM 3428 N N . GLN A 1 505 ? -29.434 -3.427 35.277 1.00 91.44 505 GLN A N 1
ATOM 3429 C CA . GLN A 1 505 ? -30.026 -3.588 33.951 1.00 91.44 505 GLN A CA 1
ATOM 3430 C C . GLN A 1 505 ? -30.446 -2.218 33.409 1.00 91.44 505 GLN A C 1
ATOM 3432 O O . GLN A 1 505 ? -30.697 -1.309 34.207 1.00 91.44 505 GLN A O 1
ATOM 3437 N N . PRO A 1 506 ? -30.518 -2.042 32.079 1.00 93.06 506 PRO A N 1
ATOM 3438 C CA . PRO A 1 506 ? -31.029 -0.812 31.498 1.00 93.06 506 PRO A CA 1
ATOM 3439 C C . PRO A 1 506 ? -32.524 -0.673 31.786 1.00 93.06 506 PRO A C 1
ATOM 3441 O O . PRO A 1 506 ? -33.245 -1.672 31.841 1.00 93.06 506 PRO A O 1
ATOM 3444 N N . ASP A 1 507 ? -32.993 0.561 31.928 1.00 95.31 507 ASP A N 1
ATOM 3445 C CA . ASP A 1 507 ? -34.415 0.846 32.098 1.00 95.31 507 ASP A CA 1
ATOM 3446 C C . ASP A 1 507 ? -35.129 1.012 30.753 1.00 95.31 507 ASP A C 1
ATOM 3448 O O . ASP A 1 507 ? -34.516 1.119 29.686 1.00 95.31 507 ASP A O 1
ATOM 3452 N N . LEU A 1 508 ? -36.461 1.026 30.822 1.00 96.06 508 LEU A N 1
ATOM 3453 C CA . LEU A 1 508 ? -37.336 1.344 29.704 1.00 96.06 508 LEU A CA 1
ATOM 3454 C C . LEU A 1 508 ? -37.884 2.763 29.875 1.00 96.06 508 LEU A C 1
ATOM 3456 O O . LEU A 1 508 ? -38.619 3.049 30.822 1.00 96.06 508 LEU A O 1
ATOM 3460 N N . LEU A 1 509 ? -37.524 3.640 28.947 1.00 97.69 509 LEU A N 1
ATOM 3461 C CA . LEU A 1 509 ? -37.768 5.072 29.011 1.00 97.69 509 LEU A CA 1
ATOM 3462 C C . LEU A 1 509 ? -38.647 5.538 27.848 1.00 97.69 509 LEU A C 1
ATOM 3464 O O . LEU A 1 509 ? -38.446 5.132 26.711 1.00 97.69 509 LEU A O 1
ATOM 3468 N N . GLU A 1 510 ? -39.580 6.443 28.110 1.00 97.88 510 GLU A N 1
ATOM 3469 C CA . GLU A 1 510 ? -40.428 7.098 27.109 1.00 97.88 510 GLU A CA 1
ATOM 3470 C C . GLU A 1 510 ? -40.119 8.595 27.052 1.00 97.88 510 GLU A C 1
ATOM 3472 O O . GLU A 1 510 ? -39.963 9.243 28.086 1.00 97.88 510 GLU A O 1
ATOM 3477 N N . TRP A 1 511 ? -39.991 9.164 25.856 1.00 98.12 511 TRP A N 1
ATOM 3478 C CA . TRP A 1 511 ? -39.656 10.580 25.702 1.00 98.12 511 TRP A CA 1
ATOM 3479 C C . TRP A 1 511 ? -40.782 11.497 26.195 1.00 98.12 511 TRP A C 1
ATOM 3481 O O . TRP A 1 511 ? -41.888 11.466 25.662 1.00 98.12 511 TRP A O 1
ATOM 3491 N N . ASN A 1 512 ? -40.482 12.381 27.155 1.00 95.50 512 ASN A N 1
ATOM 3492 C CA . ASN A 1 512 ? -41.468 13.309 27.730 1.00 95.50 512 ASN A CA 1
ATOM 3493 C C . ASN A 1 512 ? -41.045 14.791 27.705 1.00 95.50 512 ASN A C 1
ATOM 3495 O O . ASN A 1 512 ? -41.875 15.660 27.983 1.00 95.50 512 ASN A O 1
ATOM 3499 N N . ASN A 1 513 ? -39.772 15.089 27.400 1.00 96.81 513 ASN A N 1
ATOM 3500 C CA . ASN A 1 513 ? -39.193 16.439 27.441 1.00 96.81 513 ASN A CA 1
ATOM 3501 C C . ASN A 1 513 ? -39.485 17.203 28.760 1.00 96.81 513 ASN A C 1
ATOM 3503 O O . ASN A 1 513 ? -39.769 18.406 28.775 1.00 96.81 513 ASN A O 1
ATOM 3507 N N . GLY A 1 514 ? -39.453 16.503 29.895 1.00 94.88 514 GLY A N 1
ATOM 3508 C CA . GLY A 1 514 ? -39.786 17.041 31.213 1.00 94.88 514 GLY A CA 1
ATOM 3509 C C . GLY A 1 514 ? -38.944 18.250 31.631 1.00 94.88 514 GLY A C 1
ATOM 3510 O O . GLY A 1 514 ? -39.484 19.173 32.242 1.00 94.88 514 GLY A O 1
ATOM 3511 N N . ALA A 1 515 ? -37.667 18.307 31.235 1.00 95.62 515 ALA A N 1
ATOM 3512 C CA . ALA A 1 515 ? -36.767 19.428 31.519 1.00 95.62 515 ALA A CA 1
ATOM 3513 C C . ALA A 1 515 ? -36.943 20.630 30.568 1.00 95.62 515 ALA A C 1
ATOM 3515 O O . ALA A 1 515 ? -36.290 21.657 30.753 1.00 95.62 515 ALA A O 1
ATOM 3516 N N . ASN A 1 516 ? -37.828 20.530 29.567 1.00 96.06 516 ASN A N 1
ATOM 3517 C CA . ASN A 1 516 ? -38.157 21.593 28.610 1.00 96.06 516 ASN A CA 1
ATOM 3518 C C . ASN A 1 516 ? -36.950 22.178 27.849 1.00 96.06 516 ASN A C 1
ATOM 3520 O O . ASN A 1 516 ? -36.862 23.386 27.622 1.00 96.06 516 ASN A O 1
ATOM 3524 N N . ASN A 1 517 ? -35.994 21.337 27.464 1.00 95.19 517 ASN A N 1
ATOM 3525 C CA . ASN A 1 517 ? -34.811 21.764 26.707 1.00 95.19 517 ASN A CA 1
ATOM 3526 C C . ASN A 1 517 ? -34.690 21.061 25.341 1.00 95.19 517 ASN A C 1
ATOM 3528 O O . ASN A 1 517 ? -33.846 21.448 24.534 1.00 95.19 517 ASN A O 1
ATOM 3532 N N . GLY A 1 518 ? -35.527 20.053 25.067 1.00 95.44 518 GLY A N 1
ATOM 3533 C CA . GLY A 1 518 ? -35.504 19.265 23.836 1.00 95.44 518 GLY A CA 1
ATOM 3534 C C . GLY A 1 518 ? -34.256 18.394 23.676 1.00 95.44 518 GLY A C 1
ATOM 3535 O O . GLY A 1 518 ? -33.970 17.964 22.560 1.00 95.44 518 GLY A O 1
ATOM 3536 N N . GLN A 1 519 ? -33.481 18.165 24.741 1.00 96.06 519 GLN A N 1
ATOM 3537 C CA . GLN A 1 519 ? -32.177 17.506 24.664 1.00 96.06 519 GLN A CA 1
ATOM 3538 C C . GLN A 1 519 ? -32.239 16.016 25.006 1.00 96.06 519 GLN A C 1
ATOM 3540 O O . GLN A 1 519 ? -32.828 15.615 26.009 1.00 96.06 519 GLN A O 1
ATOM 3545 N N . TRP A 1 520 ? -31.570 15.201 24.194 1.00 96.50 520 TRP A N 1
ATOM 3546 C CA . TRP A 1 520 ? -31.173 13.849 24.568 1.00 96.50 520 TRP A CA 1
ATOM 3547 C C . TRP A 1 520 ? -29.681 13.861 24.895 1.00 96.50 520 TRP A C 1
ATOM 3549 O O . TRP A 1 520 ? -28.830 13.967 24.012 1.00 96.50 520 TRP A O 1
ATOM 3559 N N . ASP A 1 521 ? -29.383 13.795 26.188 1.00 93.19 521 ASP A N 1
ATOM 3560 C CA . ASP A 1 521 ? -28.039 13.793 26.755 1.00 93.19 521 ASP A CA 1
ATOM 3561 C C . ASP A 1 521 ? -27.887 1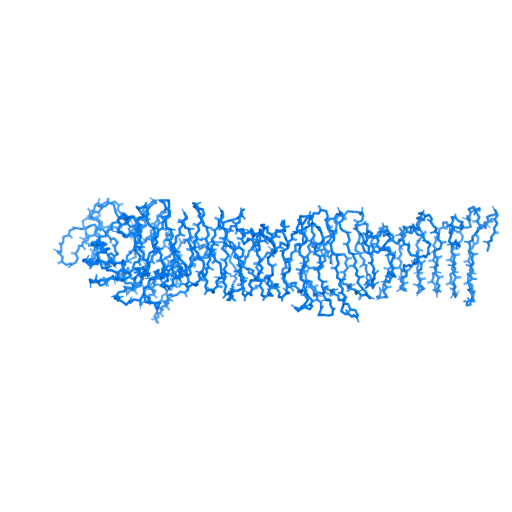2.668 27.791 1.00 93.19 521 ASP A C 1
ATOM 3563 O O . ASP A 1 521 ? -28.863 12.006 28.150 1.00 93.19 521 ASP A O 1
ATOM 3567 N N . VAL A 1 522 ? -26.652 12.450 28.245 1.00 90.56 522 VAL A N 1
ATOM 3568 C CA . VAL A 1 522 ? -26.315 11.589 29.396 1.00 90.56 522 VAL A CA 1
ATOM 3569 C C . VAL A 1 522 ? -25.928 12.434 30.622 1.00 90.56 522 VAL A C 1
ATOM 3571 O O . VAL A 1 522 ? -25.111 12.024 31.446 1.00 90.56 522 VAL A O 1
ATOM 3574 N N . ALA A 1 523 ? -26.449 13.663 30.710 1.00 83.12 523 ALA A N 1
ATOM 3575 C CA . ALA A 1 523 ? -25.981 14.728 31.596 1.00 83.12 523 ALA A CA 1
ATOM 3576 C C . ALA A 1 523 ? -27.045 15.186 32.614 1.00 83.12 523 ALA A C 1
ATOM 3578 O O . ALA A 1 523 ? -27.055 16.348 33.025 1.00 83.12 523 ALA A O 1
ATOM 3579 N N . GLY A 1 524 ? -27.924 14.282 33.057 1.00 87.38 524 GLY A N 1
ATOM 3580 C CA . GLY A 1 524 ? -28.872 14.565 34.140 1.00 87.38 524 GLY A CA 1
ATOM 3581 C C . GLY A 1 524 ? -30.220 15.139 33.718 1.00 87.38 524 GLY A C 1
ATOM 3582 O O . GLY A 1 524 ? -31.068 15.344 34.588 1.00 87.38 524 GLY A O 1
ATOM 3583 N N . SER A 1 525 ? -30.456 15.408 32.430 1.00 94.69 525 SER A N 1
ATOM 3584 C CA . SER A 1 525 ? -31.733 15.977 31.989 1.00 94.69 525 SER A CA 1
ATOM 3585 C C . SER A 1 525 ? -32.887 14.986 32.177 1.00 94.69 525 SER A C 1
ATOM 3587 O O . SER A 1 525 ? -32.907 13.913 31.574 1.00 94.69 525 SER A O 1
ATOM 3589 N N . LEU A 1 526 ? -33.898 15.383 32.957 1.00 96.44 526 LEU A N 1
ATOM 3590 C CA . LEU A 1 526 ? -35.123 14.610 33.193 1.00 96.44 526 LEU A CA 1
ATOM 3591 C C . LEU A 1 526 ? -36.113 14.723 32.016 1.00 96.44 526 LEU A C 1
ATOM 3593 O O . LEU A 1 526 ? -37.215 15.255 32.157 1.00 96.44 526 LEU A O 1
ATOM 3597 N N . ASN A 1 527 ? -35.688 14.279 30.832 1.00 96.81 527 ASN A N 1
ATOM 3598 C CA . ASN A 1 527 ? -36.474 14.318 29.589 1.00 96.81 527 ASN A CA 1
ATOM 3599 C C . ASN A 1 527 ? -37.142 12.993 29.219 1.00 96.81 527 ASN A C 1
ATOM 3601 O O . ASN A 1 527 ? -37.701 12.865 28.124 1.00 96.81 527 ASN A O 1
ATOM 3605 N N . TRP A 1 528 ? -37.110 12.034 30.138 1.00 97.38 528 TRP A N 1
ATOM 3606 C CA . TRP A 1 528 ? -37.696 10.721 29.961 1.00 97.38 528 TRP A CA 1
ATOM 3607 C C . TRP A 1 528 ? -38.683 10.410 31.084 1.00 97.38 528 TRP A C 1
ATOM 3609 O O . TRP A 1 528 ? -38.570 10.923 32.196 1.00 97.38 528 TRP A O 1
ATOM 3619 N N . SER A 1 529 ? -39.691 9.602 30.790 1.00 96.88 529 SER A N 1
ATOM 3620 C CA . SER A 1 529 ? -40.552 8.933 31.761 1.00 96.88 529 SER A CA 1
ATOM 3621 C C . SER A 1 529 ? -40.073 7.494 31.868 1.00 96.88 529 SER A C 1
ATOM 3623 O O . SER A 1 529 ? -40.021 6.792 30.863 1.00 96.88 529 SER A O 1
ATOM 3625 N N . ASN A 1 530 ? -39.740 7.029 33.064 1.00 96.81 530 ASN A N 1
ATOM 3626 C CA . ASN A 1 530 ? -39.442 5.619 33.276 1.00 96.81 530 ASN A CA 1
ATOM 3627 C C . ASN A 1 530 ? -40.757 4.829 33.261 1.00 96.81 530 ASN A C 1
ATOM 3629 O O . ASN A 1 530 ? -41.636 5.069 34.088 1.00 96.81 530 ASN A O 1
ATOM 3633 N N . LEU A 1 531 ? -40.907 3.907 32.310 1.00 95.75 531 LEU A N 1
ATOM 3634 C CA . LEU A 1 531 ? -42.145 3.145 32.116 1.00 95.75 531 LEU A CA 1
ATOM 3635 C C . LEU A 1 531 ? -42.368 2.072 33.189 1.00 95.75 531 LEU A C 1
ATOM 3637 O O . LEU A 1 531 ? -43.477 1.563 33.332 1.00 95.75 531 LEU A O 1
ATOM 3641 N N . THR A 1 532 ? -41.344 1.753 33.980 1.00 93.56 532 THR A N 1
ATOM 3642 C CA . THR A 1 532 ? -41.466 0.849 35.126 1.00 93.56 532 THR A CA 1
ATOM 3643 C C . THR A 1 532 ? -41.931 1.613 36.366 1.00 93.56 532 THR A C 1
ATOM 3645 O O . THR A 1 532 ? -42.906 1.229 37.017 1.00 93.56 532 THR A O 1
ATOM 3648 N N . THR A 1 533 ? -41.263 2.718 36.709 1.00 94.94 533 THR A N 1
ATOM 3649 C CA . THR A 1 533 ? -41.545 3.481 37.941 1.00 94.94 533 THR A CA 1
ATOM 3650 C C . THR A 1 533 ? -42.613 4.558 37.767 1.00 94.94 533 THR A C 1
ATOM 3652 O O . THR A 1 533 ? -43.154 5.034 38.763 1.00 94.94 533 THR A O 1
ATOM 3655 N N . HIS A 1 534 ? -42.938 4.924 36.525 1.00 92.38 534 HIS A N 1
ATOM 3656 C CA . HIS A 1 534 ? -43.863 5.999 36.153 1.00 92.38 534 HIS A CA 1
ATOM 3657 C C . HIS A 1 534 ? -43.438 7.388 36.670 1.00 92.38 534 HIS A C 1
ATOM 3659 O O . HIS A 1 534 ? -44.275 8.252 36.935 1.00 92.38 534 HIS A O 1
ATOM 3665 N N . THR A 1 535 ? -42.132 7.616 36.827 1.00 95.25 535 THR A N 1
ATOM 3666 C CA . THR A 1 535 ? -41.551 8.900 37.254 1.00 95.25 535 THR A CA 1
ATOM 3667 C C . THR A 1 535 ? -40.698 9.516 36.151 1.00 95.25 535 THR A C 1
ATOM 3669 O O . THR A 1 535 ? -40.234 8.810 35.258 1.00 95.25 535 THR A O 1
ATOM 3672 N N . GLN A 1 536 ? -40.452 10.830 36.224 1.00 95.12 536 GLN A N 1
ATOM 3673 C CA . GLN A 1 536 ? -39.435 11.458 35.379 1.00 95.12 536 GLN A CA 1
ATOM 3674 C C . GLN A 1 536 ? -38.057 10.851 35.666 1.00 95.12 536 GLN A C 1
ATOM 3676 O O . GLN A 1 536 ? -37.732 10.570 36.821 1.00 95.12 536 GLN A O 1
ATOM 3681 N N . ASP A 1 537 ? -37.272 10.659 34.616 1.00 96.69 537 ASP A N 1
ATOM 3682 C CA . ASP A 1 537 ? -35.966 10.016 34.646 1.00 96.69 537 ASP A CA 1
ATOM 3683 C C . ASP A 1 537 ? -35.035 10.642 33.594 1.00 96.69 537 ASP A C 1
ATOM 3685 O O . ASP A 1 537 ? -35.467 11.333 32.662 1.00 96.69 537 ASP A O 1
ATOM 3689 N N . GLN A 1 538 ? -33.740 10.414 33.774 1.00 96.19 538 GLN A N 1
ATOM 3690 C CA . GLN A 1 538 ? -32.691 10.734 32.811 1.00 96.19 538 GLN A CA 1
ATOM 3691 C C . GLN A 1 538 ? -32.364 9.503 31.961 1.00 96.19 538 GLN A C 1
ATOM 3693 O O . GLN A 1 538 ? -32.624 8.371 32.362 1.00 96.19 538 GLN A O 1
ATOM 3698 N N . PHE A 1 539 ? -31.739 9.721 30.808 1.00 96.75 539 PHE A N 1
ATOM 3699 C CA . PHE A 1 539 ? -31.188 8.632 30.011 1.00 96.75 539 PHE A CA 1
ATOM 3700 C C . PHE A 1 539 ? -29.783 8.270 30.497 1.00 96.75 539 PHE A C 1
ATOM 3702 O O . PHE A 1 539 ? -28.913 9.136 30.612 1.00 96.75 539 PHE A O 1
ATOM 3709 N N . LEU A 1 540 ? -29.556 6.982 30.738 1.00 94.88 540 LEU A N 1
ATOM 3710 C CA . LEU A 1 540 ? -28.245 6.401 31.003 1.00 94.88 540 LEU A CA 1
ATOM 3711 C C . LEU A 1 540 ? -27.953 5.340 29.945 1.00 94.88 540 LEU A C 1
ATOM 3713 O O . LEU A 1 540 ? -28.859 4.733 29.388 1.00 94.88 540 LEU A O 1
ATOM 3717 N N . ILE A 1 541 ? -26.686 5.107 29.630 1.00 92.25 541 ILE A N 1
ATOM 3718 C CA . ILE A 1 541 ? -26.313 4.100 28.635 1.00 92.25 541 ILE A CA 1
ATOM 3719 C C . ILE A 1 541 ? -26.429 2.699 29.266 1.00 92.25 541 ILE A C 1
ATOM 3721 O O . ILE A 1 541 ? -25.953 2.521 30.382 1.00 92.25 541 ILE A O 1
ATOM 3725 N N . PRO A 1 542 ? -26.966 1.665 28.596 1.00 92.88 542 PRO A N 1
ATOM 3726 C CA . PRO A 1 542 ? -27.717 1.675 27.350 1.00 92.88 542 PRO A CA 1
ATOM 3727 C C . PRO A 1 542 ? -29.227 1.506 27.586 1.00 92.88 542 PRO A C 1
ATOM 3729 O O . PRO A 1 542 ? -29.797 0.484 27.222 1.00 92.88 542 PRO A O 1
ATOM 3732 N N . ASP A 1 543 ? -29.909 2.479 28.190 1.00 95.19 543 ASP A N 1
ATOM 3733 C CA . ASP A 1 543 ? -31.363 2.421 28.397 1.00 95.19 543 ASP A CA 1
ATOM 3734 C C . ASP A 1 543 ? -32.109 2.175 27.076 1.00 95.19 543 ASP A C 1
ATOM 3736 O O . ASP A 1 543 ? -31.678 2.568 25.984 1.00 95.19 543 ASP A O 1
ATOM 3740 N N . THR A 1 544 ? -33.242 1.487 27.170 1.00 95.50 544 THR A N 1
ATOM 3741 C CA . THR A 1 544 ? -34.154 1.297 26.041 1.00 95.50 544 THR A CA 1
ATOM 3742 C C . THR A 1 544 ? -35.085 2.494 25.976 1.00 95.50 544 THR A C 1
ATOM 3744 O O . THR A 1 544 ? -35.668 2.868 26.989 1.00 95.50 544 THR A O 1
ATOM 3747 N N . VAL A 1 545 ? -35.243 3.095 24.799 1.00 97.44 545 VAL A N 1
ATOM 3748 C CA . VAL A 1 545 ? -36.004 4.339 24.642 1.00 97.44 545 VAL A CA 1
ATOM 3749 C C . VAL A 1 545 ? -37.163 4.185 23.660 1.00 97.44 545 VAL A C 1
ATOM 3751 O O . VAL A 1 545 ? -37.029 3.543 22.615 1.00 97.44 545 VAL A O 1
ATOM 3754 N N . LEU A 1 546 ? -38.295 4.802 23.990 1.00 98.12 546 LEU A N 1
ATOM 3755 C CA . LEU A 1 546 ? -39.531 4.829 23.218 1.00 98.12 546 LEU A CA 1
ATOM 3756 C C . LEU A 1 546 ? -39.896 6.268 22.840 1.00 98.12 546 LEU A C 1
ATOM 3758 O O . LEU A 1 546 ? -39.909 7.173 23.676 1.00 98.12 546 LEU A O 1
ATOM 3762 N N . LEU A 1 547 ? -40.222 6.453 21.564 1.00 98.38 547 LEU A N 1
ATOM 3763 C CA . LEU A 1 547 ? -40.832 7.651 21.003 1.00 98.38 547 LEU A CA 1
ATOM 3764 C C . LEU A 1 547 ? -42.227 7.283 20.486 1.00 98.38 547 LEU A C 1
ATOM 3766 O O . LEU A 1 547 ? -42.331 6.558 19.495 1.00 98.38 547 LEU A O 1
ATOM 3770 N N . ASP A 1 548 ? -43.282 7.785 21.110 1.00 97.12 548 ASP A N 1
ATOM 3771 C CA . ASP A 1 548 ? -44.669 7.524 20.723 1.00 97.12 548 ASP A CA 1
ATOM 3772 C C . ASP A 1 548 ? -45.496 8.828 20.719 1.00 97.12 548 ASP A C 1
ATOM 3774 O O . ASP A 1 548 ? -44.945 9.929 20.706 1.00 97.12 548 ASP A O 1
ATOM 3778 N N . ASP A 1 549 ? -46.825 8.732 20.660 1.00 97.31 549 ASP A N 1
ATOM 3779 C CA . ASP A 1 549 ? -47.697 9.912 20.663 1.00 97.31 549 ASP A CA 1
ATOM 3780 C C . ASP A 1 549 ? -48.050 10.421 22.077 1.00 97.31 549 ASP A C 1
ATOM 3782 O O . ASP A 1 549 ? -48.757 11.430 22.191 1.00 97.31 549 ASP A O 1
ATOM 3786 N N . SER A 1 550 ? -47.549 9.803 23.160 1.00 94.88 550 SER A N 1
ATOM 3787 C CA . SER A 1 550 ? -47.799 10.269 24.535 1.00 94.88 550 SER A CA 1
ATOM 3788 C C . SER A 1 550 ? -47.297 11.707 24.738 1.00 94.88 550 SER A C 1
ATOM 3790 O O . SER A 1 550 ? -47.942 12.516 25.424 1.00 94.88 550 SER A O 1
ATOM 3792 N N . ILE A 1 551 ? -46.221 12.070 24.024 1.00 96.12 551 ILE A N 1
ATOM 3793 C CA . ILE A 1 551 ? -45.625 13.410 23.988 1.00 96.12 551 ILE A CA 1
ATOM 3794 C C . ILE A 1 551 ? -46.640 14.511 23.662 1.00 96.12 551 ILE A C 1
ATOM 3796 O O . ILE A 1 551 ? -46.482 15.635 24.133 1.00 96.12 551 ILE A O 1
ATOM 3800 N N . LEU A 1 552 ? -47.696 14.212 22.891 1.00 94.62 552 LEU A N 1
ATOM 3801 C CA . LEU A 1 552 ? -48.724 15.186 22.500 1.00 94.62 552 LEU A CA 1
ATOM 3802 C C . LEU A 1 552 ? -49.540 15.690 23.695 1.00 94.62 552 LEU A C 1
ATOM 3804 O O . LEU A 1 552 ? -50.173 16.742 23.616 1.00 94.62 552 LEU A O 1
ATOM 3808 N N . THR A 1 553 ? -49.528 14.934 24.791 1.00 93.62 553 THR A N 1
ATOM 3809 C CA . THR A 1 553 ? -50.221 15.261 26.043 1.00 93.62 553 THR A CA 1
ATOM 3810 C C . THR A 1 553 ? -49.264 15.620 27.182 1.00 93.62 553 THR A C 1
ATOM 3812 O O . THR A 1 553 ? -49.715 15.924 28.287 1.00 93.62 553 THR A O 1
ATOM 3815 N N . ALA A 1 554 ? -47.951 15.619 26.925 1.00 92.06 554 ALA A N 1
ATOM 3816 C CA . ALA A 1 554 ? -46.939 15.990 27.905 1.00 92.06 554 ALA A CA 1
ATOM 3817 C C . ALA A 1 554 ? -46.974 17.494 28.225 1.00 92.06 554 ALA A C 1
ATOM 3819 O O . ALA A 1 554 ? -47.476 18.312 27.454 1.00 92.06 554 ALA A O 1
ATOM 3820 N N . ALA A 1 555 ? -46.383 17.878 29.361 1.00 92.31 555 ALA A N 1
ATOM 3821 C CA . ALA A 1 555 ? -46.331 19.277 29.796 1.00 92.31 555 ALA A CA 1
ATOM 3822 C C . ALA A 1 555 ? -45.566 20.189 28.815 1.00 92.31 555 ALA A C 1
ATOM 3824 O O . ALA A 1 555 ? -45.920 21.356 28.666 1.00 92.31 555 ALA A O 1
ATOM 3825 N N . ASN A 1 556 ? -44.541 19.653 28.141 1.00 95.06 556 ASN A N 1
ATOM 3826 C CA . ASN A 1 556 ? -43.690 20.382 27.198 1.00 95.06 556 ASN A CA 1
ATOM 3827 C C . ASN A 1 556 ? -43.558 19.590 25.878 1.00 95.06 556 ASN A C 1
ATOM 3829 O O . ASN A 1 556 ? -42.514 18.978 25.636 1.00 95.06 556 ASN A O 1
ATOM 3833 N N . PRO A 1 557 ? -44.593 19.554 25.021 1.00 95.12 557 PRO A N 1
ATOM 3834 C CA . PRO A 1 557 ? -44.615 18.696 23.837 1.00 95.12 557 PRO A CA 1
ATOM 3835 C C . PRO A 1 557 ? -43.539 19.111 22.821 1.00 95.12 557 PRO A C 1
ATOM 3837 O O . PRO A 1 557 ? -43.622 20.179 22.216 1.00 95.12 557 PRO A O 1
ATOM 3840 N N . THR A 1 558 ? -42.538 18.250 22.611 1.00 97.00 558 THR A N 1
ATOM 3841 C CA . THR A 1 558 ? -41.452 18.463 21.638 1.00 97.00 558 THR A CA 1
ATOM 3842 C C . THR A 1 558 ? -41.110 17.156 20.935 1.00 97.00 558 THR A C 1
ATOM 3844 O O . THR A 1 558 ? -40.656 16.217 21.582 1.00 97.00 558 THR A O 1
ATOM 3847 N N . THR A 1 559 ? -41.254 17.109 19.608 1.00 97.19 559 THR A N 1
ATOM 3848 C CA . THR A 1 559 ? -40.826 15.967 18.771 1.00 97.19 559 THR A CA 1
ATOM 3849 C C . THR A 1 559 ? -39.514 16.220 18.017 1.00 97.19 559 THR A C 1
ATOM 3851 O O . THR A 1 559 ? -39.010 15.341 17.317 1.00 97.19 559 THR A O 1
ATOM 3854 N N . SER A 1 560 ? -38.933 17.412 18.186 1.00 96.31 560 SER A N 1
ATOM 3855 C CA . SER A 1 560 ? -37.599 17.782 17.703 1.00 96.31 560 SER A CA 1
ATOM 3856 C C . SER A 1 560 ? -36.570 17.596 18.816 1.00 96.31 560 SER A C 1
ATOM 3858 O O . SER A 1 560 ? -36.336 18.495 19.621 1.00 96.31 560 SER A O 1
ATOM 3860 N N . ILE A 1 561 ? -35.968 16.415 18.861 1.00 97.75 561 ILE A N 1
ATOM 3861 C CA . ILE A 1 561 ? -34.951 16.011 19.829 1.00 97.75 561 ILE A CA 1
ATOM 3862 C C . ILE A 1 561 ? -33.575 16.451 19.323 1.00 97.75 561 ILE A C 1
ATOM 3864 O O . ILE A 1 561 ? -33.228 16.255 18.158 1.00 97.75 561 ILE A O 1
ATOM 3868 N N . THR A 1 562 ? -32.767 17.035 20.200 1.00 96.69 562 THR A N 1
ATOM 3869 C CA . THR A 1 562 ? -31.396 17.460 19.900 1.00 96.69 562 THR A CA 1
ATOM 3870 C C . THR A 1 562 ? -30.409 16.669 20.748 1.00 96.69 562 THR A C 1
ATOM 3872 O O . THR A 1 562 ? -30.520 16.686 21.967 1.00 96.69 562 THR A O 1
ATOM 3875 N N . ILE A 1 563 ? -29.410 16.039 20.130 1.00 95.56 563 ILE A N 1
ATOM 3876 C CA . ILE A 1 563 ? -28.233 15.499 20.822 1.00 95.56 563 ILE A CA 1
ATOM 3877 C C . ILE A 1 563 ? -27.144 16.588 20.796 1.00 95.56 563 ILE A C 1
ATOM 3879 O O . ILE A 1 563 ? -26.627 16.916 19.716 1.00 95.56 563 ILE A O 1
ATOM 3883 N N . PRO A 1 564 ? -26.818 17.214 21.945 1.00 95.00 564 PRO A N 1
ATOM 3884 C CA . PRO A 1 564 ? -25.864 18.321 22.005 1.00 95.00 564 PRO A CA 1
ATOM 3885 C C . PRO A 1 564 ? -24.445 17.938 21.557 1.00 95.00 564 PRO A C 1
ATOM 3887 O O . PRO A 1 564 ? -24.065 16.770 21.537 1.00 95.00 564 PRO A O 1
ATOM 3890 N N . ALA A 1 565 ? -23.623 18.939 21.226 1.00 93.12 565 ALA A N 1
ATOM 3891 C CA . ALA A 1 565 ? -22.220 18.719 20.874 1.00 93.12 565 ALA A CA 1
ATOM 3892 C C . ALA A 1 565 ? -21.460 18.002 22.007 1.00 93.12 565 ALA A C 1
ATOM 3894 O O . ALA A 1 565 ? -21.590 18.367 23.174 1.00 93.12 565 ALA A O 1
ATOM 3895 N N . GLY A 1 566 ? -20.660 16.992 21.653 1.00 89.56 566 GLY A N 1
ATOM 3896 C CA . GLY A 1 566 ? -19.889 16.188 22.609 1.00 89.56 566 GLY A CA 1
ATOM 3897 C C . GLY A 1 566 ? -20.688 15.103 23.341 1.00 89.56 566 GLY A C 1
ATOM 3898 O O . GLY A 1 566 ? -20.084 14.306 24.050 1.00 89.56 566 GLY A O 1
ATOM 3899 N N . GLN A 1 567 ? -22.012 15.032 23.157 1.00 92.69 567 GLN A N 1
ATOM 3900 C CA . GLN A 1 567 ? -22.835 13.952 23.704 1.00 92.69 567 GLN A CA 1
ATOM 3901 C C . GLN A 1 567 ? -22.814 12.735 22.770 1.00 92.69 567 GLN A C 1
ATOM 3903 O O . GLN A 1 567 ? -23.013 12.856 21.556 1.00 92.69 567 GLN A O 1
ATOM 3908 N N . VAL A 1 568 ? -22.587 11.561 23.359 1.00 91.06 568 VAL A N 1
ATOM 3909 C CA . VAL A 1 568 ? -22.688 10.256 22.699 1.00 91.06 568 VAL A CA 1
ATOM 3910 C C . VAL A 1 568 ? -23.773 9.474 23.419 1.00 91.06 568 VAL A C 1
ATOM 3912 O O . VAL A 1 568 ? -23.635 9.183 24.605 1.00 91.06 568 VAL A O 1
ATOM 3915 N N . VAL A 1 569 ? -24.849 9.147 22.710 1.00 92.69 569 VAL A N 1
ATOM 3916 C CA . VAL A 1 569 ? -25.931 8.318 23.249 1.00 92.69 569 VAL A CA 1
ATOM 3917 C C . VAL A 1 569 ? -25.856 6.931 22.621 1.00 92.69 569 VAL A C 1
ATOM 3919 O O . VAL A 1 569 ? -25.643 6.785 21.417 1.00 92.69 569 VAL A O 1
ATOM 3922 N N . VAL A 1 570 ? -26.003 5.902 23.450 1.00 91.06 570 VAL A N 1
ATOM 3923 C CA . VAL A 1 570 ? -25.932 4.494 23.038 1.00 91.06 570 VAL A CA 1
ATOM 3924 C C . VAL A 1 570 ? -27.144 3.783 23.640 1.00 91.06 570 VAL A C 1
ATOM 3926 O O . VAL A 1 570 ? -27.002 3.129 24.666 1.00 91.06 570 VAL A O 1
ATOM 3929 N N . PRO A 1 571 ? -28.367 3.987 23.117 1.00 93.50 571 PRO A N 1
ATOM 3930 C CA . PRO A 1 571 ? -29.533 3.257 23.613 1.00 93.50 571 PRO A CA 1
ATOM 3931 C C . PRO A 1 571 ? -29.391 1.767 23.300 1.00 93.50 571 PRO A C 1
ATOM 3933 O O . PRO A 1 571 ? -28.846 1.421 22.258 1.00 93.50 571 PRO A O 1
ATOM 3936 N N . ASN A 1 572 ? -29.930 0.880 24.136 1.00 91.56 572 ASN A N 1
ATOM 3937 C CA . ASN A 1 572 ? -30.010 -0.544 23.786 1.00 91.56 572 ASN A CA 1
ATOM 3938 C C . ASN A 1 572 ? -30.875 -0.729 22.527 1.00 91.56 572 ASN A C 1
ATOM 3940 O O . ASN A 1 572 ? -30.436 -1.259 21.504 1.00 91.56 572 ASN A O 1
ATOM 3944 N N . VAL A 1 573 ? -32.096 -0.191 22.576 1.00 92.75 573 VAL A N 1
ATOM 3945 C CA . VAL A 1 573 ? -32.993 -0.086 21.424 1.00 92.75 573 VAL A CA 1
ATOM 3946 C C . VAL A 1 573 ? -33.675 1.279 21.444 1.00 92.75 573 VAL A C 1
ATOM 3948 O O . VAL A 1 573 ? -34.227 1.682 22.466 1.00 92.75 573 VAL A O 1
ATOM 3951 N N . LEU A 1 574 ? -33.660 1.973 20.308 1.00 95.31 574 LEU A N 1
ATOM 3952 C CA . LEU A 1 574 ? -34.523 3.114 20.020 1.00 95.31 574 LEU A CA 1
ATOM 3953 C C . LEU A 1 574 ? -35.764 2.615 19.283 1.00 95.31 574 LEU A C 1
ATOM 3955 O O . LEU A 1 574 ? -35.672 2.184 18.135 1.00 95.31 574 LEU A O 1
ATOM 3959 N N . THR A 1 575 ? -36.925 2.692 19.927 1.00 97.38 575 THR A N 1
ATOM 3960 C CA . THR A 1 575 ? -38.213 2.375 19.306 1.00 97.38 575 THR A CA 1
ATOM 3961 C C . THR A 1 575 ? -38.967 3.659 18.985 1.00 97.38 575 THR A C 1
ATOM 3963 O O . THR A 1 575 ? -39.130 4.510 19.852 1.00 97.38 575 THR A O 1
ATOM 3966 N N . ASN A 1 576 ? -39.458 3.807 17.755 1.00 98.06 576 ASN A N 1
ATOM 3967 C CA . ASN A 1 576 ? -40.435 4.836 17.412 1.00 98.06 576 ASN A CA 1
ATOM 3968 C C . ASN A 1 576 ? -41.755 4.195 16.967 1.00 98.06 576 ASN A C 1
ATOM 3970 O O . ASN A 1 576 ? -41.840 3.612 15.883 1.00 98.06 576 ASN A O 1
ATOM 3974 N N . ASP A 1 577 ? -42.784 4.350 17.793 1.00 97.81 577 ASP A N 1
ATOM 3975 C CA . ASP A 1 577 ? -44.150 3.882 17.555 1.00 97.81 577 ASP A CA 1
ATOM 3976 C C . ASP A 1 577 ? -45.147 5.048 17.577 1.00 97.81 577 ASP A C 1
ATOM 3978 O O . ASP A 1 577 ? -46.141 5.056 18.293 1.00 97.81 577 ASP A O 1
ATOM 3982 N N . SER A 1 578 ? -44.834 6.100 16.819 1.00 97.62 578 SER A N 1
ATOM 3983 C CA . SER A 1 578 ? -45.656 7.308 16.751 1.00 97.62 578 SER A CA 1
ATOM 3984 C C . SER A 1 578 ? -46.420 7.425 15.430 1.00 97.62 578 SER A C 1
ATOM 3986 O O . SER A 1 578 ? -45.953 7.005 14.363 1.00 97.62 578 SER A O 1
ATOM 3988 N N . THR A 1 579 ? -47.578 8.080 15.468 1.00 97.69 579 THR A N 1
ATOM 3989 C CA . THR A 1 579 ? -48.247 8.638 14.281 1.00 97.69 579 THR A CA 1
ATOM 3990 C C . THR A 1 579 ? -47.815 10.085 14.010 1.00 97.69 579 THR A C 1
ATOM 3992 O O . THR A 1 579 ? -47.969 10.583 12.894 1.00 97.69 579 THR A O 1
ATOM 3995 N N . THR A 1 580 ? -47.150 10.720 14.978 1.00 96.62 580 THR A N 1
ATOM 3996 C CA . THR A 1 580 ? -46.505 12.035 14.853 1.00 96.62 580 THR A CA 1
ATOM 3997 C C . THR A 1 580 ? -45.055 11.926 14.388 1.00 96.62 580 THR A C 1
ATOM 3999 O O . THR A 1 580 ? -44.318 11.040 14.820 1.00 96.62 580 THR A O 1
ATOM 4002 N N . ASN A 1 581 ? -44.606 12.851 13.537 1.00 97.62 581 ASN A N 1
ATOM 4003 C CA . ASN A 1 581 ? -43.216 12.882 13.084 1.00 97.62 581 ASN A CA 1
ATOM 4004 C C . ASN A 1 581 ? -42.256 13.286 14.209 1.00 97.62 581 ASN A C 1
ATOM 4006 O O . ASN A 1 581 ? -42.477 14.289 14.893 1.00 97.62 581 ASN A O 1
ATOM 4010 N N . TYR A 1 582 ? -41.145 12.559 14.308 1.00 98.19 582 TYR A N 1
ATOM 4011 C CA . TYR A 1 582 ? -40.015 12.890 15.173 1.00 98.19 582 TYR A CA 1
ATOM 4012 C C . TYR A 1 582 ? -38.793 13.274 14.348 1.00 98.19 582 TYR A C 1
ATOM 4014 O O . TYR A 1 582 ? -38.570 12.749 13.257 1.00 98.19 582 TYR A O 1
ATOM 4022 N N . THR A 1 583 ? -37.975 14.174 14.884 1.00 95.94 583 THR A N 1
ATOM 4023 C CA . THR A 1 583 ? -36.646 14.487 14.351 1.00 95.94 583 THR A CA 1
ATOM 4024 C C . THR A 1 583 ? -35.623 14.392 15.470 1.00 95.94 583 THR A C 1
ATOM 4026 O O . THR A 1 583 ? -35.798 15.034 16.496 1.00 95.94 583 THR A O 1
ATOM 4029 N N . ILE A 1 584 ? -34.548 13.636 15.263 1.00 95.62 584 ILE A N 1
ATOM 4030 C CA . ILE A 1 584 ? -33.367 13.611 16.127 1.00 95.62 584 ILE A CA 1
ATOM 4031 C C . ILE A 1 584 ? -32.235 14.299 15.367 1.00 95.62 584 ILE A C 1
ATOM 4033 O O . ILE A 1 584 ? -31.776 13.793 14.347 1.00 95.62 584 ILE A O 1
ATOM 4037 N N . GLY A 1 585 ? -31.799 15.464 15.832 1.00 92.62 585 GLY A N 1
ATOM 4038 C CA . GLY A 1 585 ? -30.720 16.245 15.226 1.00 92.62 585 GLY A CA 1
ATOM 4039 C C . GLY A 1 585 ? -29.637 16.624 16.229 1.00 92.62 585 GLY A C 1
ATOM 4040 O O . GLY A 1 585 ? -29.585 16.100 17.337 1.00 92.62 585 GLY A O 1
ATOM 4041 N N . GLY A 1 586 ? -28.779 17.567 15.848 1.00 92.25 586 GLY A N 1
ATOM 4042 C CA . GLY A 1 586 ? -27.714 18.090 16.707 1.00 92.25 586 GLY A CA 1
ATOM 4043 C C . GLY A 1 586 ? -26.326 17.543 16.376 1.00 92.25 586 GLY A C 1
ATOM 4044 O O . GLY A 1 586 ? -26.167 16.627 15.569 1.00 92.25 586 GLY A O 1
ATOM 4045 N N . ALA A 1 587 ? -25.313 18.166 16.982 1.00 89.75 587 ALA A N 1
ATOM 4046 C CA . ALA A 1 587 ? -23.898 17.927 16.692 1.00 89.75 587 ALA A CA 1
ATOM 4047 C C . ALA A 1 587 ? -23.288 16.725 17.440 1.00 89.75 587 ALA A C 1
ATOM 4049 O O . ALA A 1 587 ? -22.120 16.415 17.213 1.00 89.75 587 ALA A O 1
ATOM 4050 N N . GLY A 1 588 ? -24.034 16.086 18.348 1.00 90.75 588 GLY A N 1
ATOM 4051 C CA . GLY A 1 588 ? -23.635 14.817 18.964 1.00 90.75 588 GLY A CA 1
ATOM 4052 C C . GLY A 1 588 ? -23.839 13.617 18.034 1.00 90.75 588 GLY A C 1
ATOM 4053 O O . GLY A 1 588 ? -23.879 13.780 16.811 1.00 90.75 588 GLY A O 1
ATOM 4054 N N . LYS A 1 589 ? -23.929 12.406 18.605 1.00 88.12 589 LYS A N 1
ATOM 4055 C CA . LYS A 1 589 ? -24.130 11.172 17.822 1.00 88.12 589 LYS A CA 1
ATOM 4056 C C . LYS A 1 589 ? -24.877 10.053 18.557 1.00 88.12 589 LYS A C 1
ATOM 4058 O O . LYS A 1 589 ? -24.788 9.957 19.782 1.00 88.12 589 LYS A O 1
ATOM 4063 N N . ILE A 1 590 ? -25.533 9.178 17.784 1.00 88.69 590 ILE A N 1
ATOM 4064 C CA . ILE A 1 590 ? -25.996 7.847 18.222 1.00 88.69 590 ILE A CA 1
ATOM 4065 C C . ILE A 1 590 ? -24.941 6.813 17.812 1.00 88.69 590 ILE A C 1
ATOM 4067 O O . ILE A 1 590 ? -24.572 6.753 16.637 1.00 88.69 590 ILE A O 1
ATOM 4071 N N . SER A 1 591 ? -24.456 6.019 18.768 1.00 85.81 591 SER A N 1
ATOM 4072 C CA . SER A 1 591 ? -23.256 5.186 18.601 1.00 85.81 591 SER A CA 1
ATOM 4073 C C . SER A 1 591 ? -23.387 3.791 19.222 1.00 85.81 591 SER A C 1
ATOM 4075 O O . SER A 1 591 ? -24.454 3.427 19.717 1.00 85.81 591 SER A O 1
ATOM 4077 N N . GLY A 1 592 ? -22.298 3.016 19.206 1.00 81.56 592 GLY A N 1
ATOM 4078 C CA . GLY A 1 592 ? -22.168 1.723 19.889 1.00 81.56 592 GLY A CA 1
ATOM 4079 C C . GLY A 1 592 ? -23.135 0.644 19.389 1.00 81.56 592 GLY A C 1
ATOM 4080 O O . GLY A 1 592 ? -23.573 0.667 18.244 1.00 81.56 592 GLY A O 1
ATOM 4081 N N . GLY A 1 593 ? -23.498 -0.309 20.249 1.00 79.62 593 GLY A N 1
ATOM 4082 C CA . GLY A 1 593 ? -24.390 -1.429 19.910 1.00 79.62 593 GLY A CA 1
ATOM 4083 C C . GLY A 1 593 ? -25.871 -1.081 19.683 1.00 79.62 593 GLY A C 1
ATOM 4084 O O . GLY A 1 593 ? -26.697 -1.995 19.643 1.00 79.62 593 GLY A O 1
ATOM 4085 N N . ALA A 1 594 ? -26.229 0.201 19.559 1.00 87.81 594 ALA A N 1
ATOM 4086 C CA . ALA A 1 594 ? -27.619 0.637 19.491 1.00 87.81 594 ALA A CA 1
ATOM 4087 C C . ALA A 1 594 ? -28.383 0.042 18.303 1.00 87.81 594 ALA A C 1
ATOM 4089 O O . ALA A 1 594 ? -27.867 -0.023 17.188 1.00 87.81 594 ALA A O 1
ATOM 4090 N N . SER A 1 595 ? -29.633 -0.365 18.540 1.00 88.69 595 SER A N 1
ATOM 4091 C CA . SER A 1 595 ? -30.561 -0.833 17.499 1.00 88.69 595 SER A CA 1
ATOM 4092 C C . SER A 1 595 ? -31.735 0.132 17.312 1.00 88.69 595 SER A C 1
ATOM 4094 O O . SER A 1 595 ? -32.128 0.829 18.245 1.00 88.69 595 SER A O 1
ATOM 4096 N N . LEU A 1 596 ? -32.330 0.149 16.118 1.00 92.25 596 LEU A N 1
ATOM 4097 C CA . LEU A 1 596 ? -33.481 0.985 15.768 1.00 92.25 596 LEU A CA 1
ATOM 4098 C C . LEU A 1 596 ? -34.682 0.125 15.358 1.00 92.25 596 LEU A C 1
ATOM 4100 O O . LEU A 1 596 ? -34.573 -0.742 14.491 1.00 92.25 596 LEU A O 1
ATOM 4104 N N . VAL A 1 597 ? -35.850 0.421 15.924 1.00 95.31 597 VAL A N 1
ATOM 4105 C CA . VAL A 1 597 ? -37.127 -0.212 15.582 1.00 95.31 597 VAL A CA 1
ATOM 4106 C C . VAL A 1 597 ? -38.177 0.867 15.300 1.00 95.31 597 VAL A C 1
ATOM 4108 O O . VAL A 1 597 ? -38.544 1.645 16.174 1.00 95.31 597 VAL A O 1
ATOM 4111 N N . LYS A 1 598 ? -38.688 0.931 14.071 1.00 96.62 598 LYS A N 1
ATOM 4112 C CA . LYS A 1 598 ? -39.736 1.869 13.644 1.00 96.62 598 LYS A CA 1
ATOM 4113 C C . LYS A 1 598 ? -41.043 1.111 13.407 1.00 96.62 598 LYS A C 1
ATOM 4115 O O . LYS A 1 598 ? -41.123 0.328 12.467 1.00 96.62 598 LYS A O 1
ATOM 4120 N N . LEU A 1 599 ? -42.056 1.345 14.238 1.00 97.56 599 LEU A N 1
ATOM 4121 C CA . LEU A 1 599 ? -43.357 0.652 14.197 1.00 97.56 599 LEU A CA 1
ATOM 4122 C C . LEU A 1 599 ? -44.524 1.573 13.835 1.00 97.56 599 LEU A C 1
ATOM 4124 O O . LEU A 1 599 ? -45.501 1.110 13.253 1.00 97.56 599 LEU A O 1
ATOM 4128 N N . GLY A 1 600 ? -44.403 2.869 14.125 1.00 96.94 600 GLY A N 1
ATOM 4129 C CA . GLY A 1 600 ? -45.477 3.830 13.894 1.00 96.94 600 GLY A CA 1
ATOM 4130 C C . GLY A 1 600 ? -45.610 4.236 12.425 1.00 96.94 600 GLY A C 1
ATOM 4131 O O . GLY A 1 600 ? -44.665 4.112 11.643 1.00 96.94 600 GLY A O 1
ATOM 4132 N N . SER A 1 601 ? -46.759 4.786 12.036 1.00 97.19 601 SER A N 1
ATOM 4133 C CA . SER A 1 601 ? -47.034 5.192 10.643 1.00 97.19 601 SER A CA 1
ATOM 4134 C C . SER A 1 601 ? -46.341 6.492 10.205 1.00 97.19 601 SER A C 1
ATOM 4136 O O . SER A 1 601 ? -46.317 6.798 9.013 1.00 97.19 601 SER A O 1
ATOM 4138 N N . SER A 1 602 ? -45.760 7.240 11.146 1.00 97.62 602 SER A N 1
ATOM 4139 C CA . SER A 1 602 ? -45.078 8.520 10.915 1.00 97.62 602 SER A CA 1
ATOM 4140 C C . SER A 1 602 ? -43.686 8.397 10.280 1.00 97.62 602 SER A C 1
ATOM 4142 O O . SER A 1 602 ? -43.168 7.294 10.073 1.00 97.62 602 SER A O 1
ATOM 4144 N N . THR A 1 603 ? -43.032 9.543 10.073 1.00 97.50 603 THR A N 1
ATOM 4145 C CA . THR A 1 603 ? -41.603 9.638 9.757 1.00 97.50 603 THR A CA 1
ATOM 4146 C C . THR A 1 603 ? -40.757 9.890 11.013 1.00 97.50 603 THR A C 1
ATOM 4148 O O . THR A 1 603 ? -40.965 10.876 11.723 1.00 97.50 603 THR A O 1
ATOM 4151 N N . LEU A 1 604 ? -39.732 9.059 11.233 1.00 96.44 604 LEU A N 1
ATOM 4152 C CA . LEU A 1 604 ? -38.605 9.352 12.126 1.00 96.44 604 LEU A CA 1
ATOM 4153 C C . LEU A 1 604 ? -37.439 9.899 11.298 1.00 96.44 604 LEU A C 1
ATOM 4155 O O . LEU A 1 604 ? -36.890 9.189 10.460 1.00 96.44 604 LEU A O 1
ATOM 4159 N N . THR A 1 605 ? -37.041 11.141 11.545 1.00 93.94 605 THR A N 1
ATOM 4160 C CA . THR A 1 605 ? -35.917 11.783 10.854 1.00 93.94 605 THR A CA 1
ATOM 4161 C C . THR A 1 605 ? -34.660 11.756 11.722 1.00 93.94 605 THR A C 1
ATOM 4163 O O . THR A 1 605 ? -34.671 12.312 12.816 1.00 93.94 605 THR A O 1
ATOM 4166 N N . LEU A 1 606 ? -33.564 11.170 11.241 1.00 91.38 606 LEU A N 1
ATOM 4167 C CA . LEU A 1 606 ? -32.241 11.228 11.868 1.00 91.38 606 LEU A CA 1
ATOM 4168 C C . LEU A 1 606 ? -31.357 12.222 11.103 1.00 91.38 606 LEU A C 1
ATOM 4170 O O . LEU A 1 606 ? -30.952 11.976 9.968 1.00 91.38 606 LEU A O 1
ATOM 4174 N N . SER A 1 607 ? -31.056 13.346 11.743 1.00 88.00 607 SER A N 1
ATOM 4175 C CA . SER A 1 607 ? -30.269 14.469 11.215 1.00 88.00 607 SER A CA 1
ATOM 4176 C C . SER A 1 607 ? -28.972 14.710 12.001 1.00 88.00 607 SER A C 1
ATOM 4178 O O . SER A 1 607 ? -28.451 15.823 12.037 1.00 88.00 607 SER A O 1
ATOM 4180 N N . THR A 1 608 ? -28.484 13.685 12.697 1.00 84.25 608 THR A N 1
ATOM 4181 C CA . THR A 1 608 ? -27.247 13.696 13.491 1.00 84.25 608 THR A CA 1
ATOM 4182 C C . THR A 1 608 ? -26.221 12.716 12.900 1.00 84.25 608 THR A C 1
ATOM 4184 O O . THR A 1 608 ? -26.516 12.026 11.920 1.00 84.25 608 THR A O 1
ATOM 4187 N N . THR A 1 609 ? -25.014 12.640 13.468 1.00 80.38 609 THR A N 1
ATOM 4188 C CA . THR A 1 609 ? -24.062 11.577 13.103 1.00 80.38 609 THR A CA 1
ATOM 4189 C C . THR A 1 609 ? -24.533 10.255 13.711 1.00 80.38 609 THR A C 1
ATOM 4191 O O . THR A 1 609 ? -24.880 10.208 14.888 1.00 80.38 609 THR A O 1
ATOM 4194 N N . ASN A 1 610 ? -24.538 9.179 12.925 1.00 79.94 610 ASN A N 1
ATOM 4195 C CA . ASN A 1 610 ? -24.910 7.843 13.389 1.00 79.94 610 ASN A CA 1
ATOM 4196 C C . ASN A 1 610 ? -23.813 6.858 12.982 1.00 79.94 610 ASN A C 1
ATOM 4198 O O . ASN A 1 610 ? -23.502 6.751 11.796 1.00 79.94 610 ASN A O 1
ATOM 4202 N N . ASP A 1 611 ? -23.214 6.183 13.961 1.00 77.56 611 ASP A N 1
ATOM 4203 C CA . ASP A 1 611 ? -22.173 5.162 13.765 1.00 77.56 611 ASP A CA 1
ATOM 4204 C C . ASP A 1 611 ? -22.451 3.877 14.571 1.00 77.56 611 ASP A C 1
ATOM 4206 O O . ASP A 1 611 ? -21.568 3.043 14.744 1.00 77.56 611 ASP A O 1
ATOM 4210 N N . PHE A 1 612 ? -23.690 3.689 15.037 1.00 81.12 612 PHE A N 1
ATOM 4211 C CA . PHE A 1 612 ? -24.105 2.491 15.768 1.00 81.12 612 PHE A CA 1
ATOM 4212 C C . PHE A 1 612 ? -24.082 1.213 14.910 1.00 81.12 612 PHE A C 1
ATOM 4214 O O . PHE A 1 612 ? -24.265 1.259 13.697 1.00 81.12 612 PHE A O 1
ATOM 4221 N N . THR A 1 613 ? -23.904 0.049 15.537 1.00 77.38 613 THR A N 1
ATOM 4222 C CA . THR A 1 613 ? -23.671 -1.251 14.874 1.00 77.38 613 THR A CA 1
ATOM 4223 C C . THR A 1 613 ? -24.823 -2.254 15.013 1.00 77.38 613 THR A C 1
ATOM 4225 O O . THR A 1 613 ? -24.745 -3.360 14.471 1.00 77.38 613 THR A O 1
ATOM 4228 N N . GLY A 1 614 ? -25.891 -1.900 15.735 1.00 80.88 614 GLY A N 1
ATOM 4229 C CA . GLY A 1 614 ? -27.051 -2.765 15.949 1.00 80.88 614 GLY A CA 1
ATOM 4230 C C . GLY A 1 614 ? -28.001 -2.862 14.748 1.00 80.88 614 GLY A C 1
ATOM 4231 O O . GLY A 1 614 ? -27.765 -2.314 13.671 1.00 80.88 614 GLY A O 1
ATOM 4232 N N . ASN A 1 615 ? -29.093 -3.607 14.929 1.00 85.56 615 ASN A N 1
ATOM 4233 C CA . ASN A 1 615 ? -30.060 -3.890 13.864 1.00 85.56 615 ASN A CA 1
ATOM 4234 C C . ASN A 1 615 ? -30.978 -2.693 13.591 1.00 85.56 615 ASN A C 1
ATOM 4236 O O . ASN A 1 615 ? -31.324 -1.950 14.510 1.00 85.56 615 ASN A O 1
ATOM 4240 N N . VAL A 1 616 ? -31.467 -2.575 12.353 1.00 89.31 616 VAL A N 1
ATOM 4241 C CA . VAL A 1 616 ? -32.502 -1.602 11.978 1.00 89.31 616 VAL A CA 1
ATOM 4242 C C . VAL A 1 616 ? -33.716 -2.314 11.401 1.00 89.31 616 VAL A C 1
ATOM 4244 O O . VAL A 1 616 ? -33.635 -2.985 10.376 1.00 89.31 616 VAL A O 1
ATOM 4247 N N . THR A 1 617 ? -34.867 -2.147 12.046 1.00 92.81 617 THR A N 1
ATOM 4248 C CA . THR A 1 617 ? -36.153 -2.692 11.595 1.00 92.81 617 THR A CA 1
ATOM 4249 C C . THR A 1 617 ? -37.145 -1.564 11.351 1.00 92.81 617 THR A C 1
ATOM 4251 O O . THR A 1 617 ? -37.467 -0.813 12.266 1.00 92.81 617 THR A O 1
ATOM 4254 N N . ILE A 1 618 ? -37.670 -1.466 10.132 1.00 95.31 618 ILE A N 1
ATOM 4255 C CA . ILE A 1 618 ? -38.726 -0.531 9.743 1.00 95.31 618 ILE A CA 1
ATOM 4256 C C . ILE A 1 618 ? -39.992 -1.333 9.443 1.00 95.31 618 ILE A C 1
ATOM 4258 O O . ILE A 1 618 ? -40.177 -1.843 8.341 1.00 95.31 618 ILE A O 1
ATOM 4262 N N . GLY A 1 619 ? -40.842 -1.480 10.456 1.00 96.31 619 GLY A N 1
ATOM 4263 C CA . GLY A 1 619 ? -42.113 -2.197 10.397 1.00 96.31 619 GLY A CA 1
ATOM 4264 C C . GLY A 1 619 ? -43.258 -1.390 9.777 1.00 96.31 619 GLY A C 1
ATOM 4265 O O . GLY A 1 619 ? -44.106 -1.976 9.109 1.00 96.31 619 GLY A O 1
ATOM 4266 N N . ALA A 1 620 ? -43.276 -0.064 9.951 1.00 96.50 620 ALA A N 1
ATOM 4267 C CA . ALA A 1 620 ? -44.235 0.834 9.298 1.00 96.50 620 ALA A CA 1
ATOM 4268 C C . ALA A 1 620 ? -43.688 2.266 9.163 1.00 96.50 620 ALA A C 1
ATOM 4270 O O . ALA A 1 620 ? -42.640 2.602 9.719 1.00 96.50 620 ALA A O 1
ATOM 4271 N N . GLY A 1 621 ? -44.409 3.111 8.419 1.00 97.25 621 GLY A N 1
ATOM 4272 C CA . GLY A 1 621 ? -44.059 4.520 8.236 1.00 97.25 621 GLY A CA 1
ATOM 4273 C C . GLY A 1 621 ? -42.736 4.707 7.496 1.00 97.25 621 GLY A C 1
ATOM 4274 O O . GLY A 1 621 ? -42.412 3.942 6.583 1.00 97.25 621 GLY A O 1
ATOM 4275 N N . ALA A 1 622 ? -41.975 5.733 7.880 1.00 95.94 622 ALA A N 1
ATOM 4276 C CA . ALA A 1 622 ? -40.686 6.033 7.268 1.00 95.94 622 ALA A CA 1
ATOM 4277 C C . ALA A 1 622 ? -39.571 6.298 8.289 1.00 95.94 622 ALA A C 1
ATOM 4279 O O . ALA A 1 622 ? -39.791 6.913 9.333 1.00 95.94 622 ALA A O 1
ATOM 4280 N N . VAL A 1 623 ? -38.346 5.897 7.948 1.00 94.00 623 VAL A N 1
ATOM 4281 C CA . VAL A 1 623 ? -37.115 6.448 8.533 1.00 94.00 623 VAL A CA 1
ATOM 4282 C C . VAL A 1 623 ? -36.449 7.317 7.478 1.00 94.00 623 VAL A C 1
ATOM 4284 O O . VAL A 1 623 ? -36.205 6.859 6.364 1.00 94.00 623 VAL A O 1
ATOM 4287 N N . GLN A 1 624 ? -36.158 8.569 7.816 1.00 91.88 624 GLN A N 1
ATOM 4288 C CA . GLN A 1 624 ? -35.477 9.518 6.945 1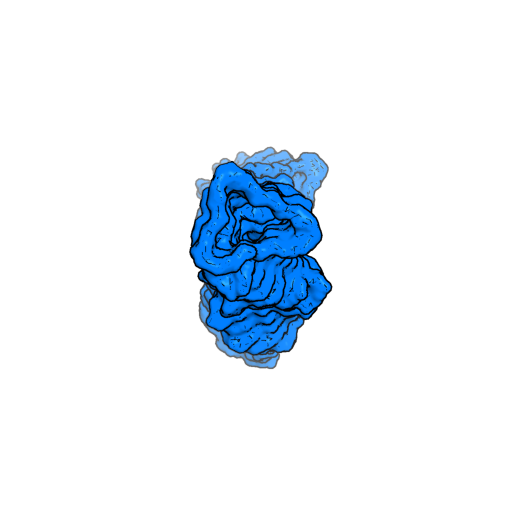.00 91.88 624 GLN A CA 1
ATOM 4289 C C . GLN A 1 624 ? -34.108 9.877 7.520 1.00 91.88 624 GLN A C 1
ATOM 4291 O O . GLN A 1 624 ? -34.021 10.319 8.658 1.00 91.88 624 GLN A O 1
ATOM 4296 N N . ILE A 1 625 ? -33.042 9.747 6.733 1.00 85.25 625 ILE A N 1
ATOM 4297 C CA . ILE A 1 625 ? -31.682 10.113 7.140 1.00 85.25 625 ILE A CA 1
ATOM 4298 C C . ILE A 1 625 ? -31.240 11.373 6.390 1.00 85.25 625 ILE A C 1
ATOM 4300 O O . ILE A 1 625 ? -31.152 11.373 5.160 1.00 85.25 625 ILE A O 1
ATOM 4304 N N . ASN A 1 626 ? -30.951 12.435 7.143 1.00 76.69 626 ASN A N 1
ATOM 4305 C CA . ASN A 1 626 ? -30.561 13.757 6.652 1.00 76.69 626 ASN A CA 1
ATOM 4306 C C . ASN A 1 626 ? -29.194 14.158 7.253 1.00 76.69 626 ASN A C 1
ATOM 4308 O O . ASN A 1 626 ? -29.136 14.958 8.181 1.00 76.69 626 ASN A O 1
ATOM 4312 N N . GLY A 1 627 ? -28.080 13.604 6.764 1.00 60.81 627 GLY A N 1
ATOM 4313 C CA . GLY A 1 627 ? -26.745 13.877 7.325 1.00 60.81 627 GLY A CA 1
ATOM 4314 C C . GLY A 1 627 ? -25.583 13.547 6.382 1.00 60.81 627 GLY A C 1
ATOM 4315 O O . GLY A 1 627 ? -25.785 12.996 5.303 1.00 60.81 627 GLY A O 1
ATOM 4316 N N . VAL A 1 628 ? -24.355 13.897 6.786 1.00 50.50 628 VAL A N 1
ATOM 4317 C CA . VAL A 1 628 ? -23.121 13.572 6.044 1.00 50.50 628 VAL A CA 1
ATOM 4318 C C . VAL A 1 628 ? -22.813 12.085 6.220 1.00 50.50 628 VAL A C 1
ATOM 4320 O O . VAL A 1 628 ? -22.385 11.670 7.297 1.00 50.50 628 VAL A O 1
ATOM 4323 N N . LEU A 1 629 ? -22.991 11.277 5.171 1.00 51.88 629 LEU A N 1
ATOM 4324 C CA . LEU A 1 629 ? -22.517 9.891 5.181 1.00 51.88 629 LEU A CA 1
ATOM 4325 C C . LEU A 1 629 ? -20.998 9.927 5.050 1.00 51.88 629 LEU A C 1
ATOM 4327 O O . LEU A 1 629 ? -20.485 10.249 3.972 1.00 51.88 629 LEU A O 1
ATOM 4331 N N . LYS A 1 630 ? -20.259 9.650 6.131 1.00 46.94 630 LYS A N 1
ATOM 4332 C CA . LYS A 1 630 ? -18.814 9.438 5.994 1.00 46.94 630 LYS A CA 1
ATOM 4333 C C . LYS A 1 630 ? -18.606 8.225 5.074 1.00 46.94 630 LYS A C 1
ATOM 4335 O O . LYS A 1 630 ? -19.323 7.244 5.238 1.00 46.94 630 LYS A O 1
ATOM 4340 N N . PRO A 1 631 ? -17.614 8.240 4.166 1.00 41.06 631 PRO A N 1
ATOM 4341 C CA . PRO A 1 631 ? -17.325 7.130 3.245 1.00 41.06 631 PRO A CA 1
ATOM 4342 C C . PRO A 1 631 ? -17.100 5.754 3.905 1.00 41.06 631 PRO A C 1
ATOM 4344 O O . PRO A 1 631 ? -17.027 4.751 3.206 1.00 41.06 631 PRO A O 1
ATOM 4347 N N . THR A 1 632 ? -16.980 5.706 5.234 1.00 42.19 632 THR A N 1
ATOM 4348 C CA . THR A 1 632 ? -16.750 4.508 6.049 1.00 42.19 632 THR A CA 1
ATOM 4349 C C . THR A 1 632 ? -17.807 4.283 7.141 1.00 42.19 632 THR A C 1
ATOM 4351 O O . THR A 1 632 ? -17.674 3.337 7.909 1.00 42.19 632 THR A O 1
ATOM 4354 N N . ALA A 1 633 ? -18.849 5.120 7.232 1.00 44.25 633 ALA A N 1
ATOM 4355 C CA . ALA A 1 633 ? -19.914 4.986 8.229 1.00 44.25 633 ALA A CA 1
ATOM 4356 C C . ALA A 1 633 ? -21.264 4.752 7.543 1.00 44.25 633 ALA A C 1
ATOM 4358 O O . ALA A 1 633 ? -21.636 5.472 6.614 1.00 44.25 633 ALA A O 1
ATOM 4359 N N . SER A 1 634 ? -22.011 3.752 8.010 1.00 50.19 634 SER A N 1
ATOM 4360 C CA . SER A 1 634 ? -23.360 3.489 7.514 1.00 50.19 634 SER A CA 1
ATOM 4361 C C . SER A 1 634 ? -24.363 4.476 8.129 1.00 50.19 634 SER A C 1
ATOM 4363 O O . SER A 1 634 ? -24.442 4.551 9.354 1.00 50.19 634 SER A O 1
ATOM 4365 N N . PRO A 1 635 ? -25.192 5.177 7.330 1.00 49.50 635 PRO A N 1
ATOM 4366 C CA . PRO A 1 635 ? -26.301 5.987 7.851 1.00 49.50 635 PRO A CA 1
ATOM 4367 C C . PRO A 1 635 ? -27.370 5.224 8.631 1.00 49.50 635 PRO A C 1
ATOM 4369 O O . PRO A 1 635 ? -28.197 5.852 9.289 1.00 49.50 635 PRO A O 1
ATOM 4372 N N . VAL A 1 636 ? -27.424 3.901 8.465 1.00 58.31 636 VAL A N 1
ATOM 4373 C CA . VAL A 1 636 ? -28.535 3.036 8.898 1.00 58.31 636 VAL A CA 1
ATOM 4374 C C . VAL A 1 636 ? -28.009 1.885 9.761 1.00 58.31 636 VAL A C 1
ATOM 4376 O O . VAL A 1 636 ? -28.576 0.802 9.771 1.00 58.31 636 VAL A O 1
ATOM 4379 N N . GLY A 1 637 ? -26.895 2.089 10.464 1.00 53.56 637 GLY A N 1
ATOM 4380 C CA . GLY A 1 637 ? -26.224 1.020 11.202 1.00 53.56 637 GLY A CA 1
ATOM 4381 C C . GLY A 1 637 ? -25.400 0.081 10.309 1.00 53.56 637 GLY A C 1
ATOM 4382 O O . GLY A 1 637 ? -25.658 -0.055 9.112 1.00 53.56 637 GLY A O 1
ATOM 4383 N N . THR A 1 638 ? -24.308 -0.456 10.855 1.00 51.91 638 THR A N 1
ATOM 4384 C CA . THR A 1 638 ? -23.120 -0.946 10.117 1.00 51.91 638 THR A CA 1
ATOM 4385 C C . THR A 1 638 ? -23.236 -2.296 9.380 1.00 51.91 638 THR A C 1
ATOM 4387 O O . THR A 1 638 ? -24.230 -3.013 9.450 1.00 51.91 638 THR A O 1
ATOM 4390 N N . THR A 1 639 ? -22.130 -2.647 8.707 1.00 48.91 639 THR A N 1
ATOM 4391 C CA . THR A 1 639 ? -21.740 -3.882 7.991 1.00 48.91 639 THR A CA 1
ATOM 4392 C C . THR A 1 639 ? -22.037 -5.227 8.676 1.00 48.91 639 THR A C 1
ATOM 4394 O O . THR A 1 639 ? -21.980 -6.247 7.993 1.00 48.91 639 THR A O 1
ATOM 4397 N N . ASN A 1 640 ? -22.361 -5.251 9.977 1.00 53.22 640 ASN A N 1
ATOM 4398 C CA . ASN A 1 640 ? -22.588 -6.470 10.777 1.00 53.22 640 ASN A CA 1
ATOM 4399 C C . ASN A 1 640 ? -24.001 -6.563 11.411 1.00 53.22 640 ASN A C 1
ATOM 4401 O O . ASN A 1 640 ? -24.283 -7.523 12.147 1.00 53.22 640 ASN A O 1
ATOM 4405 N N . GLY A 1 641 ? -24.866 -5.572 11.163 1.00 63.00 641 GLY A N 1
ATOM 4406 C CA . GLY A 1 641 ? -26.274 -5.539 11.576 1.00 63.00 641 GLY A CA 1
ATOM 4407 C C . GLY A 1 641 ? -27.224 -5.963 10.449 1.00 63.00 641 GLY A C 1
ATOM 4408 O O . GLY A 1 641 ? -26.843 -6.038 9.283 1.00 63.00 641 GLY A O 1
ATOM 4409 N N . THR A 1 642 ? -28.482 -6.261 10.782 1.00 78.38 642 THR A N 1
ATOM 4410 C CA . THR A 1 642 ? -29.527 -6.564 9.785 1.00 78.38 642 THR A CA 1
ATOM 4411 C C . THR A 1 642 ? -30.411 -5.340 9.552 1.00 78.38 642 THR A C 1
ATOM 4413 O O . THR A 1 642 ? -30.935 -4.776 10.513 1.00 78.38 642 THR A O 1
ATOM 4416 N N . LEU A 1 643 ? -30.622 -4.972 8.282 1.00 86.62 643 LEU A N 1
ATOM 4417 C CA . LEU A 1 643 ? -31.655 -4.022 7.862 1.00 86.62 643 LEU A CA 1
ATOM 4418 C C . LEU A 1 643 ? -32.899 -4.782 7.386 1.00 86.62 643 LEU A C 1
ATOM 4420 O O . LEU A 1 643 ? -32.832 -5.553 6.429 1.00 86.62 643 LEU A O 1
ATOM 4424 N N . ILE A 1 644 ? -34.041 -4.532 8.023 1.00 87.62 644 ILE A N 1
ATOM 4425 C CA . ILE A 1 644 ? -35.344 -5.088 7.646 1.00 87.62 644 ILE A CA 1
ATOM 4426 C C . ILE A 1 644 ? -36.292 -3.932 7.339 1.00 87.62 644 ILE A C 1
ATOM 4428 O O . ILE A 1 644 ? -36.530 -3.088 8.197 1.00 87.62 644 ILE A O 1
ATOM 4432 N N . VAL A 1 645 ? -36.871 -3.910 6.137 1.00 91.44 645 VAL A N 1
ATOM 4433 C CA . VAL A 1 645 ? -37.928 -2.961 5.753 1.00 91.44 645 VAL A CA 1
ATOM 4434 C C . VAL A 1 645 ? -39.169 -3.757 5.371 1.00 91.44 645 VAL A C 1
ATOM 4436 O O . VAL A 1 645 ? -39.152 -4.528 4.411 1.00 91.44 645 VAL A O 1
ATOM 4439 N N . ALA A 1 646 ? -40.233 -3.616 6.156 1.00 93.56 646 ALA A N 1
ATOM 4440 C CA . ALA A 1 646 ? -41.493 -4.302 5.927 1.00 93.56 646 ALA A CA 1
ATOM 4441 C C . ALA A 1 646 ? -42.223 -3.746 4.694 1.00 93.56 646 ALA A C 1
ATOM 4443 O O . ALA A 1 646 ? -42.009 -2.612 4.261 1.00 93.56 646 ALA A O 1
ATOM 4444 N N . ASN A 1 647 ? -43.127 -4.552 4.134 1.00 88.62 647 ASN A N 1
ATOM 4445 C CA . ASN A 1 647 ? -43.941 -4.144 2.994 1.00 88.62 647 ASN A CA 1
ATOM 4446 C C . ASN A 1 647 ? -44.790 -2.906 3.343 1.00 88.62 647 ASN A C 1
ATOM 4448 O O . ASN A 1 647 ? -45.580 -2.945 4.283 1.00 88.62 647 ASN A O 1
ATOM 4452 N N . GLY A 1 648 ? -44.637 -1.828 2.569 1.00 87.62 648 GLY A N 1
ATOM 4453 C CA . GLY A 1 648 ? -45.323 -0.551 2.794 1.00 87.62 648 GLY A CA 1
ATOM 4454 C C . GLY A 1 648 ? -44.588 0.434 3.712 1.00 87.62 648 GLY A C 1
ATOM 4455 O O . GLY A 1 648 ? -45.047 1.566 3.848 1.00 87.62 648 GLY A O 1
ATOM 4456 N N . ALA A 1 649 ? -43.451 0.050 4.300 1.00 95.56 649 ALA A N 1
ATOM 4457 C CA . ALA A 1 649 ? -42.563 0.959 5.019 1.00 95.56 649 ALA A CA 1
ATOM 4458 C C . ALA A 1 649 ? -41.503 1.577 4.088 1.00 95.56 649 ALA A C 1
ATOM 4460 O O . ALA A 1 649 ? -41.250 1.073 2.992 1.00 95.56 649 ALA A O 1
ATOM 4461 N N . SER A 1 650 ? -40.884 2.683 4.508 1.00 93.25 650 SER A N 1
ATOM 4462 C CA . SER A 1 650 ? -39.899 3.418 3.703 1.00 93.25 650 SER A CA 1
ATOM 4463 C C . SER A 1 650 ? -38.612 3.732 4.467 1.00 93.25 650 SER A C 1
ATOM 4465 O O . SER A 1 650 ? -38.636 4.173 5.612 1.00 93.25 650 SER A O 1
ATOM 4467 N N . LEU A 1 651 ? -37.477 3.578 3.788 1.00 90.44 651 LEU A N 1
ATOM 4468 C CA . LEU A 1 651 ? -36.199 4.171 4.173 1.00 90.44 651 LEU A CA 1
ATOM 4469 C C . LEU A 1 651 ? -35.870 5.268 3.156 1.00 90.44 651 LEU A C 1
ATOM 4471 O O . LEU A 1 651 ? -35.768 4.994 1.962 1.00 90.44 651 LEU A O 1
ATOM 4475 N N . ILE A 1 652 ? -35.717 6.503 3.622 1.00 88.38 652 ILE A N 1
ATOM 4476 C CA . ILE A 1 652 ? -35.425 7.674 2.793 1.00 88.38 652 ILE A CA 1
ATOM 4477 C C . ILE A 1 652 ? -34.013 8.146 3.135 1.00 88.38 652 ILE A C 1
ATOM 4479 O O . ILE A 1 652 ? -33.751 8.558 4.263 1.00 88.38 652 ILE A O 1
ATOM 4483 N N . VAL A 1 653 ? -33.100 8.107 2.166 1.00 80.62 653 VAL A N 1
ATOM 4484 C CA . VAL A 1 653 ? -31.706 8.539 2.348 1.00 80.62 653 VAL A CA 1
ATOM 4485 C C . VAL A 1 653 ? -31.452 9.771 1.491 1.00 80.62 653 VAL A C 1
ATOM 4487 O O . VAL A 1 653 ? -31.426 9.682 0.264 1.00 80.62 653 VAL A O 1
ATOM 4490 N N . ASN A 1 654 ? -31.251 10.924 2.128 1.00 74.31 654 ASN A N 1
ATOM 4491 C CA . ASN A 1 654 ? -30.927 12.160 1.425 1.00 74.31 654 ASN A CA 1
ATOM 4492 C C . ASN A 1 654 ? -29.407 12.339 1.351 1.00 74.31 654 ASN A C 1
ATOM 4494 O O . ASN A 1 654 ? -28.775 12.810 2.296 1.00 74.31 654 ASN A O 1
ATOM 4498 N N . LEU A 1 655 ? -28.821 11.955 0.214 1.00 60.47 655 LEU A N 1
ATOM 4499 C CA . LEU A 1 655 ? -27.385 12.071 -0.047 1.00 60.47 655 LEU A CA 1
ATOM 4500 C C . LEU A 1 655 ? -26.979 13.541 -0.251 1.00 60.47 655 LEU A C 1
ATOM 4502 O O . LEU A 1 655 ? -27.514 14.229 -1.119 1.00 60.47 655 LEU A O 1
ATOM 4506 N N . GLN A 1 656 ? -25.995 14.014 0.515 1.00 52.34 656 GLN A N 1
ATOM 4507 C CA . GLN A 1 656 ? -25.320 15.300 0.303 1.00 52.34 656 GL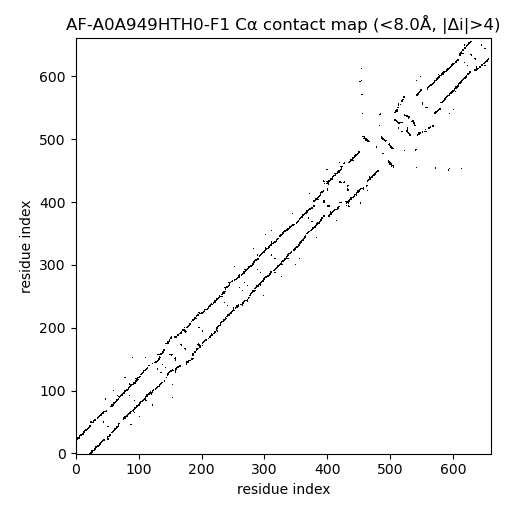N A CA 1
ATOM 4508 C C . GLN A 1 656 ? -23.847 15.022 -0.048 1.00 52.34 656 GLN A C 1
ATOM 4510 O O . GLN A 1 656 ? -23.068 14.680 0.836 1.00 52.34 656 GLN A O 1
ATOM 4515 N N . GLY A 1 657 ? -23.466 15.127 -1.329 1.00 51.59 657 GLY A N 1
ATOM 4516 C CA . GLY A 1 657 ? -22.087 14.907 -1.807 1.00 51.59 657 GLY A CA 1
ATOM 4517 C C . GLY A 1 657 ? -21.973 14.013 -3.053 1.00 51.59 657 GLY A C 1
ATOM 4518 O O . GLY A 1 657 ? -22.971 13.495 -3.550 1.00 51.59 657 GLY A O 1
ATOM 4519 N N . SER A 1 658 ? -20.750 13.851 -3.572 1.00 40.97 658 SER A N 1
ATOM 4520 C CA . SER A 1 658 ? -20.437 12.990 -4.725 1.00 40.97 658 SER A CA 1
ATOM 4521 C C . SER A 1 658 ? -20.245 11.538 -4.272 1.00 40.97 658 SER A C 1
ATOM 4523 O O . SER A 1 658 ? -19.171 11.187 -3.788 1.00 40.97 658 SER A O 1
ATOM 4525 N N . TYR A 1 659 ? -21.265 10.697 -4.432 1.00 46.94 659 TYR A N 1
ATOM 4526 C CA . TYR A 1 659 ? -21.188 9.255 -4.166 1.00 46.94 659 TYR A CA 1
ATOM 4527 C C . TYR A 1 659 ? -21.183 8.479 -5.495 1.00 46.94 659 TYR A C 1
ATOM 4529 O O . TYR A 1 659 ? -21.885 8.894 -6.423 1.00 46.94 659 TYR A O 1
ATOM 4537 N N . PRO A 1 660 ? -20.398 7.392 -5.638 1.00 37.22 660 PRO A N 1
ATOM 4538 C CA . PRO A 1 660 ? -20.557 6.483 -6.768 1.00 37.22 660 PRO A CA 1
ATOM 4539 C C . PRO A 1 660 ? -21.956 5.853 -6.712 1.00 37.22 660 PRO A C 1
ATOM 4541 O O . PRO A 1 660 ? -22.441 5.525 -5.629 1.00 37.22 660 PRO A O 1
ATOM 4544 N N . ALA A 1 661 ? -22.595 5.789 -7.881 1.00 29.89 661 ALA A N 1
ATOM 4545 C CA . ALA A 1 661 ? -23.960 5.308 -8.077 1.00 29.89 661 ALA A CA 1
ATOM 4546 C C . ALA A 1 661 ? -24.153 3.837 -7.689 1.00 29.89 661 ALA A C 1
ATOM 4548 O O . ALA A 1 661 ? -23.185 3.057 -7.856 1.00 29.89 661 ALA A O 1
#

pLDDT: mean 93.92, std 9.37, range [29.89, 98.94]